Protein AF-A0A7V3XDR8-F1 (afdb_monomer)

Sequence (538 aa):
MTAKTLVLLTLIVAVFLSIWGQGAVLLATTEGSWNAVVAQIEGTLKEALKTQQAGNIEKVKELVTEAYFGTFEASGMEDAIKDHVSAQAVSDLESRFNKIRQSLITGAPPSSTEKLIEELTAELKKTIPALEKAKVVPKIKSGASAPSPSGEKPGEPSAPASEPDKTSFQAQAAVLKGLFAKALETYRGGDHKKAKGMISDAYFEHFEGMEAVIAAKSSALKTELESLFGKVIGLMGSDAPYGEVEKMVKALEAKLEEAVQLLGQGKESKTSLFLNSLIIITREGFEAILIVSALAAYLVKIGHRDKVRVIYQSAIVAVLASLAIAFLFQTLLKAFPASREVLEGATMVLASIVLFYVSYWLISKTQASKWQKFIQKKVQESLSKGGLIALWSTAFLAVFREGAETVLFYQALLSTAGESGKFQVILGLLIGSGVLVALFLLLRYGSLKIPLKAFFTVTSILLYYLAFVFAGKGIVELQTAGVLNATPVKYIPTINVFGIYPTLQSLLIQGVLLLAALFAIIYLFLQAPRVKPQEKMV

Structure (mmCIF, N/CA/C/O backbone):
data_AF-A0A7V3XDR8-F1
#
_entry.id   AF-A0A7V3XDR8-F1
#
loop_
_atom_site.group_PDB
_atom_site.id
_atom_site.type_symbol
_atom_site.label_atom_id
_atom_site.label_alt_id
_atom_site.label_comp_id
_atom_site.label_asym_id
_atom_site.label_entity_id
_atom_site.label_seq_id
_atom_site.pdbx_PDB_ins_code
_atom_site.Cartn_x
_atom_site.Cartn_y
_atom_site.Cartn_z
_atom_site.occupancy
_atom_site.B_iso_or_equiv
_atom_site.auth_seq_id
_atom_site.auth_comp_id
_atom_site.auth_asym_id
_atom_site.auth_atom_id
_atom_site.pdbx_PDB_model_num
ATOM 1 N N . MET A 1 1 ? -25.934 20.577 -75.443 1.00 50.50 1 MET A N 1
ATOM 2 C CA . MET A 1 1 ? -24.457 20.547 -75.558 1.00 50.50 1 MET A CA 1
ATOM 3 C C . MET A 1 1 ? -24.103 20.067 -76.951 1.00 50.50 1 MET A C 1
ATOM 5 O O . MET A 1 1 ? -24.598 19.026 -77.355 1.00 50.50 1 MET A O 1
ATOM 9 N N . THR A 1 2 ? -23.354 20.858 -77.715 1.00 60.53 2 THR A N 1
ATOM 10 C CA . THR A 1 2 ? -23.011 20.556 -79.113 1.00 60.53 2 THR A CA 1
ATOM 11 C C . THR A 1 2 ? -21.829 19.584 -79.181 1.00 60.53 2 THR A C 1
ATOM 13 O O . THR A 1 2 ? -21.060 19.471 -78.231 1.00 60.53 2 THR A O 1
ATOM 16 N N . ALA A 1 3 ? -21.661 18.873 -80.302 1.00 50.22 3 ALA A N 1
ATOM 17 C CA . ALA A 1 3 ? -20.640 17.829 -80.470 1.00 50.22 3 ALA A CA 1
ATOM 18 C C . ALA A 1 3 ? -19.199 18.297 -80.158 1.00 50.22 3 ALA A C 1
ATOM 20 O O . ALA A 1 3 ? -18.371 17.503 -79.723 1.00 50.22 3 ALA A O 1
ATOM 21 N N . LYS A 1 4 ? -18.913 19.603 -80.270 1.00 46.81 4 LYS A N 1
ATOM 22 C CA . LYS A 1 4 ? -17.626 20.193 -79.863 1.00 46.81 4 LYS A CA 1
ATOM 23 C C . LYS A 1 4 ? -17.416 20.219 -78.339 1.00 46.81 4 LYS A C 1
ATOM 25 O O . LYS A 1 4 ? -16.282 20.112 -77.889 1.00 46.81 4 LYS A O 1
ATOM 30 N N . THR A 1 5 ? -18.480 20.296 -77.535 1.00 47.31 5 THR A N 1
ATOM 31 C CA . THR A 1 5 ? -18.403 20.241 -76.063 1.00 47.31 5 THR A CA 1
ATOM 32 C C . THR A 1 5 ? -18.189 18.813 -75.549 1.00 47.31 5 THR A C 1
ATOM 34 O O . THR A 1 5 ? -17.557 18.630 -74.515 1.00 47.31 5 THR A O 1
ATOM 37 N N . LEU A 1 6 ? -18.663 17.796 -76.283 1.00 47.56 6 LEU A N 1
ATOM 38 C CA . LEU A 1 6 ? -18.485 16.384 -75.920 1.00 47.56 6 LEU A CA 1
ATOM 39 C C . LEU A 1 6 ? -17.063 15.882 -76.227 1.00 47.56 6 LEU A C 1
ATOM 41 O O . LEU A 1 6 ? -16.507 15.114 -75.446 1.00 47.56 6 LEU A O 1
ATOM 45 N N . VAL A 1 7 ? -16.452 16.371 -77.315 1.00 54.41 7 VAL A N 1
ATOM 46 C CA . VAL A 1 7 ? -15.057 16.059 -77.690 1.00 54.41 7 VAL A CA 1
ATOM 47 C C . VAL A 1 7 ? -14.055 16.716 -76.732 1.00 54.41 7 VAL A C 1
ATOM 49 O O . VAL A 1 7 ? -13.057 16.101 -76.368 1.00 54.41 7 VAL A O 1
ATOM 52 N N . LEU A 1 8 ? -14.339 17.931 -76.245 1.00 45.44 8 LEU A N 1
ATOM 53 C CA . LEU A 1 8 ? -13.484 18.589 -75.252 1.00 45.44 8 LEU A CA 1
ATOM 54 C C . LEU A 1 8 ? -13.574 17.910 -73.871 1.00 45.44 8 LEU A C 1
ATOM 56 O O . LEU A 1 8 ? -12.558 17.768 -73.197 1.00 45.44 8 LEU A O 1
ATOM 60 N N . LEU A 1 9 ? -14.759 17.421 -73.473 1.00 42.97 9 LEU A N 1
ATOM 61 C CA . LEU A 1 9 ? -14.920 16.670 -72.221 1.00 42.97 9 LEU A CA 1
ATOM 62 C C . LEU A 1 9 ? -14.250 15.286 -72.278 1.00 42.97 9 LEU A C 1
ATOM 64 O O . LEU A 1 9 ? -13.672 14.849 -71.288 1.00 42.97 9 LEU A O 1
ATOM 68 N N . THR A 1 10 ? -14.279 14.611 -73.432 1.00 49.22 10 THR A N 1
ATOM 69 C CA . THR A 1 10 ? -13.599 13.313 -73.609 1.00 49.22 10 THR A CA 1
ATOM 70 C C . THR A 1 10 ? -12.078 13.453 -73.671 1.00 49.22 10 THR A C 1
ATOM 72 O O . THR A 1 10 ? -11.384 12.606 -73.118 1.00 49.22 10 THR A O 1
ATOM 75 N N . LEU A 1 11 ? -11.543 14.545 -74.230 1.00 44.91 11 LEU A N 1
ATOM 76 C CA . LEU A 1 11 ? -10.101 14.825 -74.201 1.00 44.91 11 LEU A CA 1
ATOM 77 C C . LEU A 1 11 ? -9.592 15.207 -72.802 1.00 44.91 11 LEU A C 1
ATOM 79 O O . LEU A 1 11 ? -8.508 14.773 -72.423 1.00 44.91 11 LEU A O 1
ATOM 83 N N . ILE A 1 12 ? -10.372 15.940 -71.999 1.00 45.94 12 ILE A N 1
ATOM 84 C CA . ILE A 1 12 ? -9.979 16.278 -70.619 1.00 45.94 12 ILE A CA 1
ATOM 85 C C . ILE A 1 12 ? -10.008 15.033 -69.716 1.00 45.94 12 ILE A C 1
ATOM 87 O O . ILE A 1 12 ? -9.095 14.851 -68.915 1.00 45.94 12 ILE A O 1
ATOM 91 N N . VAL A 1 13 ? -10.983 14.131 -69.890 1.00 46.12 13 VAL A N 1
ATOM 92 C CA . VAL A 1 13 ? -11.037 12.854 -69.151 1.00 46.12 13 VAL A CA 1
ATOM 93 C C . VAL A 1 13 ? -9.930 11.888 -69.600 1.00 46.12 13 VAL A C 1
ATOM 95 O O . VAL A 1 13 ? -9.343 11.210 -68.759 1.00 46.12 13 VAL A O 1
ATOM 98 N N . ALA A 1 14 ? -9.572 11.867 -70.888 1.00 42.31 14 ALA A N 1
ATOM 99 C CA . ALA A 1 14 ? -8.483 11.030 -71.394 1.00 42.31 14 ALA A CA 1
ATOM 100 C C . ALA A 1 14 ? -7.098 11.501 -70.915 1.00 42.31 14 ALA A C 1
ATOM 102 O O . ALA A 1 14 ? -6.281 10.664 -70.541 1.00 42.31 14 ALA A O 1
ATOM 103 N N . VAL A 1 15 ? -6.851 12.816 -70.841 1.00 41.53 15 VAL A N 1
ATOM 104 C CA . VAL A 1 15 ? -5.574 13.357 -70.333 1.00 41.53 15 VAL A CA 1
ATOM 105 C C . VAL A 1 15 ? -5.448 13.180 -68.813 1.00 41.53 15 VAL A C 1
ATOM 107 O O . VAL A 1 15 ? -4.356 12.882 -68.326 1.00 41.53 15 VAL A O 1
ATOM 110 N N . PHE A 1 16 ? -6.556 13.260 -68.061 1.00 37.22 16 PHE A N 1
ATOM 111 C CA . PHE A 1 16 ? -6.555 12.976 -66.618 1.00 37.22 16 PHE A CA 1
ATOM 112 C C . PHE A 1 16 ? -6.337 11.484 -66.299 1.00 37.22 16 PHE A C 1
ATOM 114 O O . PHE A 1 16 ? -5.674 11.163 -65.315 1.00 37.22 16 PHE A O 1
ATOM 121 N N . LEU A 1 17 ? -6.820 10.567 -67.149 1.00 35.06 17 LEU A N 1
ATOM 122 C CA . LEU A 1 17 ? -6.606 9.121 -66.984 1.00 35.06 17 LEU A CA 1
ATOM 123 C C . LEU A 1 17 ? -5.203 8.650 -67.411 1.00 35.06 17 LEU A C 1
ATOM 125 O O . LEU A 1 17 ? -4.738 7.623 -66.925 1.00 35.06 17 LEU A O 1
ATOM 129 N N . SER A 1 18 ? -4.483 9.407 -68.244 1.00 34.78 18 SER A N 1
ATOM 130 C CA . SER A 1 18 ? -3.103 9.078 -68.646 1.00 34.78 18 SER A CA 1
ATOM 131 C C . SER A 1 18 ? -2.006 9.541 -67.673 1.00 34.78 18 SER A C 1
ATOM 133 O O . SER A 1 18 ? -0.850 9.177 -67.864 1.00 34.78 18 SER A O 1
ATOM 135 N N . ILE A 1 19 ? -2.339 10.296 -66.617 1.00 35.72 19 ILE A N 1
ATOM 136 C CA . ILE A 1 19 ? -1.384 10.696 -65.555 1.00 35.72 19 ILE A CA 1
ATOM 137 C C . ILE A 1 19 ? -1.549 9.830 -64.284 1.00 35.72 19 ILE A C 1
ATOM 139 O O . ILE A 1 19 ? -0.708 9.858 -63.393 1.00 35.72 19 ILE A O 1
ATOM 143 N N . TRP A 1 20 ? -2.578 8.979 -64.223 1.00 35.75 20 TRP A N 1
ATOM 144 C CA . TRP A 1 20 ? -2.862 8.066 -63.102 1.00 35.75 20 TRP A CA 1
ATOM 145 C C . TRP A 1 20 ? -3.031 6.610 -63.574 1.00 35.75 20 TRP A C 1
ATOM 147 O O . TRP A 1 20 ? -3.898 5.875 -63.111 1.00 35.75 20 TRP A O 1
ATOM 157 N N . GLY A 1 21 ? -2.207 6.194 -64.538 1.00 33.25 21 GLY A N 1
ATOM 158 C CA . GLY A 1 21 ? -2.364 4.913 -65.230 1.00 33.25 21 GLY A CA 1
ATOM 159 C C . GLY A 1 21 ? -1.056 4.275 -65.686 1.00 33.25 21 GLY A C 1
ATOM 160 O O . GLY A 1 21 ? -1.008 3.719 -66.775 1.00 33.25 21 GLY A O 1
ATOM 161 N N . GLN A 1 22 ? 0.008 4.354 -64.883 1.00 30.03 22 GLN A N 1
ATOM 162 C CA . GLN A 1 22 ? 1.166 3.459 -65.009 1.00 30.03 22 GLN A CA 1
ATOM 163 C C . GLN A 1 22 ? 1.584 2.959 -63.625 1.00 30.03 22 GLN A C 1
ATOM 165 O O . GLN A 1 22 ? 2.555 3.408 -63.027 1.00 30.03 22 GLN A O 1
ATOM 170 N N . GLY A 1 23 ? 0.795 2.018 -63.115 1.00 30.05 23 GLY A N 1
ATOM 171 C CA . GLY A 1 23 ? 1.111 1.204 -61.953 1.00 30.05 23 GLY A CA 1
ATOM 172 C C . GLY A 1 23 ? 0.596 -0.207 -62.194 1.00 30.05 23 GLY A C 1
ATOM 173 O O . GLY A 1 23 ? -0.567 -0.473 -61.925 1.00 30.05 23 GLY A O 1
ATOM 174 N N . ALA A 1 24 ? 1.445 -1.068 -62.757 1.00 29.52 24 ALA A N 1
ATOM 175 C CA . ALA A 1 24 ? 1.384 -2.528 -62.628 1.00 29.52 24 ALA A CA 1
ATOM 176 C C . ALA A 1 24 ? 2.600 -3.161 -63.330 1.00 29.52 24 ALA A C 1
ATOM 178 O O . ALA A 1 24 ? 2.467 -3.912 -64.293 1.00 29.52 24 ALA A O 1
ATOM 179 N N . VAL A 1 25 ? 3.807 -2.865 -62.841 1.00 28.58 25 VAL A N 1
ATOM 180 C CA . VAL A 1 25 ? 4.848 -3.898 -62.838 1.00 28.58 25 VAL A CA 1
ATOM 181 C C . VAL A 1 25 ? 4.687 -4.617 -61.509 1.00 28.58 25 VAL A C 1
ATOM 183 O O . VAL A 1 25 ? 4.699 -3.996 -60.449 1.00 28.58 25 VAL A O 1
ATOM 186 N N . LEU A 1 26 ? 4.444 -5.918 -61.604 1.00 31.22 26 LEU A N 1
ATOM 187 C CA . LEU A 1 26 ? 4.296 -6.855 -60.504 1.00 31.22 26 LEU A CA 1
ATOM 188 C C . LEU A 1 26 ? 5.575 -6.835 -59.642 1.00 31.22 26 LEU A C 1
ATOM 190 O O . LEU A 1 26 ? 6.539 -7.538 -59.928 1.00 31.22 26 LEU A O 1
ATOM 194 N N . LEU A 1 27 ? 5.602 -6.026 -58.586 1.00 29.11 27 LEU A N 1
ATOM 195 C CA . LEU A 1 27 ? 6.453 -6.283 -57.430 1.00 29.11 27 LEU A CA 1
ATOM 196 C C . LEU A 1 27 ? 5.538 -6.892 -56.379 1.00 29.11 27 LEU A C 1
ATOM 198 O O . LEU A 1 27 ? 4.758 -6.193 -55.738 1.00 29.11 27 LEU A O 1
ATOM 202 N N . ALA A 1 28 ? 5.595 -8.216 -56.263 1.00 24.73 28 ALA A N 1
ATOM 203 C CA . ALA A 1 28 ? 5.041 -8.921 -55.125 1.00 24.73 28 ALA A CA 1
ATOM 204 C C . ALA A 1 28 ? 5.678 -8.333 -53.857 1.00 24.73 28 ALA A C 1
ATOM 206 O O . ALA A 1 28 ? 6.833 -8.609 -53.543 1.00 24.73 28 ALA A O 1
ATOM 207 N N . THR A 1 29 ? 4.946 -7.476 -53.150 1.00 29.75 29 THR A N 1
ATOM 208 C CA . THR A 1 29 ? 5.281 -7.117 -51.778 1.00 29.75 29 THR A CA 1
ATOM 209 C C . THR A 1 29 ? 5.087 -8.381 -50.957 1.00 29.75 29 THR A C 1
ATOM 211 O O . THR A 1 29 ? 3.957 -8.828 -50.772 1.00 29.75 29 THR A O 1
ATOM 214 N N . THR A 1 30 ? 6.174 -9.005 -50.513 1.00 33.12 30 THR A N 1
ATOM 215 C CA . THR A 1 30 ? 6.104 -10.056 -49.499 1.00 33.12 30 THR A CA 1
ATOM 216 C C . THR A 1 30 ? 5.459 -9.454 -48.253 1.00 33.12 30 THR A C 1
ATOM 218 O O . THR A 1 30 ? 6.086 -8.652 -47.560 1.00 33.12 30 THR A O 1
ATOM 221 N N . GLU A 1 31 ? 4.194 -9.790 -48.000 1.00 42.12 31 GLU A N 1
ATOM 222 C CA . GLU A 1 31 ? 3.518 -9.483 -46.744 1.00 42.12 31 GLU A CA 1
ATOM 223 C C . GLU A 1 31 ? 4.336 -10.089 -45.597 1.00 42.12 31 GLU A C 1
ATOM 225 O O . GLU A 1 31 ? 4.599 -11.293 -45.559 1.00 42.12 31 GLU A O 1
ATOM 230 N N . GLY A 1 32 ? 4.797 -9.249 -44.675 1.00 59.12 32 GLY A N 1
ATOM 231 C CA . GLY A 1 32 ? 5.493 -9.709 -43.483 1.00 59.12 32 GLY A CA 1
ATOM 232 C C . GLY A 1 32 ? 4.554 -10.505 -42.583 1.00 59.12 32 GLY A C 1
ATOM 233 O O . GLY A 1 32 ? 3.561 -9.958 -42.114 1.00 59.12 32 GLY A O 1
ATOM 234 N N . SER A 1 33 ? 4.858 -11.775 -42.314 1.00 81.75 33 SER A N 1
ATOM 235 C CA . SER A 1 33 ? 4.105 -12.587 -41.348 1.00 81.75 33 SER A CA 1
ATOM 236 C C . SER A 1 33 ? 4.739 -12.517 -39.958 1.00 81.75 33 SER A C 1
ATOM 238 O O . SER A 1 33 ? 5.955 -12.363 -39.830 1.00 81.75 33 SER A O 1
ATOM 240 N N . TRP A 1 34 ? 3.948 -12.702 -38.895 1.00 84.50 34 TRP A N 1
ATOM 241 C CA . TRP A 1 34 ? 4.495 -12.849 -37.538 1.00 84.50 34 TRP A CA 1
ATOM 242 C C . TRP A 1 34 ? 5.481 -14.022 -37.439 1.00 84.50 34 TRP A C 1
ATOM 244 O O . TRP A 1 34 ? 6.464 -13.939 -36.709 1.00 84.50 34 TRP A O 1
ATOM 254 N N . ASN A 1 35 ? 5.288 -15.072 -38.244 1.00 85.81 35 ASN A N 1
ATOM 255 C CA . ASN A 1 35 ? 6.245 -16.172 -38.374 1.00 85.81 35 ASN A CA 1
ATOM 256 C C . ASN A 1 35 ? 7.613 -15.709 -38.903 1.00 85.81 35 ASN A C 1
ATOM 258 O O . ASN A 1 35 ? 8.636 -16.208 -38.440 1.00 85.81 35 ASN A O 1
ATOM 262 N N . ALA A 1 36 ? 7.650 -14.744 -39.827 1.00 82.38 36 ALA A N 1
ATOM 263 C CA . ALA A 1 36 ? 8.898 -14.173 -40.331 1.00 82.38 36 ALA A CA 1
ATOM 264 C C . ALA A 1 36 ? 9.624 -13.345 -39.259 1.00 82.38 36 ALA A C 1
ATOM 266 O O . ALA A 1 36 ? 10.838 -13.466 -39.119 1.00 82.38 36 ALA A O 1
ATOM 267 N N . VAL A 1 37 ? 8.882 -12.573 -38.454 1.00 84.00 37 VAL A N 1
ATOM 268 C CA . VAL A 1 37 ? 9.440 -11.830 -37.308 1.00 84.00 37 VAL A CA 1
ATOM 269 C C . VAL A 1 37 ? 10.069 -12.793 -36.298 1.00 84.00 37 VAL A C 1
ATOM 271 O O . VAL A 1 37 ? 11.213 -12.600 -35.895 1.00 84.00 37 VAL A O 1
ATOM 274 N N . VAL A 1 38 ? 9.370 -13.876 -35.935 1.00 89.25 38 VAL A N 1
ATOM 275 C CA . VAL A 1 38 ? 9.910 -14.885 -35.006 1.00 89.25 38 VAL A CA 1
ATOM 276 C C . VAL A 1 38 ? 11.141 -15.585 -35.584 1.00 89.25 38 VAL A C 1
ATOM 278 O O . VAL A 1 38 ? 12.117 -15.784 -34.865 1.00 89.25 38 VAL A O 1
ATOM 281 N N . ALA A 1 39 ? 11.135 -15.917 -36.877 1.00 86.75 39 ALA A N 1
ATOM 282 C CA . ALA A 1 39 ? 12.293 -16.515 -37.538 1.00 86.75 39 ALA A CA 1
ATOM 283 C C . ALA A 1 39 ? 13.509 -15.571 -37.550 1.00 86.75 39 ALA A C 1
ATOM 285 O O . ALA A 1 39 ? 14.639 -16.023 -37.370 1.00 86.75 39 ALA A O 1
ATOM 286 N N . GLN A 1 40 ? 13.288 -14.264 -37.717 1.00 86.62 40 GLN A N 1
ATOM 287 C CA . GLN A 1 40 ? 14.345 -13.257 -37.644 1.00 86.62 40 GLN A CA 1
ATOM 288 C C . GLN A 1 40 ? 14.916 -13.131 -36.223 1.00 86.62 40 GLN A C 1
ATOM 290 O O . GLN A 1 40 ? 16.134 -13.082 -36.067 1.00 86.62 40 GLN A O 1
ATOM 295 N N . ILE A 1 41 ? 14.069 -13.143 -35.186 1.00 88.25 41 ILE A N 1
ATOM 296 C CA . ILE A 1 41 ? 14.516 -13.163 -33.780 1.00 88.25 41 ILE A CA 1
ATOM 297 C C . ILE A 1 41 ? 15.370 -14.411 -33.514 1.00 88.25 41 ILE A C 1
ATOM 299 O O . ILE A 1 41 ? 16.488 -14.299 -33.012 1.00 88.25 41 ILE A O 1
ATOM 303 N N . GLU A 1 42 ? 14.870 -15.594 -33.885 1.00 92.12 42 GLU A N 1
ATOM 304 C CA . GLU A 1 42 ? 15.572 -16.870 -33.702 1.00 92.12 42 GLU A CA 1
ATOM 305 C C . GLU A 1 42 ? 16.932 -16.872 -34.419 1.00 92.12 42 GLU A C 1
ATOM 307 O O . GLU A 1 42 ? 17.948 -17.249 -33.831 1.00 92.12 42 GLU A O 1
ATOM 312 N N . GLY A 1 43 ? 16.966 -16.412 -35.675 1.00 89.88 43 GLY A N 1
ATOM 313 C CA . GLY A 1 43 ? 18.183 -16.321 -36.479 1.00 89.88 43 GLY A CA 1
ATOM 314 C C . GLY A 1 43 ? 19.235 -15.408 -35.853 1.00 89.88 43 GLY A C 1
ATOM 315 O O . GLY A 1 43 ? 20.381 -15.826 -35.682 1.00 89.88 43 GLY A O 1
ATOM 316 N N . THR A 1 44 ? 18.837 -14.204 -35.435 1.00 89.69 44 THR A N 1
ATOM 317 C CA . THR A 1 44 ? 19.736 -13.228 -34.799 1.00 89.69 44 THR A CA 1
ATOM 318 C C . THR A 1 44 ? 20.297 -13.752 -33.471 1.00 89.69 44 THR A C 1
ATOM 320 O O . THR A 1 44 ? 21.488 -13.599 -33.195 1.00 89.69 44 THR A O 1
ATOM 323 N N . LEU A 1 45 ? 19.487 -14.441 -32.656 1.00 92.00 45 LEU A N 1
ATOM 324 C CA . LEU A 1 45 ? 19.955 -15.035 -31.396 1.00 92.00 45 LEU A CA 1
ATOM 325 C C . LEU A 1 45 ? 20.888 -16.238 -31.617 1.00 92.00 45 LEU A C 1
ATOM 327 O O . LEU A 1 45 ? 21.861 -16.406 -30.880 1.00 92.00 45 LEU A O 1
ATOM 331 N N . LYS A 1 46 ? 20.652 -17.053 -32.653 1.00 92.69 46 LYS A N 1
ATOM 332 C CA . LYS A 1 46 ? 21.577 -18.130 -33.052 1.00 92.69 46 LYS A CA 1
ATOM 333 C C . LYS A 1 46 ? 22.898 -17.578 -33.591 1.00 92.69 46 LYS A C 1
ATOM 335 O O . LYS A 1 46 ? 23.961 -18.135 -33.309 1.00 92.69 46 LYS A O 1
ATOM 340 N N . GLU A 1 47 ? 22.863 -16.461 -34.313 1.00 90.62 47 GLU A N 1
ATOM 341 C CA . GLU A 1 47 ? 24.073 -15.745 -34.725 1.00 90.62 47 GLU A CA 1
ATOM 342 C C . GLU A 1 47 ? 24.838 -15.192 -33.514 1.00 90.62 47 GLU A C 1
ATOM 344 O O . GLU A 1 47 ? 26.066 -15.315 -33.454 1.00 90.62 47 GLU A O 1
ATOM 349 N N . ALA A 1 48 ? 24.132 -14.661 -32.510 1.00 89.31 48 ALA A N 1
ATOM 350 C CA . ALA A 1 48 ? 24.739 -14.232 -31.252 1.00 89.31 48 ALA A CA 1
ATOM 351 C C . ALA A 1 48 ? 25.435 -15.402 -30.543 1.00 89.31 48 ALA A C 1
ATOM 353 O O . ALA A 1 48 ? 26.583 -15.268 -30.127 1.00 89.31 48 ALA A O 1
ATOM 354 N N . LEU A 1 49 ? 24.801 -16.576 -30.487 1.00 90.12 49 LEU A N 1
ATOM 355 C CA . LEU A 1 49 ? 25.396 -17.787 -29.917 1.00 90.12 49 LEU A CA 1
ATOM 356 C C . LEU A 1 49 ? 26.675 -18.220 -30.651 1.00 90.12 49 LEU A C 1
ATOM 358 O O . LEU A 1 49 ? 27.692 -18.519 -30.025 1.00 90.12 49 LEU A O 1
ATOM 362 N N . LYS A 1 50 ? 26.671 -18.196 -31.986 1.00 90.12 50 LYS A N 1
ATOM 363 C CA . LYS A 1 50 ? 27.874 -18.486 -32.782 1.00 90.12 50 LYS A CA 1
ATOM 364 C C . LYS A 1 50 ? 28.984 -17.456 -32.537 1.00 90.12 50 LYS A C 1
ATOM 366 O O . LYS A 1 50 ? 30.162 -17.797 -32.464 1.00 90.12 50 LYS A O 1
ATOM 371 N N . THR A 1 51 ? 28.611 -16.190 -32.386 1.00 88.00 51 THR A N 1
ATOM 372 C CA . THR A 1 51 ? 29.543 -15.083 -32.132 1.00 88.00 51 THR A CA 1
ATOM 373 C C . THR A 1 51 ? 30.140 -15.144 -30.723 1.00 88.00 51 THR A C 1
ATOM 375 O O . THR A 1 51 ? 31.321 -14.842 -30.537 1.00 88.00 51 THR A O 1
ATOM 378 N N . GLN A 1 52 ? 29.364 -15.610 -29.742 1.00 89.00 52 GLN A N 1
ATOM 379 C CA . GLN A 1 52 ? 29.829 -15.889 -28.385 1.00 89.00 52 GLN A CA 1
ATOM 380 C C . GLN A 1 52 ? 30.957 -16.927 -28.400 1.00 89.00 52 GLN A C 1
ATOM 382 O O . GLN A 1 52 ? 31.987 -16.718 -27.762 1.00 89.00 52 GLN A O 1
ATOM 387 N N . GLN A 1 53 ? 30.809 -18.001 -29.184 1.00 81.75 53 GLN A N 1
ATOM 388 C CA . GLN A 1 53 ? 31.847 -19.030 -29.346 1.00 81.75 53 GLN A CA 1
ATOM 389 C C . GLN A 1 53 ? 33.143 -18.474 -29.958 1.00 81.75 53 GLN A C 1
ATOM 391 O O . GLN A 1 53 ? 34.225 -18.982 -29.676 1.00 81.75 53 GLN A O 1
ATOM 396 N N . ALA A 1 54 ? 33.051 -17.406 -30.756 1.00 84.31 54 ALA A N 1
ATOM 397 C CA . ALA A 1 54 ? 34.200 -16.685 -31.303 1.00 84.31 54 ALA A CA 1
ATOM 398 C C . ALA A 1 54 ? 34.818 -15.663 -30.318 1.00 84.31 54 ALA A C 1
ATOM 400 O O . ALA A 1 54 ? 35.798 -14.998 -30.655 1.00 84.31 54 ALA A O 1
ATOM 401 N N . GLY A 1 55 ? 34.266 -15.517 -29.107 1.00 82.12 55 GLY A N 1
ATOM 402 C CA . GLY A 1 55 ? 34.797 -14.654 -28.047 1.00 82.12 55 GLY A CA 1
ATOM 403 C C . GLY A 1 55 ? 34.610 -13.150 -28.284 1.00 82.12 55 GLY A C 1
ATOM 404 O O . GLY A 1 55 ? 35.378 -12.346 -27.739 1.00 82.12 55 GLY A O 1
ATOM 405 N N . ASN A 1 56 ? 33.628 -12.760 -29.108 1.00 84.69 56 ASN A N 1
ATOM 406 C CA . ASN A 1 56 ? 33.305 -11.361 -29.402 1.00 84.69 56 ASN A CA 1
ATOM 407 C C . ASN A 1 56 ? 32.036 -10.908 -28.658 1.00 84.69 56 ASN A C 1
ATOM 409 O O . ASN A 1 56 ? 30.952 -10.843 -29.233 1.00 84.69 56 ASN A O 1
ATOM 413 N N . ILE A 1 57 ? 32.187 -10.592 -27.370 1.00 81.88 57 ILE A N 1
ATOM 414 C CA . ILE A 1 57 ? 31.077 -10.214 -26.479 1.00 81.88 57 ILE A CA 1
ATOM 415 C C . ILE A 1 57 ? 30.385 -8.909 -26.907 1.00 81.88 57 ILE A C 1
ATOM 417 O O . ILE A 1 57 ? 29.166 -8.811 -26.808 1.00 81.88 57 ILE A O 1
ATOM 421 N N . GLU A 1 58 ? 31.117 -7.936 -27.453 1.00 76.50 58 GLU A N 1
ATOM 422 C CA . GLU A 1 58 ? 30.523 -6.694 -27.981 1.00 76.50 58 GLU A CA 1
ATOM 423 C C . GLU A 1 58 ? 29.533 -6.995 -29.111 1.00 76.50 58 GLU A C 1
ATOM 425 O O . GLU A 1 58 ? 28.382 -6.555 -29.091 1.00 76.50 58 GLU A O 1
ATOM 430 N N . LYS A 1 59 ? 29.935 -7.849 -30.059 1.00 81.50 59 LYS A N 1
ATOM 431 C CA . LYS A 1 59 ? 29.055 -8.242 -31.159 1.00 81.50 59 LYS A CA 1
ATOM 432 C C . LYS A 1 59 ? 27.880 -9.107 -30.691 1.00 81.50 59 LYS A C 1
ATOM 434 O O . LYS A 1 59 ? 26.796 -9.014 -31.262 1.00 81.50 59 LYS A O 1
ATOM 439 N N . VAL A 1 60 ? 28.065 -9.903 -29.638 1.00 84.12 60 VAL A N 1
ATOM 440 C CA . VAL A 1 60 ? 26.970 -10.626 -28.971 1.00 84.12 60 VAL A CA 1
ATOM 441 C C . VAL A 1 60 ? 25.940 -9.651 -28.402 1.00 84.12 60 VAL A C 1
ATOM 443 O O . VAL A 1 60 ? 24.754 -9.809 -28.684 1.00 84.12 60 VAL A O 1
ATOM 446 N N . LYS A 1 61 ? 26.375 -8.628 -27.653 1.00 79.56 61 LYS A N 1
ATOM 447 C CA . LYS A 1 61 ? 25.480 -7.597 -27.105 1.00 79.56 61 LYS A CA 1
ATOM 448 C C . LYS A 1 61 ? 24.693 -6.902 -28.214 1.00 79.56 61 LYS A C 1
ATOM 450 O O . LYS A 1 61 ? 23.476 -6.802 -28.111 1.00 79.56 61 LYS A O 1
ATOM 455 N N . GLU A 1 62 ? 25.356 -6.519 -29.306 1.00 80.94 62 GLU A N 1
ATOM 456 C CA . GLU A 1 62 ? 24.696 -5.916 -30.472 1.00 80.94 62 GLU A CA 1
ATOM 457 C C . GLU A 1 62 ? 23.582 -6.793 -31.046 1.00 80.94 62 GLU A C 1
ATOM 459 O O . GLU A 1 62 ? 22.489 -6.299 -31.310 1.00 80.94 62 GLU A O 1
ATOM 464 N N . LEU A 1 63 ? 23.858 -8.083 -31.254 1.00 84.50 63 LEU A N 1
ATOM 465 C CA . LEU A 1 63 ? 22.895 -9.021 -31.832 1.00 84.50 63 LEU A CA 1
ATOM 466 C C . LEU A 1 63 ? 21.709 -9.258 -30.887 1.00 84.50 63 LEU A C 1
ATOM 468 O O . LEU A 1 63 ? 20.570 -9.337 -31.338 1.00 84.50 63 LEU A O 1
ATOM 472 N N . VAL A 1 64 ? 21.941 -9.303 -29.574 1.00 86.69 64 VAL A N 1
ATOM 473 C CA . VAL A 1 64 ? 20.859 -9.408 -28.584 1.00 86.69 64 VAL A CA 1
ATOM 474 C C . VAL A 1 64 ? 19.994 -8.143 -28.565 1.00 86.69 64 VAL A C 1
ATOM 476 O O . VAL A 1 64 ? 18.768 -8.245 -28.603 1.00 86.69 64 VAL A O 1
ATOM 479 N N . THR A 1 65 ? 20.609 -6.956 -28.566 1.00 81.56 65 THR A N 1
ATOM 480 C CA . THR A 1 65 ? 19.893 -5.675 -28.685 1.00 81.56 65 THR A CA 1
ATOM 481 C C . THR A 1 65 ? 19.076 -5.622 -29.978 1.00 81.56 65 THR A C 1
ATOM 483 O O . THR A 1 65 ? 17.942 -5.152 -29.965 1.00 81.56 65 THR A O 1
ATOM 486 N N . GLU A 1 66 ? 19.615 -6.124 -31.090 1.00 84.25 66 GLU A N 1
ATOM 487 C CA . GLU A 1 66 ? 18.924 -6.159 -32.381 1.00 84.25 66 GLU A CA 1
ATOM 488 C C . GLU A 1 66 ? 17.738 -7.135 -32.394 1.00 84.25 66 GLU A C 1
ATOM 490 O O . GLU A 1 66 ? 16.673 -6.815 -32.924 1.00 84.25 66 GLU A O 1
ATOM 495 N N . ALA A 1 67 ? 17.880 -8.302 -31.763 1.00 87.38 67 ALA A N 1
ATOM 496 C CA . ALA A 1 67 ? 16.789 -9.263 -31.635 1.00 87.38 67 ALA A CA 1
ATOM 497 C C . ALA A 1 67 ? 15.616 -8.687 -30.819 1.00 87.38 67 ALA A C 1
ATOM 499 O O . ALA A 1 67 ? 14.459 -8.849 -31.209 1.00 87.38 67 ALA A O 1
ATOM 500 N N . TYR A 1 68 ? 15.913 -7.984 -29.721 1.00 84.12 68 TYR A N 1
ATOM 501 C CA . TYR A 1 68 ? 14.900 -7.390 -28.848 1.00 84.12 68 TYR A CA 1
ATOM 502 C C . TYR A 1 68 ? 14.336 -6.075 -29.411 1.00 84.12 68 TYR A C 1
ATOM 504 O O . TYR A 1 68 ? 13.203 -6.029 -29.883 1.00 84.12 68 TYR A O 1
ATOM 512 N N . PHE A 1 69 ? 15.134 -5.007 -29.444 1.00 79.25 69 PHE A N 1
ATOM 513 C CA . PHE A 1 69 ? 14.671 -3.676 -29.852 1.00 79.25 69 PHE A CA 1
ATOM 514 C C . PHE A 1 69 ? 14.448 -3.582 -31.367 1.00 79.25 69 PHE A C 1
ATOM 516 O O . PHE A 1 69 ? 13.461 -3.010 -31.825 1.00 79.25 69 PHE A O 1
ATOM 523 N N . GLY A 1 70 ? 15.361 -4.151 -32.161 1.00 78.25 70 GLY A N 1
ATOM 524 C CA . GLY A 1 70 ? 15.352 -4.032 -33.625 1.00 78.25 70 GLY A CA 1
ATOM 525 C C . GLY A 1 70 ? 14.312 -4.907 -34.327 1.00 78.25 70 GLY A C 1
ATOM 526 O O . GLY A 1 70 ? 13.846 -4.557 -35.411 1.00 78.25 70 GLY A O 1
ATOM 527 N N . THR A 1 71 ? 13.905 -6.018 -33.703 1.00 80.44 71 THR A N 1
ATOM 528 C CA . THR A 1 71 ? 12.965 -6.977 -34.303 1.00 80.44 71 THR A CA 1
ATOM 529 C C . THR A 1 71 ? 11.704 -7.163 -33.460 1.00 80.44 71 THR A C 1
ATOM 531 O O . THR A 1 71 ? 10.604 -6.941 -33.966 1.00 80.44 71 THR A O 1
ATOM 534 N N . PHE A 1 72 ? 11.821 -7.548 -32.187 1.00 84.44 72 PHE A N 1
ATOM 535 C CA . PHE A 1 72 ? 10.660 -7.837 -31.337 1.00 84.44 72 PHE A CA 1
ATOM 536 C C . PHE A 1 72 ? 9.816 -6.585 -31.029 1.00 84.44 72 PHE A C 1
ATOM 538 O O . PHE A 1 72 ? 8.630 -6.561 -31.369 1.00 84.44 72 PHE A O 1
ATOM 545 N N . GLU A 1 73 ? 10.413 -5.519 -30.495 1.00 79.06 73 GLU A N 1
ATOM 546 C CA . GLU A 1 73 ? 9.690 -4.270 -30.207 1.00 79.06 73 GLU A CA 1
ATOM 547 C C . GLU A 1 73 ? 9.347 -3.517 -31.504 1.00 79.06 73 GLU A C 1
ATOM 549 O O . GLU A 1 73 ? 8.190 -3.171 -31.749 1.00 79.06 73 GLU A O 1
ATOM 554 N N . ALA A 1 74 ? 10.329 -3.307 -32.392 1.00 76.25 74 ALA A N 1
ATOM 555 C CA . ALA A 1 74 ? 10.142 -2.495 -33.599 1.00 76.25 74 ALA A CA 1
ATOM 556 C C . ALA A 1 74 ? 9.075 -3.039 -34.564 1.00 76.25 74 ALA A C 1
ATOM 558 O O . ALA A 1 74 ? 8.390 -2.253 -35.223 1.00 76.25 74 ALA A O 1
ATOM 559 N N . SER A 1 75 ? 8.890 -4.363 -34.633 1.00 81.56 75 SER A N 1
ATOM 560 C CA . SER A 1 75 ? 7.811 -4.973 -35.426 1.00 81.56 75 SER A CA 1
ATOM 561 C C . SER A 1 75 ? 6.414 -4.727 -34.841 1.00 81.56 75 SER A C 1
ATOM 563 O O . SER A 1 75 ? 5.412 -5.036 -35.490 1.00 81.56 75 SER A O 1
ATOM 565 N N . GLY A 1 76 ? 6.321 -4.174 -33.631 1.00 77.50 76 GLY A N 1
ATOM 566 C CA . GLY A 1 76 ? 5.085 -4.050 -32.869 1.00 77.50 76 GLY A CA 1
ATOM 567 C C . GLY A 1 76 ? 4.584 -5.382 -32.311 1.00 77.50 76 GLY A C 1
ATOM 568 O O . GLY A 1 76 ? 3.423 -5.453 -31.916 1.00 77.50 76 GLY A O 1
ATOM 569 N N . MET A 1 77 ? 5.410 -6.437 -32.306 1.00 85.00 77 MET A N 1
ATOM 570 C CA . MET A 1 77 ? 5.030 -7.746 -31.769 1.00 85.00 77 MET A CA 1
ATOM 571 C C . MET A 1 77 ? 4.776 -7.670 -30.263 1.00 85.00 77 MET A C 1
ATOM 573 O O . MET A 1 77 ? 3.796 -8.241 -29.795 1.00 85.00 77 MET A O 1
ATOM 577 N N . GLU A 1 78 ? 5.600 -6.929 -29.522 1.00 81.44 78 GLU A N 1
ATOM 578 C CA . GLU A 1 78 ? 5.402 -6.702 -28.088 1.00 81.44 78 GLU A CA 1
ATOM 579 C C . GLU A 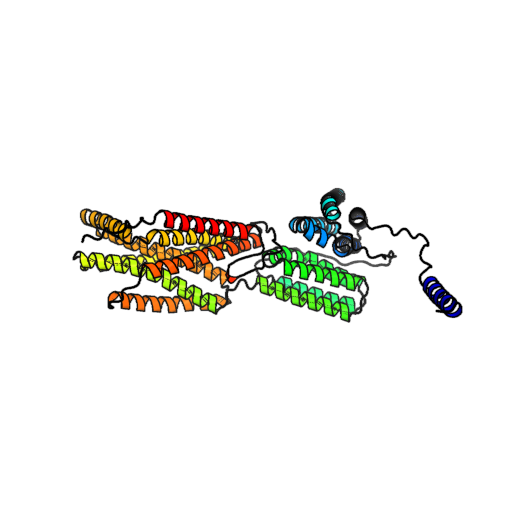1 78 ? 4.031 -6.069 -27.798 1.00 81.44 78 GLU A C 1
ATOM 581 O O . GLU A 1 78 ? 3.218 -6.660 -27.085 1.00 81.44 78 GLU A O 1
ATOM 586 N N . ASP A 1 79 ? 3.727 -4.931 -28.437 1.00 71.88 79 ASP A N 1
ATOM 587 C CA . ASP A 1 79 ? 2.429 -4.249 -28.344 1.00 71.88 79 ASP A CA 1
ATOM 588 C C . ASP A 1 79 ? 1.268 -5.189 -28.709 1.00 71.88 79 ASP A C 1
ATOM 590 O O . ASP A 1 79 ? 0.257 -5.258 -28.009 1.00 71.88 79 ASP A O 1
ATOM 594 N N . ALA A 1 80 ? 1.409 -5.944 -29.802 1.00 77.50 80 ALA A N 1
ATOM 595 C CA . ALA A 1 80 ? 0.362 -6.828 -30.294 1.00 77.50 80 ALA A CA 1
ATOM 596 C C . ALA A 1 80 ? 0.099 -7.998 -29.328 1.00 77.50 80 ALA A C 1
ATOM 598 O O . ALA A 1 80 ? -1.058 -8.339 -29.072 1.00 77.50 80 ALA A O 1
ATOM 599 N N . ILE A 1 81 ? 1.147 -8.593 -28.749 1.00 79.38 81 ILE A N 1
ATOM 600 C CA . ILE A 1 81 ? 1.027 -9.651 -27.733 1.00 79.38 81 ILE A CA 1
ATOM 601 C C . ILE A 1 81 ? 0.425 -9.078 -26.449 1.00 79.38 81 ILE A C 1
ATOM 603 O O . ILE A 1 81 ? -0.466 -9.694 -25.858 1.00 79.38 81 ILE A O 1
ATOM 607 N N . LYS A 1 82 ? 0.849 -7.882 -26.037 1.00 75.31 82 LYS A N 1
ATOM 608 C CA . LYS A 1 82 ? 0.303 -7.177 -24.872 1.00 75.31 82 LYS A CA 1
ATOM 609 C C . LYS A 1 82 ? -1.198 -6.939 -25.007 1.00 75.31 82 LYS A C 1
ATOM 611 O O . LYS A 1 82 ? -1.943 -7.167 -24.053 1.00 75.31 82 LYS A O 1
ATOM 616 N N . ASP A 1 83 ? -1.632 -6.524 -26.194 1.00 67.94 83 ASP A N 1
ATOM 617 C CA . ASP A 1 83 ? -3.011 -6.129 -26.469 1.00 67.94 83 ASP A CA 1
ATOM 618 C C . ASP A 1 83 ? -3.946 -7.305 -26.777 1.00 67.94 83 ASP A C 1
ATOM 620 O O . ASP A 1 83 ? -5.135 -7.236 -26.453 1.00 67.94 83 ASP A O 1
ATOM 624 N N . HIS A 1 84 ? -3.436 -8.389 -27.372 1.00 80.88 84 HIS A N 1
ATOM 625 C CA . HIS A 1 84 ? -4.265 -9.496 -27.870 1.00 80.88 84 HIS A CA 1
ATOM 626 C C . HIS A 1 84 ? -3.991 -10.859 -27.229 1.00 80.88 84 HIS A C 1
ATOM 628 O O . HIS A 1 84 ? -4.761 -11.794 -27.456 1.00 80.88 84 HIS A O 1
ATOM 634 N N . VAL A 1 85 ? -2.944 -10.981 -26.410 1.00 79.00 85 VAL A N 1
ATOM 635 C CA . VAL A 1 85 ? -2.649 -12.187 -25.624 1.00 79.00 85 VAL A CA 1
ATOM 636 C C . VAL A 1 85 ? -2.722 -11.868 -24.137 1.00 79.00 85 VAL A C 1
ATOM 638 O O . VAL A 1 85 ? -3.702 -12.230 -23.491 1.00 79.00 85 VAL A O 1
ATOM 641 N N . SER A 1 86 ? -1.703 -11.207 -23.584 1.00 65.19 86 SER A N 1
ATOM 642 C CA . SER A 1 86 ? -1.700 -10.671 -22.216 1.00 65.19 86 SER A CA 1
ATOM 643 C C . SER A 1 86 ? -0.401 -9.921 -21.912 1.00 65.19 86 SER A C 1
ATOM 645 O O . SER A 1 86 ? 0.655 -10.239 -22.456 1.00 65.19 86 SER A O 1
ATOM 647 N N . ALA A 1 87 ? -0.450 -9.005 -20.941 1.00 57.12 87 ALA A N 1
ATOM 648 C CA . ALA A 1 87 ? 0.751 -8.399 -20.362 1.00 57.12 87 ALA A CA 1
ATOM 649 C C . ALA A 1 87 ? 1.663 -9.429 -19.659 1.00 57.12 87 ALA A C 1
ATOM 651 O O . ALA A 1 87 ? 2.875 -9.244 -19.629 1.00 57.12 87 ALA A O 1
ATOM 652 N N . GLN A 1 88 ? 1.099 -10.525 -19.128 1.00 59.59 88 GLN A N 1
ATOM 653 C CA . GLN A 1 88 ? 1.885 -11.609 -18.525 1.00 59.59 88 GLN A CA 1
ATOM 654 C C . GLN A 1 88 ? 2.729 -12.336 -19.574 1.00 59.59 88 GLN A C 1
ATOM 656 O O . GLN A 1 88 ? 3.899 -12.594 -19.333 1.00 59.59 88 GLN A O 1
ATOM 661 N N . ALA A 1 89 ? 2.157 -12.619 -20.748 1.00 69.56 89 ALA A N 1
ATOM 662 C CA . ALA A 1 89 ? 2.893 -13.249 -21.839 1.00 69.56 89 ALA A CA 1
ATOM 663 C C . ALA A 1 89 ? 4.080 -12.385 -22.287 1.00 69.56 89 ALA A C 1
ATOM 665 O O . ALA A 1 89 ? 5.152 -12.921 -22.540 1.00 69.56 89 ALA A O 1
ATOM 666 N N . VAL A 1 90 ? 3.915 -11.058 -22.332 1.00 71.38 90 VAL A N 1
ATOM 667 C CA . VAL A 1 90 ? 5.025 -10.133 -22.613 1.00 71.38 90 VAL A CA 1
ATOM 668 C C . VAL A 1 90 ? 6.092 -10.201 -21.520 1.00 71.38 90 VAL A C 1
ATOM 670 O O . VAL A 1 90 ? 7.250 -10.430 -21.841 1.00 71.38 90 VAL A O 1
ATOM 673 N N . SER A 1 91 ? 5.707 -10.128 -20.243 1.00 61.41 91 SER A N 1
ATOM 674 C CA . SER A 1 91 ? 6.659 -10.229 -19.126 1.00 61.41 91 SER A CA 1
ATOM 675 C C . SER A 1 91 ? 7.436 -11.557 -19.116 1.00 61.41 91 SER A C 1
ATOM 677 O O . SER A 1 91 ? 8.644 -11.580 -18.875 1.00 61.41 91 SER A O 1
ATOM 679 N N . ASP A 1 92 ? 6.772 -12.671 -19.435 1.00 70.69 92 ASP A N 1
ATOM 680 C CA . ASP A 1 92 ? 7.417 -13.982 -19.545 1.00 70.69 92 ASP A CA 1
ATOM 681 C C . ASP A 1 92 ? 8.417 -14.027 -20.717 1.00 70.69 92 ASP A C 1
ATOM 683 O O . ASP A 1 92 ? 9.482 -14.643 -20.605 1.00 70.69 92 ASP A O 1
ATOM 687 N N . LEU A 1 93 ? 8.098 -13.371 -21.840 1.00 85.94 93 LEU A N 1
ATOM 688 C CA . LEU A 1 93 ? 8.978 -13.255 -23.006 1.00 85.94 93 LEU A CA 1
ATOM 689 C C . LEU A 1 93 ? 10.186 -12.349 -22.721 1.00 85.94 93 LEU A C 1
ATOM 691 O O . LEU A 1 93 ? 11.310 -12.753 -23.018 1.00 85.94 93 LEU A O 1
ATOM 695 N N . GLU A 1 94 ? 9.982 -11.189 -22.092 1.00 79.62 94 GLU A N 1
ATOM 696 C CA . GLU A 1 94 ? 11.039 -10.271 -21.632 1.00 79.62 94 GLU A CA 1
ATOM 697 C C . GLU A 1 94 ? 12.039 -11.006 -20.725 1.00 79.62 94 GLU A C 1
ATOM 699 O O . GLU A 1 94 ? 13.246 -11.016 -20.983 1.00 79.62 94 GLU A O 1
ATOM 704 N N . SER A 1 95 ? 11.533 -11.754 -19.736 1.00 74.69 95 SER A N 1
ATOM 705 C CA . SER A 1 95 ? 12.368 -12.563 -18.840 1.00 74.69 95 SER A CA 1
ATOM 706 C C . SER A 1 95 ? 13.198 -13.612 -19.594 1.00 74.69 95 SER A C 1
ATOM 708 O O . SER A 1 95 ? 14.358 -13.869 -19.255 1.00 74.69 95 SER A O 1
ATOM 710 N N . ARG A 1 96 ? 12.631 -14.239 -20.633 1.00 87.25 96 ARG A N 1
ATOM 711 C CA . ARG A 1 96 ? 13.348 -15.212 -21.474 1.00 87.25 96 ARG A CA 1
ATOM 712 C C . ARG A 1 96 ? 14.428 -14.543 -22.323 1.00 87.25 96 ARG A C 1
ATOM 714 O O . ARG A 1 96 ? 15.528 -15.089 -22.404 1.00 87.25 96 ARG A O 1
ATOM 721 N N . PHE A 1 97 ? 14.156 -13.370 -22.895 1.00 88.31 97 PHE A N 1
ATOM 722 C CA . PHE A 1 97 ? 15.168 -12.568 -23.587 1.00 88.31 97 PHE A CA 1
ATOM 723 C C . PHE A 1 97 ? 16.339 -12.221 -22.662 1.00 88.31 97 PHE A C 1
ATOM 725 O O . PHE A 1 97 ? 17.491 -12.422 -23.051 1.00 88.31 97 PHE A O 1
ATOM 732 N N . ASN A 1 98 ? 16.073 -11.800 -21.421 1.00 79.94 98 ASN A N 1
ATOM 733 C CA . ASN A 1 98 ? 17.134 -11.502 -20.459 1.00 79.94 98 ASN A CA 1
ATOM 734 C C . ASN A 1 98 ? 17.948 -12.751 -20.082 1.00 79.94 98 ASN A C 1
ATOM 736 O O . ASN A 1 98 ? 19.177 -12.721 -20.100 1.00 79.94 98 ASN A O 1
ATOM 740 N N . LYS A 1 99 ? 17.301 -13.898 -19.833 1.00 83.69 99 LYS A N 1
ATOM 741 C CA . LYS A 1 99 ? 18.020 -15.163 -19.574 1.00 83.69 99 LYS A CA 1
ATOM 742 C C . LYS A 1 99 ? 18.946 -15.546 -20.727 1.00 83.69 99 LYS A C 1
ATOM 744 O O . LYS A 1 99 ? 20.075 -15.964 -20.483 1.00 83.69 99 LYS A O 1
ATOM 749 N N . ILE A 1 100 ? 18.496 -15.377 -21.971 1.00 89.69 100 ILE A N 1
ATOM 750 C CA . ILE A 1 100 ? 19.325 -15.612 -23.160 1.00 89.69 100 ILE A CA 1
ATOM 751 C C . ILE A 1 100 ? 20.483 -14.611 -23.208 1.00 89.69 100 ILE A C 1
ATOM 753 O O . ILE A 1 100 ? 21.623 -15.033 -23.388 1.00 89.69 100 ILE A O 1
ATOM 757 N N . ARG A 1 101 ? 20.224 -13.313 -22.983 1.00 87.19 101 ARG A N 1
ATOM 758 C CA . ARG A 1 101 ? 21.261 -12.270 -22.899 1.00 87.19 101 ARG A CA 1
ATOM 759 C C . ARG A 1 101 ? 22.330 -12.637 -21.873 1.00 87.19 101 ARG A C 1
ATOM 761 O O . ARG A 1 101 ? 23.509 -12.634 -22.208 1.00 87.19 101 ARG A O 1
ATOM 768 N N . GLN A 1 102 ? 21.932 -12.984 -20.650 1.00 84.00 102 GLN A N 1
ATOM 769 C CA . GLN A 1 102 ? 22.853 -13.376 -19.583 1.00 84.00 102 GLN A CA 1
ATOM 770 C C . GLN A 1 102 ? 23.661 -14.609 -19.981 1.00 84.00 102 GLN A C 1
ATOM 772 O O . GLN A 1 102 ? 24.883 -14.556 -19.945 1.00 84.00 102 GLN A O 1
ATOM 777 N N . SER A 1 103 ? 22.998 -15.666 -20.459 1.00 87.38 103 SER A N 1
ATOM 778 C CA . SER A 1 103 ? 23.649 -16.893 -20.940 1.00 87.38 103 SER A CA 1
ATOM 779 C C . SER A 1 103 ? 24.702 -16.604 -22.021 1.00 87.38 103 SER A C 1
ATOM 781 O O . SER A 1 103 ? 25.798 -17.169 -22.010 1.00 87.38 103 SER A O 1
ATOM 783 N N . LEU A 1 104 ? 24.392 -15.681 -22.937 1.00 87.69 104 LEU A N 1
ATOM 784 C CA . LEU A 1 104 ? 25.273 -15.247 -24.018 1.00 87.69 104 LEU A CA 1
ATOM 785 C C . LEU A 1 104 ? 26.445 -14.372 -23.534 1.00 87.69 104 LEU A C 1
ATOM 787 O O . LEU A 1 104 ? 27.569 -14.529 -24.009 1.00 87.69 104 LEU A O 1
ATOM 791 N N . ILE A 1 105 ? 26.228 -13.476 -22.573 1.00 83.62 105 ILE A N 1
ATOM 792 C CA . ILE A 1 105 ? 27.282 -12.592 -22.052 1.00 83.62 105 ILE A CA 1
ATOM 793 C C . ILE A 1 105 ? 28.225 -13.349 -21.108 1.00 83.62 105 ILE A C 1
ATOM 795 O O . ILE A 1 105 ? 29.438 -13.180 -21.197 1.00 83.62 105 ILE A O 1
ATOM 799 N N . THR A 1 106 ? 27.707 -14.226 -20.244 1.00 84.81 106 THR A N 1
ATOM 800 C CA . THR A 1 106 ? 28.511 -14.943 -19.237 1.00 84.81 106 THR A CA 1
ATOM 801 C C . THR A 1 106 ? 29.277 -16.143 -19.795 1.00 84.81 106 THR A C 1
ATOM 803 O O . THR A 1 106 ? 29.916 -16.864 -19.032 1.00 84.81 106 THR A O 1
ATOM 806 N N . GLY A 1 107 ? 29.199 -16.410 -21.101 1.00 84.06 107 GLY A N 1
ATOM 807 C CA . GLY A 1 107 ? 29.893 -17.554 -21.702 1.00 84.06 107 GLY A CA 1
ATOM 808 C C . GLY A 1 107 ? 29.273 -18.914 -21.356 1.00 84.06 107 GLY A C 1
ATOM 809 O O . GLY A 1 107 ? 29.999 -19.905 -21.298 1.00 84.06 107 GLY A O 1
ATOM 810 N N . ALA A 1 108 ? 27.969 -18.984 -21.058 1.00 86.56 108 ALA A N 1
ATOM 811 C CA . ALA A 1 108 ? 27.321 -20.234 -20.659 1.00 86.56 108 ALA A CA 1
ATOM 812 C C . ALA A 1 108 ? 27.362 -21.305 -21.776 1.00 86.56 108 ALA A C 1
ATOM 814 O O . ALA A 1 108 ? 27.490 -20.964 -22.957 1.00 86.56 108 ALA A O 1
ATOM 815 N N . PRO A 1 109 ? 27.241 -22.608 -21.437 1.00 88.44 109 PRO A N 1
ATOM 816 C CA . PRO A 1 109 ? 27.374 -23.692 -22.408 1.00 88.44 109 PRO A CA 1
ATOM 817 C C . PRO A 1 109 ? 26.436 -23.527 -23.615 1.00 88.44 109 PRO A C 1
ATOM 819 O O . PRO A 1 109 ? 25.234 -23.322 -23.407 1.00 88.44 109 PRO A O 1
ATOM 822 N N . PRO A 1 110 ? 26.919 -23.697 -24.863 1.00 87.00 110 PRO A N 1
ATOM 823 C CA . PRO A 1 110 ? 26.103 -23.440 -26.047 1.00 87.00 110 PRO A CA 1
ATOM 824 C C . PRO A 1 110 ? 24.798 -24.233 -26.104 1.00 87.00 110 PRO A C 1
ATOM 826 O O . PRO A 1 110 ? 23.772 -23.678 -26.473 1.00 87.00 110 PRO A O 1
ATOM 829 N N . SER A 1 111 ? 24.813 -25.487 -25.646 1.00 86.81 111 SER A N 1
ATOM 830 C CA . SER A 1 111 ? 23.620 -26.339 -25.566 1.00 86.81 111 SER A CA 1
ATOM 831 C C . SER A 1 111 ? 22.547 -25.797 -24.615 1.00 86.81 111 SER A C 1
ATOM 833 O O . SER A 1 111 ? 21.356 -25.965 -24.860 1.00 86.81 111 SER A O 1
ATOM 835 N N . SER A 1 112 ? 22.952 -25.130 -23.531 1.00 87.88 112 SER A N 1
ATOM 836 C CA . SER A 1 112 ? 22.020 -24.504 -22.589 1.00 87.88 112 SER A CA 1
ATOM 837 C C . SER A 1 112 ? 21.409 -23.226 -23.163 1.00 87.88 112 SER A C 1
ATOM 839 O O . SER A 1 112 ? 20.197 -23.035 -23.072 1.00 87.88 112 SER A O 1
ATOM 841 N N . THR A 1 113 ? 22.220 -22.401 -23.830 1.00 89.62 113 THR A N 1
ATOM 842 C CA . THR A 1 113 ? 21.760 -21.180 -24.500 1.00 89.62 113 THR A CA 1
ATOM 843 C C . THR A 1 113 ? 20.852 -21.502 -25.688 1.00 89.62 113 THR A C 1
ATOM 845 O O . THR A 1 113 ? 19.822 -20.859 -25.862 1.00 89.62 113 THR A O 1
ATOM 848 N N . GLU A 1 114 ? 21.188 -22.526 -26.476 1.00 91.62 114 GLU A N 1
ATOM 849 C CA . GLU A 1 114 ? 20.380 -22.986 -27.609 1.00 91.62 114 GLU A CA 1
ATOM 850 C C . GLU A 1 114 ? 18.991 -23.442 -27.153 1.00 91.62 114 GLU A C 1
ATOM 852 O O . GLU A 1 114 ? 17.990 -22.997 -27.711 1.00 91.62 114 GLU A O 1
ATOM 857 N N . LYS A 1 115 ? 18.910 -24.199 -26.052 1.00 93.06 115 LYS A N 1
ATOM 858 C CA . LYS A 1 115 ? 17.630 -24.572 -25.440 1.00 93.06 115 LYS A CA 1
ATOM 859 C C . LYS A 1 115 ? 16.801 -23.351 -25.025 1.00 93.06 115 LYS A C 1
ATOM 861 O O . LYS A 1 115 ? 15.596 -23.324 -25.258 1.00 93.06 115 LYS A O 1
ATOM 866 N N . LEU A 1 116 ? 17.419 -22.327 -24.429 1.00 91.88 116 LEU A N 1
ATOM 867 C CA . LEU A 1 116 ? 16.706 -21.095 -24.065 1.00 91.88 116 LEU A CA 1
ATOM 868 C C . LEU A 1 116 ? 16.142 -20.374 -25.304 1.00 91.88 116 LEU A C 1
ATOM 870 O O . LEU A 1 116 ? 15.006 -19.899 -25.262 1.00 91.88 116 LEU A O 1
ATOM 874 N N . ILE A 1 117 ? 16.901 -20.332 -26.406 1.00 94.12 117 ILE A N 1
ATOM 875 C CA . ILE A 1 117 ? 16.462 -19.753 -27.688 1.00 94.12 117 ILE A CA 1
ATOM 876 C C . ILE A 1 117 ? 15.290 -20.554 -28.275 1.00 94.12 117 ILE A C 1
ATOM 878 O O . ILE A 1 117 ? 14.306 -19.962 -28.726 1.00 94.12 117 ILE A O 1
ATOM 882 N N . GLU A 1 118 ? 15.354 -21.886 -28.243 1.00 93.31 118 GLU A N 1
ATOM 883 C CA . GLU A 1 118 ? 14.265 -22.761 -28.695 1.00 93.31 118 GLU A CA 1
ATOM 884 C C . GLU A 1 118 ? 12.989 -22.552 -27.875 1.00 93.31 118 GLU A C 1
ATOM 886 O O . GLU A 1 118 ? 11.901 -22.425 -28.439 1.00 93.31 118 GLU A O 1
ATOM 891 N N . GLU A 1 119 ? 13.111 -22.460 -26.549 1.00 93.19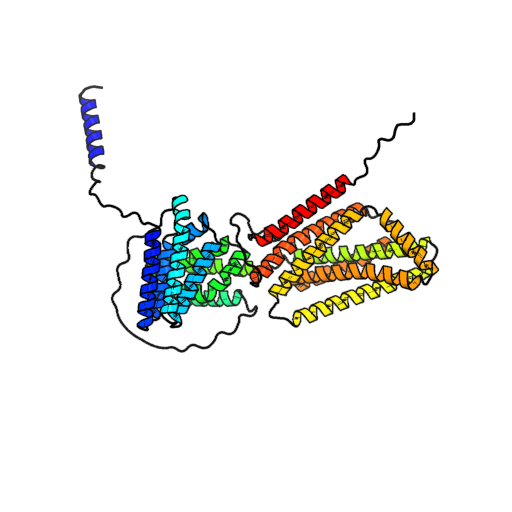 119 GLU A N 1
ATOM 892 C CA . GLU A 1 119 ? 11.969 -22.214 -25.672 1.00 93.19 119 GLU A CA 1
ATOM 893 C C . GLU A 1 119 ? 11.340 -20.832 -25.906 1.00 93.19 119 GLU A C 1
ATOM 895 O O . GLU A 1 119 ? 10.114 -20.730 -25.967 1.00 93.19 119 GLU A O 1
ATOM 900 N N . LEU A 1 120 ? 12.150 -19.775 -26.070 1.00 94.19 120 LEU A N 1
ATOM 901 C CA . LEU A 1 120 ? 11.656 -18.440 -26.435 1.00 94.19 120 LEU A CA 1
ATOM 902 C C . LEU A 1 120 ? 10.905 -18.485 -27.772 1.00 94.19 120 LEU A C 1
ATOM 904 O O . LEU A 1 120 ? 9.794 -17.970 -27.880 1.00 94.19 120 LEU A O 1
ATOM 908 N N . THR A 1 121 ? 11.489 -19.135 -28.778 1.00 93.12 121 THR A N 1
ATOM 909 C CA . THR A 1 121 ? 10.903 -19.259 -30.120 1.00 93.12 121 THR A CA 1
ATOM 910 C C . THR A 1 121 ? 9.575 -20.011 -30.080 1.00 93.12 121 THR A C 1
ATOM 912 O O . THR A 1 121 ? 8.608 -19.616 -30.735 1.00 93.12 121 THR A O 1
ATOM 915 N N . ALA A 1 122 ? 9.504 -21.096 -29.306 1.00 92.56 122 ALA A N 1
ATOM 916 C CA . ALA A 1 122 ? 8.276 -21.854 -29.118 1.00 92.56 122 ALA A CA 1
ATOM 917 C C . ALA A 1 122 ? 7.189 -21.002 -28.449 1.00 92.56 122 ALA A C 1
ATOM 919 O O . ALA A 1 122 ? 6.036 -21.049 -28.874 1.00 92.56 122 ALA A O 1
ATOM 920 N N . GLU A 1 123 ? 7.549 -20.203 -27.443 1.00 90.88 123 GLU A N 1
ATOM 921 C CA . GLU A 1 123 ? 6.603 -19.327 -26.752 1.00 90.88 123 GLU A CA 1
ATOM 922 C C . GLU A 1 123 ? 6.099 -18.197 -27.660 1.00 90.88 123 GLU A C 1
ATOM 924 O O . GLU A 1 123 ? 4.894 -17.971 -27.741 1.00 90.88 123 GLU A O 1
ATOM 929 N N . LEU A 1 124 ? 6.982 -17.573 -28.445 1.00 91.88 124 LEU A N 1
ATOM 930 C CA . LEU A 1 124 ? 6.594 -16.592 -29.463 1.00 91.88 124 LEU A CA 1
ATOM 931 C C . LEU A 1 124 ? 5.650 -17.196 -30.512 1.00 91.88 124 LEU A C 1
ATOM 933 O O . LEU A 1 124 ? 4.658 -16.576 -30.878 1.00 91.88 124 LEU A O 1
ATOM 937 N N . LYS A 1 125 ? 5.888 -18.432 -30.972 1.00 92.69 125 LYS A N 1
ATOM 938 C CA . LYS A 1 125 ? 4.993 -19.098 -31.938 1.00 92.69 125 LYS A CA 1
ATOM 939 C C . LYS A 1 125 ? 3.595 -19.362 -31.376 1.00 92.69 125 LYS A C 1
ATOM 941 O O . LYS A 1 125 ? 2.626 -19.321 -32.131 1.00 92.69 125 LYS A O 1
ATOM 946 N N . LYS A 1 126 ? 3.458 -19.593 -30.065 1.00 92.00 126 LYS A N 1
ATOM 947 C CA . LYS A 1 126 ? 2.145 -19.786 -29.425 1.00 92.00 126 LYS A CA 1
ATOM 948 C C . LYS A 1 126 ? 1.279 -18.526 -29.438 1.00 92.00 126 LYS A C 1
ATOM 950 O O . LYS A 1 126 ? 0.059 -18.653 -29.372 1.00 92.00 126 LYS A O 1
ATOM 955 N N . THR A 1 127 ? 1.869 -17.332 -29.522 1.00 90.19 127 THR A N 1
ATOM 956 C CA . THR A 1 127 ? 1.107 -16.071 -29.521 1.00 90.19 127 THR A CA 1
ATOM 957 C C . THR A 1 127 ? 0.529 -15.732 -30.898 1.00 90.19 127 THR A C 1
ATOM 959 O O . THR A 1 127 ? -0.529 -15.107 -30.978 1.00 90.19 127 THR A O 1
ATOM 962 N N . ILE A 1 128 ? 1.157 -16.211 -31.979 1.00 89.88 128 ILE A N 1
ATOM 963 C CA . ILE A 1 128 ? 0.812 -15.887 -33.374 1.00 89.88 128 ILE A CA 1
ATOM 964 C C . ILE A 1 128 ? -0.678 -16.089 -33.709 1.00 89.88 128 ILE A C 1
ATOM 966 O O . ILE A 1 128 ? -1.273 -15.153 -34.249 1.00 89.88 128 ILE A O 1
ATOM 970 N N . PRO A 1 129 ? -1.339 -17.217 -33.365 1.00 89.31 129 PRO A N 1
ATOM 971 C CA . PRO A 1 129 ? -2.743 -17.424 -33.728 1.00 89.31 129 PRO A CA 1
ATOM 972 C C . PRO A 1 129 ? -3.686 -16.354 -33.159 1.00 89.31 129 PRO A C 1
ATOM 974 O O . PRO A 1 129 ? -4.691 -16.008 -33.781 1.00 89.31 129 PRO A O 1
ATOM 977 N N . ALA A 1 130 ? -3.371 -15.811 -31.979 1.00 83.25 130 ALA A N 1
ATOM 978 C CA . ALA A 1 130 ? -4.149 -14.734 -31.375 1.00 83.25 130 ALA A CA 1
ATOM 979 C C . ALA A 1 130 ? -3.954 -13.404 -32.122 1.00 83.25 130 ALA A C 1
ATOM 981 O O . ALA A 1 130 ? -4.929 -12.685 -32.345 1.00 83.25 130 ALA A O 1
ATOM 982 N N . LEU A 1 131 ? -2.726 -13.114 -32.567 1.00 84.06 131 LEU A N 1
ATOM 983 C CA . LEU A 1 131 ? -2.402 -11.915 -33.349 1.00 84.06 131 LEU A CA 1
ATOM 984 C C . LEU A 1 131 ? -3.052 -11.949 -34.739 1.00 84.06 131 LEU A C 1
ATOM 986 O O . LEU A 1 131 ? -3.631 -10.957 -35.185 1.00 84.06 131 LEU A O 1
ATOM 990 N N . GLU A 1 132 ? -3.021 -13.109 -35.397 1.00 83.19 132 GLU A N 1
ATOM 991 C CA . GLU A 1 132 ? -3.664 -13.328 -36.697 1.00 83.19 132 GLU A CA 1
ATOM 992 C C . GLU A 1 132 ? -5.189 -13.213 -36.591 1.00 83.19 132 GLU A C 1
ATOM 994 O O . GLU A 1 132 ? -5.825 -12.539 -37.405 1.00 83.19 132 GLU A O 1
ATOM 999 N N . LYS A 1 133 ? -5.789 -13.786 -35.537 1.00 83.38 133 LYS A N 1
ATOM 1000 C CA . LYS A 1 133 ? -7.225 -13.635 -35.253 1.00 83.38 133 LYS A CA 1
ATOM 1001 C C . LYS A 1 133 ? -7.617 -12.172 -35.031 1.00 83.38 133 LYS A C 1
ATOM 1003 O O . LYS A 1 133 ? -8.708 -11.766 -35.433 1.00 83.38 133 LYS A O 1
ATOM 1008 N N . ALA A 1 134 ? -6.738 -11.389 -34.411 1.00 79.62 134 ALA A N 1
ATOM 1009 C CA . ALA A 1 134 ? -6.922 -9.958 -34.199 1.00 79.62 134 ALA A CA 1
ATOM 1010 C C . ALA A 1 134 ? -6.658 -9.106 -35.457 1.00 79.62 134 ALA A C 1
ATOM 1012 O O . ALA A 1 134 ? -6.902 -7.902 -35.430 1.00 79.62 134 ALA A O 1
ATOM 1013 N N . LYS A 1 135 ? -6.214 -9.718 -36.568 1.00 80.88 135 LYS A N 1
ATOM 1014 C CA . LYS A 1 135 ? -5.859 -9.051 -37.834 1.00 80.88 135 LYS A CA 1
ATOM 1015 C C . LYS A 1 135 ? -4.798 -7.955 -37.670 1.00 80.88 135 LYS A C 1
ATOM 1017 O O . LYS A 1 135 ? -4.786 -6.989 -38.433 1.00 80.88 135 LYS A O 1
ATOM 1022 N N . VAL A 1 136 ? -3.913 -8.093 -36.683 1.00 79.94 136 VAL A N 1
ATOM 1023 C CA . VAL A 1 136 ? -2.779 -7.178 -36.506 1.00 79.94 136 VAL A CA 1
ATOM 1024 C C . VAL A 1 136 ? -1.654 -7.613 -37.431 1.00 79.94 136 VAL A C 1
ATOM 1026 O O . VAL A 1 136 ? -1.333 -8.799 -37.502 1.00 79.94 136 VAL A O 1
ATOM 1029 N N . VAL A 1 137 ? -1.053 -6.652 -38.127 1.00 77.00 137 VAL A N 1
ATOM 1030 C CA . VAL A 1 137 ? 0.064 -6.880 -39.050 1.00 77.00 137 VAL A CA 1
ATOM 1031 C C . VAL A 1 137 ? 1.374 -6.330 -38.473 1.00 77.00 137 VAL A C 1
ATOM 1033 O O . VAL A 1 137 ? 1.341 -5.291 -37.803 1.00 77.00 137 VAL A O 1
ATOM 1036 N N . PRO A 1 138 ? 2.525 -6.980 -38.728 1.00 80.25 138 PRO A N 1
ATOM 1037 C CA . PRO A 1 138 ? 3.812 -6.488 -38.253 1.00 80.25 138 PRO A CA 1
ATOM 1038 C C . PRO A 1 138 ? 4.206 -5.158 -38.909 1.00 80.25 138 PRO A C 1
ATOM 1040 O O . PRO A 1 138 ? 4.045 -4.957 -40.115 1.00 80.25 138 PRO A O 1
ATOM 1043 N N . LYS A 1 139 ? 4.803 -4.261 -38.124 1.00 74.38 139 LYS A N 1
ATOM 1044 C CA . LYS A 1 139 ? 5.366 -2.980 -38.572 1.00 74.38 139 LYS A CA 1
ATOM 1045 C C . LYS A 1 139 ? 6.794 -3.192 -39.104 1.00 74.38 139 LYS A C 1
ATOM 1047 O O . LYS A 1 139 ? 7.764 -2.837 -38.446 1.00 74.38 139 LYS A O 1
ATOM 1052 N N . ILE A 1 140 ? 6.955 -3.808 -40.278 1.00 56.41 140 ILE A N 1
ATOM 1053 C CA . ILE A 1 140 ? 8.296 -4.064 -40.846 1.00 56.41 140 ILE A CA 1
ATOM 1054 C C . ILE A 1 140 ? 8.845 -2.807 -41.533 1.00 56.41 140 ILE A C 1
ATOM 1056 O O . ILE A 1 140 ? 8.238 -2.291 -42.471 1.00 56.41 140 ILE A O 1
ATOM 1060 N N . LYS A 1 141 ? 10.031 -2.343 -41.118 1.00 47.44 141 LYS A N 1
ATOM 1061 C CA . LYS A 1 141 ? 10.832 -1.381 -41.892 1.00 47.44 141 LYS A CA 1
ATOM 1062 C C . LYS A 1 141 ? 11.765 -2.138 -42.841 1.00 47.44 141 LYS A C 1
ATOM 1064 O O . LYS A 1 141 ? 12.604 -2.919 -42.407 1.00 47.44 141 LYS A O 1
ATOM 1069 N N . SER A 1 142 ? 11.629 -1.891 -44.142 1.00 32.66 142 SER A N 1
ATOM 1070 C CA . SER A 1 142 ? 12.587 -2.332 -45.161 1.00 32.66 142 SER A CA 1
ATOM 1071 C C . SER A 1 142 ? 13.898 -1.550 -45.019 1.00 32.66 142 SER A C 1
ATOM 1073 O O . SER A 1 142 ? 13.907 -0.349 -45.284 1.00 32.66 142 SER A O 1
ATOM 1075 N N . GLY A 1 143 ? 14.997 -2.231 -44.679 1.00 32.91 143 GLY A N 1
ATOM 1076 C CA . GLY A 1 143 ? 16.358 -1.732 -44.900 1.00 32.91 143 GLY A CA 1
ATOM 1077 C C . GLY A 1 143 ? 17.335 -2.020 -43.763 1.00 32.91 143 GLY A C 1
ATOM 1078 O O . GLY A 1 143 ? 17.537 -1.170 -42.905 1.00 32.91 143 GLY A O 1
ATOM 1079 N N . ALA A 1 144 ? 17.997 -3.179 -43.801 1.00 28.16 144 ALA A N 1
ATOM 1080 C CA . ALA A 1 144 ? 19.216 -3.432 -43.037 1.00 28.16 144 ALA A CA 1
ATOM 1081 C C . ALA A 1 144 ? 20.308 -3.919 -44.003 1.00 28.16 144 ALA A C 1
ATOM 1083 O O . ALA A 1 144 ? 20.306 -5.063 -44.453 1.00 28.16 144 ALA A O 1
ATOM 1084 N N . SER A 1 145 ? 21.213 -3.015 -44.374 1.00 25.30 145 SER A N 1
ATOM 1085 C CA . SER A 1 145 ? 22.469 -3.329 -45.059 1.00 25.30 145 SER A CA 1
ATOM 1086 C C . SER A 1 145 ? 23.508 -3.819 -44.044 1.00 25.30 145 SER A C 1
ATOM 1088 O O . SER A 1 145 ? 23.708 -3.198 -43.003 1.00 25.30 145 SER A O 1
ATOM 1090 N N . ALA A 1 146 ? 24.153 -4.941 -44.365 1.00 24.28 146 ALA A N 1
ATOM 1091 C CA . ALA A 1 146 ? 25.148 -5.641 -43.552 1.00 24.28 146 ALA A CA 1
ATOM 1092 C C . ALA A 1 146 ? 26.409 -4.801 -43.229 1.00 24.28 146 ALA A C 1
ATOM 1094 O O . ALA A 1 146 ? 26.853 -4.038 -44.088 1.00 24.28 146 ALA A O 1
ATOM 1095 N N . PRO A 1 147 ? 27.053 -4.978 -42.054 1.00 26.03 147 PRO A N 1
ATOM 1096 C CA . PRO A 1 147 ? 28.332 -4.341 -41.747 1.00 26.03 147 PRO A CA 1
ATOM 1097 C C . PRO A 1 147 ? 29.547 -5.245 -42.053 1.00 26.03 147 PRO A C 1
ATOM 1099 O O . PRO A 1 147 ? 29.509 -6.457 -41.842 1.00 26.03 147 PRO A O 1
ATOM 1102 N N . SER A 1 148 ? 30.648 -4.619 -42.491 1.00 20.95 148 SER A N 1
ATOM 1103 C CA . SER A 1 148 ? 32.005 -5.185 -42.664 1.00 20.95 148 SER A CA 1
ATOM 1104 C C . SER A 1 148 ? 33.002 -4.496 -41.686 1.00 20.95 148 SER A C 1
ATOM 1106 O O . SER A 1 148 ? 32.644 -3.448 -41.146 1.00 20.95 148 SER A O 1
ATOM 1108 N N . PRO A 1 149 ? 34.204 -5.054 -41.392 1.00 31.58 149 PRO A N 1
ATOM 1109 C CA . PRO A 1 149 ? 34.831 -5.012 -40.055 1.00 31.58 149 PRO A CA 1
ATOM 1110 C C . PRO A 1 149 ? 36.078 -4.109 -39.885 1.00 31.58 149 PRO A C 1
ATOM 1112 O O . PRO A 1 149 ? 36.821 -3.895 -40.836 1.00 31.58 149 PRO A O 1
ATOM 1115 N N . SER A 1 150 ? 36.378 -3.719 -38.632 1.00 22.59 150 SER A N 1
ATOM 1116 C CA . SER A 1 150 ? 37.725 -3.369 -38.095 1.00 22.59 150 SER A CA 1
ATOM 1117 C C . SER A 1 150 ? 37.628 -3.148 -36.563 1.00 22.59 150 SER A C 1
ATOM 1119 O O . SER A 1 150 ? 36.764 -2.381 -36.152 1.00 22.59 150 SER A O 1
ATOM 1121 N N . GLY A 1 151 ? 38.249 -3.966 -35.686 1.00 23.38 151 GLY A N 1
ATOM 1122 C CA . GLY A 1 151 ? 39.572 -3.769 -35.025 1.00 23.38 151 GLY A CA 1
ATOM 1123 C C . GLY A 1 151 ? 39.450 -2.771 -33.849 1.00 23.38 151 GLY A C 1
ATOM 1124 O O . GLY A 1 151 ? 39.054 -1.650 -34.111 1.00 23.38 151 GLY A O 1
ATOM 1125 N N . GLU A 1 152 ? 39.611 -3.054 -32.545 1.00 22.41 152 GLU A N 1
ATOM 1126 C CA . GLU A 1 152 ? 40.676 -3.698 -31.742 1.00 22.41 152 GLU A CA 1
ATOM 1127 C C . GLU A 1 152 ? 40.179 -3.959 -30.278 1.00 22.41 152 GLU A C 1
ATOM 1129 O O . GLU A 1 152 ? 39.144 -3.444 -29.865 1.00 22.41 152 GLU A O 1
ATOM 1134 N N . LYS A 1 153 ? 40.924 -4.755 -29.485 1.00 24.95 153 LYS A N 1
ATOM 1135 C CA . LYS A 1 153 ? 40.717 -5.177 -28.061 1.00 24.95 153 LYS A CA 1
ATOM 1136 C C . LYS A 1 153 ? 41.832 -4.568 -27.159 1.00 24.95 153 LYS A C 1
ATOM 1138 O O . LYS A 1 153 ? 42.794 -4.072 -27.742 1.00 24.95 153 LYS A O 1
ATOM 1143 N N . PRO A 1 154 ? 41.911 -4.790 -25.817 1.00 35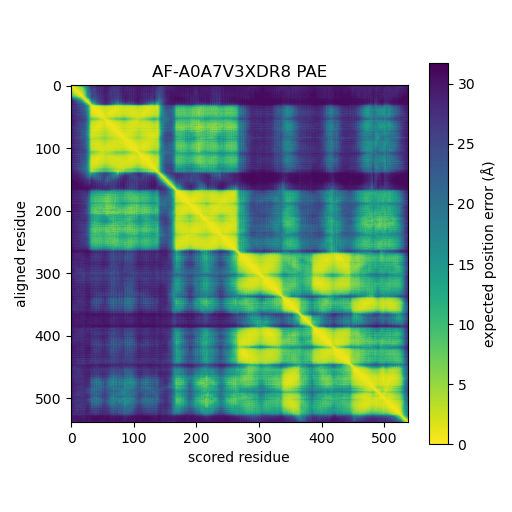.53 154 PRO A N 1
ATOM 1144 C CA . PRO A 1 154 ? 40.906 -5.118 -24.777 1.00 35.53 154 PRO A CA 1
ATOM 1145 C C . PRO A 1 154 ? 41.104 -4.364 -23.420 1.00 35.53 154 PRO A C 1
ATOM 1147 O O . PRO A 1 154 ? 42.147 -3.766 -23.169 1.00 35.53 154 PRO A O 1
ATOM 1150 N N . GLY A 1 155 ? 40.160 -4.515 -22.474 1.00 21.55 155 GLY A N 1
ATOM 1151 C CA . GLY A 1 155 ? 40.402 -4.242 -21.045 1.00 21.55 155 GLY A CA 1
ATOM 1152 C C . GLY A 1 155 ? 39.209 -4.536 -20.122 1.00 21.55 155 GLY A C 1
ATOM 1153 O O . GLY A 1 155 ? 38.328 -3.698 -19.975 1.00 21.55 155 GLY A O 1
ATOM 1154 N N . GLU A 1 156 ? 39.215 -5.707 -19.481 1.00 24.34 156 GLU A N 1
ATOM 1155 C CA . GLU A 1 156 ? 38.407 -6.091 -18.302 1.00 24.34 156 GLU A CA 1
ATOM 1156 C C . GLU A 1 156 ? 39.362 -6.149 -17.080 1.00 24.34 156 GLU A C 1
ATOM 1158 O O . GLU A 1 156 ? 40.567 -6.320 -17.307 1.00 24.34 156 GLU A O 1
ATOM 1163 N N . PRO A 1 157 ? 38.918 -6.004 -15.807 1.00 29.56 157 PRO A N 1
ATOM 1164 C CA . PRO A 1 157 ? 38.044 -6.998 -15.172 1.00 29.56 157 PRO A CA 1
ATOM 1165 C C . PRO A 1 157 ? 36.942 -6.460 -14.229 1.00 29.56 157 PRO A C 1
ATOM 1167 O O . PRO A 1 157 ? 37.021 -5.389 -13.630 1.00 29.56 157 PRO A O 1
ATOM 1170 N N . SER A 1 158 ? 35.934 -7.315 -14.082 1.00 29.73 158 SER A N 1
ATOM 1171 C CA . SER A 1 158 ? 34.773 -7.317 -13.185 1.00 29.73 158 SER A CA 1
ATOM 1172 C C . SER A 1 158 ? 35.082 -7.404 -11.677 1.00 29.73 158 SER A C 1
ATOM 1174 O O . SER A 1 158 ? 36.066 -8.022 -11.271 1.00 29.73 158 SER A O 1
ATOM 1176 N N . ALA A 1 159 ? 34.160 -6.896 -10.847 1.00 23.83 159 ALA A N 1
ATOM 1177 C CA . ALA A 1 159 ? 34.063 -7.138 -9.398 1.00 23.83 159 ALA A CA 1
ATOM 1178 C C . ALA A 1 159 ? 32.574 -7.222 -8.954 1.00 23.83 159 ALA A C 1
ATOM 1180 O O . ALA A 1 159 ? 31.712 -6.714 -9.672 1.00 23.83 159 ALA A O 1
ATOM 1181 N N . PRO A 1 160 ? 32.253 -7.897 -7.827 1.00 27.20 160 PRO A N 1
ATOM 1182 C CA . PRO A 1 160 ? 30.987 -8.600 -7.606 1.00 27.20 160 PRO A CA 1
ATOM 1183 C C . PRO A 1 160 ? 29.854 -7.729 -7.053 1.00 27.20 160 PRO A C 1
ATOM 1185 O O . PRO A 1 160 ? 30.074 -6.795 -6.285 1.00 27.20 160 PRO A O 1
ATOM 1188 N N . ALA A 1 161 ? 28.630 -8.117 -7.412 1.00 29.86 161 ALA A N 1
ATOM 1189 C CA . ALA A 1 161 ? 27.377 -7.534 -6.956 1.00 29.86 161 ALA A CA 1
ATOM 1190 C C . ALA A 1 161 ? 27.126 -7.774 -5.456 1.00 29.86 161 ALA A C 1
ATOM 1192 O O . ALA A 1 161 ? 27.170 -8.911 -4.982 1.00 29.86 161 ALA A O 1
ATOM 1193 N N . SER A 1 162 ? 26.801 -6.698 -4.738 1.00 25.06 162 SER A N 1
ATOM 1194 C CA . SER A 1 162 ? 26.139 -6.715 -3.433 1.00 25.06 162 SER A CA 1
ATOM 1195 C C . SER A 1 162 ? 24.674 -6.282 -3.582 1.00 25.06 162 SER A C 1
ATOM 1197 O O . SER A 1 162 ? 24.346 -5.412 -4.388 1.00 25.06 162 SER A O 1
ATOM 1199 N N . GLU A 1 163 ? 23.803 -6.947 -2.823 1.00 28.00 163 GLU A N 1
ATOM 1200 C CA . GLU A 1 163 ? 22.336 -6.859 -2.829 1.00 28.00 163 GLU A CA 1
ATOM 1201 C C . GLU A 1 163 ? 21.792 -5.422 -2.664 1.00 28.00 163 GLU A C 1
ATOM 1203 O O . GLU A 1 163 ? 22.335 -4.652 -1.864 1.00 28.00 163 GLU A O 1
ATOM 1208 N N . PRO A 1 164 ? 20.694 -5.040 -3.349 1.00 34.75 164 PRO A N 1
ATOM 1209 C CA . PRO A 1 164 ? 20.087 -3.731 -3.155 1.00 34.75 164 PRO A CA 1
ATOM 1210 C C . PRO A 1 164 ? 19.123 -3.737 -1.955 1.00 34.75 164 PRO A C 1
ATOM 1212 O O . PRO A 1 164 ? 17.970 -4.148 -2.059 1.00 34.75 164 PRO A O 1
ATOM 1215 N N . ASP A 1 165 ? 19.603 -3.229 -0.818 1.00 32.41 165 ASP A N 1
ATOM 1216 C CA . ASP A 1 165 ? 18.785 -2.685 0.279 1.00 32.41 165 ASP A CA 1
ATOM 1217 C C . ASP A 1 165 ? 18.107 -1.367 -0.180 1.00 32.41 165 ASP A C 1
ATOM 1219 O O . ASP A 1 165 ? 18.545 -0.765 -1.161 1.00 32.41 165 ASP A O 1
ATOM 1223 N N . LYS A 1 166 ? 17.072 -0.873 0.523 1.00 37.78 166 LYS A N 1
ATOM 1224 C CA . LYS A 1 166 ? 16.190 0.293 0.209 1.00 37.78 166 LYS A CA 1
ATOM 1225 C C . LYS A 1 166 ? 16.888 1.649 -0.080 1.00 37.78 166 LYS A C 1
ATOM 1227 O O . LYS A 1 166 ? 16.225 2.679 -0.232 1.00 37.78 166 LYS A O 1
ATOM 1232 N N . THR A 1 167 ? 18.206 1.669 -0.198 1.00 46.28 167 THR A N 1
ATOM 1233 C CA . THR A 1 167 ? 19.030 2.591 -0.992 1.00 46.28 167 THR A CA 1
ATOM 1234 C C . THR A 1 167 ? 18.975 2.245 -2.488 1.00 46.28 167 THR A C 1
ATOM 1236 O O . THR A 1 167 ? 19.808 1.518 -3.001 1.00 46.28 167 THR A O 1
ATOM 1239 N N . SER A 1 168 ? 18.120 2.769 -3.348 1.00 59.12 168 SER A N 1
ATOM 1240 C CA . SER A 1 168 ? 16.779 3.347 -3.342 1.00 59.12 168 SER A CA 1
ATOM 1241 C C . SER A 1 168 ? 16.421 3.358 -4.840 1.00 59.12 168 SER A C 1
ATOM 1243 O O . SER A 1 168 ? 17.318 3.495 -5.676 1.00 59.12 168 SER A O 1
ATOM 1245 N N . PHE A 1 169 ? 15.155 3.250 -5.247 1.00 68.06 169 PHE A N 1
ATOM 1246 C CA . PHE A 1 169 ? 14.817 3.475 -6.667 1.00 68.06 169 PHE A CA 1
ATOM 1247 C C . PHE A 1 169 ? 15.340 4.838 -7.169 1.00 68.06 169 PHE A C 1
ATOM 1249 O O . PHE A 1 169 ? 15.630 4.994 -8.347 1.00 68.06 169 PHE A O 1
ATOM 1256 N N . GLN A 1 170 ? 15.557 5.797 -6.256 1.00 68.88 170 GLN A N 1
ATOM 1257 C CA . GLN A 1 170 ? 16.298 7.038 -6.501 1.00 68.88 170 GLN A CA 1
ATOM 1258 C C . GLN A 1 170 ? 17.784 6.820 -6.834 1.00 68.88 170 GLN A C 1
ATOM 1260 O O . GLN A 1 170 ? 18.288 7.480 -7.732 1.00 68.88 170 GLN A O 1
ATOM 1265 N N . ALA A 1 171 ? 18.491 5.922 -6.147 1.00 70.00 171 ALA A N 1
ATOM 1266 C CA . ALA A 1 171 ? 19.879 5.572 -6.443 1.00 70.00 171 ALA A CA 1
ATOM 1267 C C . ALA A 1 171 ? 19.995 4.848 -7.790 1.00 70.00 171 ALA A C 1
ATOM 1269 O O . ALA A 1 171 ? 20.831 5.227 -8.603 1.00 70.00 171 ALA A O 1
ATOM 1270 N N . GLN A 1 172 ? 19.113 3.882 -8.072 1.00 74.31 172 GLN A N 1
ATOM 1271 C CA . GLN A 1 172 ? 19.061 3.215 -9.381 1.00 74.31 172 GLN A CA 1
ATOM 1272 C C . GLN A 1 172 ? 18.719 4.205 -10.502 1.00 74.31 172 GLN A C 1
ATOM 1274 O O . GLN A 1 172 ? 19.381 4.222 -11.536 1.00 74.31 172 GLN A O 1
ATOM 1279 N N . ALA A 1 173 ? 17.763 5.109 -10.274 1.00 83.06 173 ALA A N 1
ATOM 1280 C CA . ALA A 1 173 ? 17.446 6.159 -11.234 1.00 83.06 173 ALA A CA 1
ATOM 1281 C C . ALA A 1 173 ? 18.577 7.181 -11.410 1.00 83.06 173 ALA A C 1
ATOM 1283 O O . ALA A 1 173 ? 18.791 7.667 -12.517 1.00 83.06 173 ALA A O 1
ATOM 1284 N N . ALA A 1 174 ? 19.328 7.502 -10.355 1.00 81.75 174 ALA A N 1
ATOM 1285 C CA . ALA A 1 174 ? 20.509 8.355 -10.455 1.00 81.75 174 ALA A CA 1
ATOM 1286 C C . ALA A 1 174 ? 21.621 7.681 -11.274 1.00 81.75 174 ALA A C 1
ATOM 1288 O O . ALA A 1 174 ? 22.245 8.342 -12.102 1.00 81.75 174 ALA A O 1
ATOM 1289 N N . VAL A 1 175 ? 21.825 6.369 -11.096 1.00 84.88 175 VAL A N 1
ATOM 1290 C CA . VAL A 1 175 ? 22.740 5.569 -11.926 1.00 84.88 175 VAL A CA 1
ATOM 1291 C C . VAL A 1 175 ? 22.291 5.587 -13.387 1.00 84.88 175 VAL A C 1
ATOM 1293 O O . VAL A 1 175 ? 23.093 5.927 -14.253 1.00 84.88 175 VAL A O 1
ATOM 1296 N N . LEU A 1 176 ? 21.008 5.323 -13.661 1.00 89.38 176 LEU A N 1
ATOM 1297 C CA . LEU A 1 176 ? 20.431 5.387 -15.009 1.00 89.38 176 LEU A CA 1
ATOM 1298 C C . LEU A 1 176 ? 20.654 6.755 -15.667 1.00 89.38 176 LEU A C 1
ATOM 1300 O O . LEU A 1 176 ? 21.156 6.816 -16.784 1.00 89.38 176 LEU A O 1
ATOM 1304 N N . LYS A 1 177 ? 20.379 7.858 -14.960 1.00 90.75 177 LYS A N 1
ATOM 1305 C CA . LYS A 1 177 ? 20.650 9.219 -15.459 1.00 90.75 177 LYS A CA 1
ATOM 1306 C C . LYS A 1 177 ? 22.131 9.447 -15.759 1.00 90.75 177 LYS A C 1
ATOM 1308 O O . LYS A 1 177 ? 22.470 10.033 -16.782 1.00 90.75 177 LYS A O 1
ATOM 1313 N N . GLY A 1 178 ? 23.023 8.957 -14.897 1.00 90.06 178 GLY A N 1
ATOM 1314 C CA . GLY A 1 178 ? 24.465 9.009 -15.142 1.00 90.06 178 GLY A CA 1
ATOM 1315 C C . GLY A 1 178 ? 24.872 8.251 -16.410 1.00 90.06 178 GLY A C 1
ATOM 1316 O O . GLY A 1 178 ? 25.663 8.757 -17.208 1.00 90.06 178 GLY A O 1
ATOM 1317 N N . LEU A 1 179 ? 24.297 7.066 -16.636 1.00 90.81 179 LEU A N 1
ATOM 1318 C CA . LEU A 1 179 ? 24.524 6.274 -17.847 1.00 90.81 179 LEU A CA 1
ATOM 1319 C C . LEU A 1 179 ? 23.970 6.965 -19.097 1.00 90.81 179 LEU A C 1
ATOM 1321 O O . LEU A 1 179 ? 24.653 6.989 -20.120 1.00 90.81 179 LEU A O 1
ATOM 1325 N N . PHE A 1 180 ? 22.789 7.578 -19.012 1.00 95.44 180 PHE A N 1
ATOM 1326 C CA . PHE A 1 180 ? 22.188 8.337 -20.111 1.00 95.44 180 PHE A CA 1
ATOM 1327 C C . PHE A 1 180 ? 23.037 9.548 -20.503 1.00 95.44 180 PHE A C 1
ATOM 1329 O O . PHE A 1 180 ? 23.300 9.754 -21.688 1.00 95.44 180 PHE A O 1
ATOM 1336 N N . ALA A 1 181 ? 23.536 10.303 -19.521 1.00 93.75 181 ALA A N 1
ATOM 1337 C CA . ALA A 1 181 ? 24.441 11.422 -19.764 1.00 93.75 181 ALA A CA 1
ATOM 1338 C C . ALA A 1 181 ? 25.728 10.959 -20.467 1.00 93.75 181 ALA A C 1
ATOM 1340 O O . ALA A 1 181 ? 26.122 11.526 -21.486 1.00 93.75 181 ALA A O 1
ATOM 1341 N N . LYS A 1 182 ? 26.338 9.870 -19.986 1.00 93.25 182 LYS A N 1
ATOM 1342 C CA . LYS A 1 182 ? 27.552 9.302 -20.589 1.00 93.25 182 LYS A CA 1
ATOM 1343 C C . LYS A 1 182 ? 27.304 8.755 -22.003 1.00 93.25 182 LYS A C 1
ATOM 1345 O O . LYS A 1 182 ? 28.169 8.869 -22.873 1.00 93.25 182 LYS A O 1
ATOM 1350 N N . ALA A 1 183 ? 26.125 8.186 -22.256 1.00 92.94 183 ALA A N 1
ATOM 1351 C CA . ALA A 1 183 ? 25.715 7.751 -23.588 1.00 92.94 183 ALA A CA 1
ATOM 1352 C C . ALA A 1 183 ? 25.547 8.945 -24.543 1.00 92.94 183 ALA A C 1
ATOM 1354 O O . ALA A 1 183 ? 26.028 8.883 -25.671 1.00 92.94 183 ALA A O 1
ATOM 1355 N N . LEU A 1 184 ? 24.951 10.057 -24.091 1.00 95.19 184 LEU A N 1
ATOM 1356 C CA . LEU A 1 184 ? 24.853 11.290 -24.884 1.00 95.19 184 LEU A CA 1
ATOM 1357 C C . LEU A 1 184 ? 26.225 11.898 -25.200 1.00 95.19 184 LEU A C 1
ATOM 1359 O O . LEU A 1 184 ? 26.446 12.327 -26.331 1.00 95.19 184 LEU A O 1
ATOM 1363 N N . GLU A 1 185 ? 27.158 11.910 -24.245 1.00 94.25 185 GLU A N 1
ATOM 1364 C CA . GLU A 1 185 ? 28.538 12.355 -24.489 1.00 94.25 185 GLU A CA 1
ATOM 1365 C C . GLU A 1 185 ? 29.237 11.485 -25.538 1.00 94.25 185 GLU A C 1
ATOM 1367 O O . GLU A 1 185 ? 29.853 12.004 -26.469 1.00 94.25 185 GLU A O 1
ATOM 1372 N N . THR A 1 186 ? 29.083 10.165 -25.427 1.00 93.38 186 THR A N 1
ATOM 1373 C CA . THR A 1 186 ? 29.648 9.196 -26.377 1.00 93.38 186 THR A CA 1
ATOM 1374 C C . THR A 1 186 ? 29.046 9.376 -27.775 1.00 93.38 186 THR A C 1
ATOM 1376 O O . THR A 1 186 ? 29.777 9.394 -28.765 1.00 93.38 186 THR A O 1
ATOM 1379 N N . TYR A 1 187 ? 27.732 9.612 -27.854 1.00 93.38 187 TYR A N 1
ATOM 1380 C CA . TYR A 1 187 ? 27.030 9.892 -29.107 1.00 93.38 187 TYR A CA 1
ATOM 1381 C C . TYR A 1 187 ? 27.529 11.194 -29.744 1.00 93.38 187 TYR A C 1
ATOM 1383 O O . TYR A 1 187 ? 27.832 11.238 -30.931 1.00 93.38 187 TYR A O 1
ATOM 1391 N N . ARG A 1 188 ? 27.708 12.255 -28.946 1.00 92.56 188 ARG A N 1
ATOM 1392 C CA . ARG A 1 188 ? 28.272 13.532 -29.411 1.00 92.56 188 ARG A CA 1
ATOM 1393 C C . ARG A 1 188 ? 29.710 13.397 -29.913 1.00 92.56 188 ARG A C 1
ATOM 1395 O O . ARG A 1 188 ? 30.109 14.136 -30.808 1.00 92.56 188 ARG A O 1
ATOM 1402 N N . GLY A 1 189 ? 30.472 12.471 -29.333 1.00 90.56 189 GLY A N 1
ATOM 1403 C CA . GLY A 1 189 ? 31.827 12.116 -29.753 1.00 90.56 189 GLY A CA 1
ATOM 1404 C C . GLY A 1 189 ? 31.903 11.327 -31.066 1.00 90.56 189 GLY A C 1
ATOM 1405 O O . GLY A 1 189 ? 33.009 11.051 -31.521 1.00 90.56 189 GLY A O 1
ATOM 1406 N N . GLY A 1 190 ? 30.764 10.977 -31.677 1.00 88.81 190 GLY A N 1
ATOM 1407 C CA . GLY A 1 190 ? 30.680 10.260 -32.953 1.00 88.81 190 GLY A CA 1
ATOM 1408 C C . GLY A 1 190 ? 30.657 8.734 -32.832 1.00 88.81 190 GLY A C 1
ATOM 1409 O O . GLY A 1 190 ? 30.488 8.050 -33.837 1.00 88.81 190 GLY A O 1
ATOM 1410 N N . ASP A 1 191 ? 30.770 8.178 -31.621 1.00 89.81 191 ASP A N 1
ATOM 1411 C CA . ASP A 1 191 ? 30.674 6.732 -31.389 1.00 89.81 191 ASP A CA 1
ATOM 1412 C C . ASP A 1 191 ? 29.221 6.328 -31.087 1.00 89.81 191 ASP A C 1
ATOM 1414 O O . ASP A 1 191 ? 28.832 5.970 -29.970 1.00 89.81 191 ASP A O 1
ATOM 1418 N N . HIS A 1 192 ? 28.377 6.440 -32.114 1.00 89.81 192 HIS A N 1
ATOM 1419 C CA . HIS A 1 192 ? 26.935 6.202 -32.00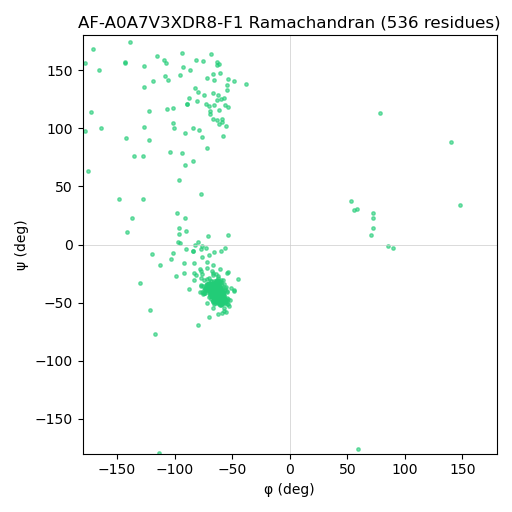6 1.00 89.81 192 HIS A CA 1
ATOM 1420 C C . HIS A 1 192 ? 26.606 4.757 -31.618 1.00 89.81 192 HIS A C 1
ATOM 1422 O O . HIS A 1 192 ? 25.657 4.494 -30.875 1.00 89.81 192 HIS A O 1
ATOM 1428 N N . LYS A 1 193 ? 27.430 3.813 -32.077 1.00 82.12 193 LYS A N 1
ATOM 1429 C CA . LYS A 1 193 ? 27.262 2.385 -31.823 1.00 82.12 193 LYS A CA 1
ATOM 1430 C C . LYS A 1 193 ? 27.467 2.053 -30.349 1.00 82.12 193 LYS A C 1
ATOM 1432 O O . LYS A 1 193 ? 26.628 1.380 -29.747 1.00 82.12 193 LYS A O 1
ATOM 1437 N N . LYS A 1 194 ? 28.536 2.578 -29.748 1.00 85.12 194 LYS A N 1
ATOM 1438 C CA . LYS A 1 194 ? 28.794 2.427 -28.316 1.00 85.12 194 LYS A CA 1
ATOM 1439 C C . LYS A 1 194 ? 27.738 3.135 -27.477 1.00 85.12 194 LYS A C 1
ATOM 1441 O O . LYS A 1 194 ? 27.261 2.561 -26.504 1.00 85.12 194 LYS A O 1
ATOM 1446 N N . ALA A 1 195 ? 27.309 4.333 -27.876 1.00 87.44 195 ALA A N 1
ATOM 1447 C CA . ALA A 1 195 ? 26.231 5.051 -27.196 1.00 87.44 195 ALA A CA 1
ATOM 1448 C C . ALA A 1 195 ? 24.905 4.266 -27.188 1.00 87.44 195 ALA A C 1
ATOM 1450 O O . ALA A 1 195 ? 24.279 4.142 -26.134 1.00 87.44 195 ALA A O 1
ATOM 1451 N N . LYS A 1 196 ? 24.517 3.663 -28.325 1.00 87.75 196 LYS A N 1
ATOM 1452 C CA . LYS A 1 196 ? 23.363 2.746 -28.416 1.00 87.75 196 LYS A CA 1
ATOM 1453 C C . LYS A 1 196 ? 23.512 1.579 -27.434 1.00 87.75 196 LYS A C 1
ATOM 1455 O O . LYS A 1 196 ? 22.573 1.278 -26.698 1.00 87.75 196 LYS A O 1
ATOM 1460 N N . GLY A 1 197 ? 24.692 0.954 -27.399 1.00 80.75 197 GLY A N 1
ATOM 1461 C CA . GLY A 1 197 ? 25.010 -0.127 -26.462 1.00 80.75 197 GLY A CA 1
ATOM 1462 C C . GLY A 1 197 ? 24.851 0.292 -24.999 1.00 80.75 197 GLY A C 1
ATOM 1463 O O . GLY A 1 197 ? 24.242 -0.430 -24.221 1.00 80.75 197 GLY A O 1
ATOM 1464 N N . MET A 1 198 ? 25.291 1.500 -24.640 1.00 86.88 198 MET A N 1
ATOM 1465 C CA . MET A 1 198 ? 25.172 2.025 -23.275 1.00 86.88 198 MET A CA 1
ATOM 1466 C C . MET A 1 198 ? 23.722 2.248 -22.832 1.00 86.88 198 MET A C 1
ATOM 1468 O O . MET A 1 198 ? 23.393 1.951 -21.686 1.00 86.88 198 MET A O 1
ATOM 1472 N N . ILE A 1 199 ? 22.844 2.740 -23.716 1.00 91.06 199 ILE A N 1
ATOM 1473 C CA . ILE A 1 199 ? 21.406 2.852 -23.408 1.00 91.06 199 ILE A CA 1
ATOM 1474 C C . ILE A 1 199 ? 20.769 1.464 -23.271 1.00 91.06 199 ILE A C 1
ATOM 1476 O O . ILE A 1 199 ? 19.965 1.246 -22.365 1.00 91.06 199 ILE A O 1
ATOM 1480 N N . SER A 1 200 ? 21.151 0.514 -24.130 1.00 85.06 200 SER A N 1
ATOM 1481 C CA . SER A 1 200 ? 20.666 -0.867 -24.046 1.00 85.06 200 SER A CA 1
ATOM 1482 C C . SER A 1 200 ? 21.117 -1.562 -22.758 1.00 85.06 200 SER A C 1
ATOM 1484 O O . SER A 1 200 ? 20.320 -2.258 -22.137 1.00 85.06 200 SER A O 1
ATOM 1486 N N . ASP A 1 201 ? 22.371 -1.386 -22.343 1.00 83.25 201 ASP A N 1
ATOM 1487 C CA . ASP A 1 201 ? 22.889 -1.959 -21.098 1.00 83.25 201 ASP A CA 1
ATOM 1488 C C . ASP A 1 201 ? 22.211 -1.308 -19.884 1.00 83.25 201 ASP A C 1
ATOM 1490 O O . ASP A 1 201 ? 21.792 -2.014 -18.972 1.00 83.25 201 ASP A O 1
ATOM 1494 N N . ALA A 1 202 ? 21.975 0.010 -19.911 1.00 86.81 202 ALA A N 1
ATOM 1495 C CA . ALA A 1 202 ? 21.211 0.699 -18.870 1.00 86.81 202 ALA A CA 1
ATOM 1496 C C . ALA A 1 202 ? 19.800 0.103 -18.682 1.00 86.81 202 ALA A C 1
ATOM 1498 O O . ALA A 1 202 ? 19.346 -0.052 -17.547 1.00 86.81 202 ALA A O 1
ATOM 1499 N N . TYR A 1 203 ? 19.129 -0.279 -19.772 1.00 84.81 203 TYR A N 1
ATOM 1500 C CA . TYR A 1 203 ? 17.828 -0.944 -19.719 1.00 84.81 203 TYR A CA 1
ATOM 1501 C C . TYR A 1 203 ? 17.905 -2.307 -19.004 1.00 84.81 203 TYR A C 1
ATOM 1503 O O . TYR A 1 203 ? 17.288 -2.498 -17.955 1.00 84.81 203 TYR A O 1
ATOM 1511 N N . PHE A 1 204 ? 18.717 -3.232 -19.521 1.00 78.50 204 PHE A N 1
ATOM 1512 C CA . PHE A 1 204 ? 18.765 -4.608 -19.010 1.00 78.50 204 PHE A CA 1
ATOM 151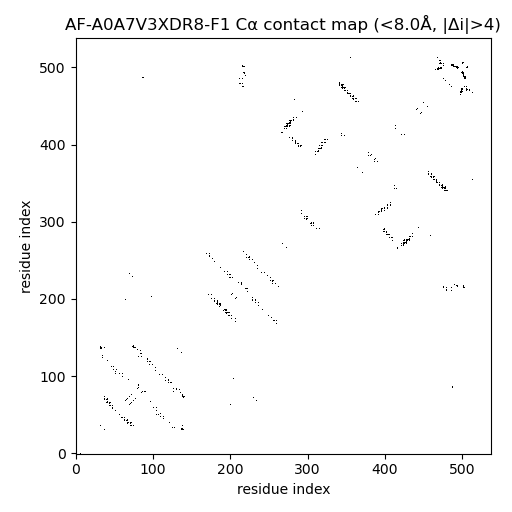3 C C . PHE A 1 204 ? 19.439 -4.741 -17.637 1.00 78.50 204 PHE A C 1
ATOM 1515 O O . PHE A 1 204 ? 19.136 -5.664 -16.888 1.00 78.50 204 PHE A O 1
ATOM 1522 N N . GLU A 1 205 ? 20.390 -3.869 -17.302 1.00 79.62 205 GLU A N 1
ATOM 1523 C CA . GLU A 1 205 ? 21.172 -3.995 -16.062 1.00 79.62 205 GLU A CA 1
ATOM 1524 C C . GLU A 1 205 ? 20.564 -3.221 -14.891 1.00 79.62 205 GLU A C 1
ATOM 1526 O O . GLU A 1 205 ? 20.791 -3.584 -13.735 1.00 79.62 205 GLU A O 1
ATOM 1531 N N . HIS A 1 206 ? 19.778 -2.174 -15.162 1.00 80.62 206 HIS A N 1
ATOM 1532 C CA . HIS A 1 206 ? 19.251 -1.300 -14.113 1.00 80.62 206 HIS A CA 1
ATOM 1533 C C . HIS A 1 206 ? 17.742 -1.054 -14.186 1.00 80.62 206 HIS A C 1
ATOM 1535 O O . HIS A 1 206 ? 17.125 -0.890 -13.135 1.00 80.62 206 HIS A O 1
ATOM 1541 N N . PHE A 1 207 ? 17.132 -1.018 -15.375 1.00 82.12 207 PHE A N 1
ATOM 1542 C CA . PHE A 1 207 ? 15.715 -0.669 -15.509 1.00 82.12 207 PHE A CA 1
ATOM 1543 C C . PHE A 1 207 ? 14.767 -1.867 -15.364 1.00 82.12 207 PHE A C 1
ATOM 1545 O O . PHE A 1 207 ? 13.743 -1.731 -14.698 1.00 82.12 207 PHE A O 1
ATOM 1552 N N . GLU A 1 208 ? 15.114 -3.044 -15.890 1.00 72.00 208 GLU A N 1
ATOM 1553 C CA . GLU A 1 208 ? 14.253 -4.244 -15.864 1.00 72.00 208 GLU A CA 1
ATOM 1554 C C . GLU A 1 208 ? 13.785 -4.612 -14.441 1.00 72.00 208 GLU A C 1
ATOM 1556 O O . GLU A 1 208 ? 12.614 -4.907 -14.204 1.00 72.00 208 GLU A O 1
ATOM 1561 N N . GLY A 1 209 ? 14.669 -4.499 -13.443 1.00 67.38 209 GLY A N 1
ATOM 1562 C CA . GLY A 1 209 ? 14.310 -4.730 -12.038 1.00 67.38 209 GLY A CA 1
ATOM 1563 C C . GLY A 1 209 ? 13.288 -3.725 -11.483 1.00 67.38 209 GLY A C 1
ATOM 1564 O O . GLY A 1 209 ? 12.535 -4.041 -10.561 1.00 67.38 209 GLY A O 1
ATOM 1565 N N . MET A 1 210 ? 13.227 -2.518 -12.052 1.00 72.81 210 MET A N 1
ATOM 1566 C CA . MET A 1 210 ? 12.252 -1.486 -11.693 1.00 72.81 210 MET A CA 1
ATOM 1567 C C . MET A 1 210 ? 10.913 -1.686 -12.408 1.00 72.81 210 MET A C 1
ATOM 1569 O O . MET A 1 210 ? 9.886 -1.250 -11.891 1.00 72.81 210 MET A O 1
ATOM 1573 N N . GLU A 1 211 ? 10.886 -2.353 -13.562 1.00 73.88 211 GLU A N 1
ATOM 1574 C CA . GLU A 1 211 ? 9.688 -2.486 -14.396 1.00 73.88 211 GLU A CA 1
ATOM 1575 C C . GLU A 1 211 ? 8.532 -3.172 -13.688 1.00 73.88 211 GLU A C 1
ATOM 1577 O O . GLU A 1 211 ? 7.413 -2.663 -13.715 1.00 73.88 211 GLU A O 1
ATOM 1582 N N . ALA A 1 212 ? 8.788 -4.303 -13.027 1.00 64.44 212 ALA A N 1
ATOM 1583 C CA . ALA A 1 212 ? 7.751 -5.041 -12.311 1.00 64.44 212 ALA A CA 1
ATOM 1584 C C . ALA A 1 212 ? 7.126 -4.184 -11.196 1.00 64.44 212 ALA A C 1
ATOM 1586 O O . ALA A 1 212 ? 5.908 -4.170 -10.999 1.00 64.44 212 ALA A O 1
ATOM 1587 N N . VAL A 1 213 ? 7.964 -3.404 -10.511 1.00 66.94 213 VAL A N 1
ATOM 1588 C CA . VAL A 1 213 ? 7.565 -2.538 -9.397 1.00 66.94 213 VAL A CA 1
ATOM 1589 C C . VAL A 1 213 ? 6.816 -1.299 -9.895 1.00 66.94 213 VAL A C 1
ATOM 1591 O O . VAL A 1 213 ? 5.801 -0.905 -9.314 1.00 66.94 213 VAL A O 1
ATOM 1594 N N . ILE A 1 214 ? 7.252 -0.716 -11.016 1.00 76.50 214 ILE A N 1
ATOM 1595 C CA . ILE A 1 214 ? 6.543 0.371 -11.699 1.00 76.50 214 ILE A CA 1
ATOM 1596 C C . ILE A 1 214 ? 5.203 -0.140 -12.225 1.00 76.50 214 ILE A C 1
ATOM 1598 O O . ILE A 1 214 ? 4.189 0.502 -11.982 1.00 76.50 214 ILE A O 1
ATOM 1602 N N . ALA A 1 215 ? 5.155 -1.307 -12.869 1.00 69.38 215 ALA A N 1
ATOM 1603 C CA . ALA A 1 215 ? 3.940 -1.886 -13.436 1.00 69.38 215 ALA A CA 1
ATOM 1604 C C . ALA A 1 215 ? 2.872 -2.174 -12.373 1.00 69.38 215 ALA A C 1
ATOM 1606 O O . ALA A 1 215 ? 1.686 -1.942 -12.622 1.00 69.38 215 ALA A O 1
ATOM 1607 N N . ALA A 1 216 ? 3.285 -2.606 -11.176 1.00 63.47 216 ALA A N 1
ATOM 1608 C CA . ALA A 1 216 ? 2.386 -2.819 -10.044 1.00 63.47 216 ALA A CA 1
ATOM 1609 C C . ALA A 1 216 ? 1.695 -1.522 -9.579 1.00 63.47 216 ALA A C 1
ATOM 1611 O O . ALA A 1 216 ? 0.552 -1.565 -9.118 1.00 63.47 216 ALA A O 1
ATOM 1612 N N . LYS A 1 217 ? 2.356 -0.361 -9.719 1.00 69.81 217 LYS A N 1
ATOM 1613 C CA . LYS A 1 217 ? 1.797 0.950 -9.340 1.00 69.81 217 LYS A CA 1
ATOM 1614 C C . LYS A 1 217 ? 1.226 1.749 -10.520 1.00 69.81 217 LYS A C 1
ATOM 1616 O O . LYS A 1 217 ? 0.332 2.562 -10.304 1.00 69.81 217 LYS A O 1
ATOM 1621 N N . SER A 1 218 ? 1.713 1.546 -11.743 1.00 77.00 218 SER A N 1
ATOM 1622 C CA . SER A 1 218 ? 1.245 2.159 -12.992 1.00 77.00 218 SER A CA 1
ATOM 1623 C C . SER A 1 218 ? 1.763 1.401 -14.225 1.00 77.00 218 SER A C 1
ATOM 1625 O O . SER A 1 218 ? 2.879 1.613 -14.702 1.00 77.00 218 SER A O 1
ATOM 1627 N N . SER A 1 219 ? 0.907 0.557 -14.808 1.00 73.38 219 SER A N 1
ATOM 1628 C CA . SER A 1 219 ? 1.201 -0.138 -16.072 1.00 73.38 219 SER A CA 1
ATOM 1629 C C . SER A 1 219 ? 1.355 0.823 -17.263 1.00 73.38 219 SER A C 1
ATOM 1631 O O . SER A 1 219 ? 2.160 0.570 -18.162 1.00 73.38 219 SER A O 1
ATOM 1633 N N . ALA A 1 220 ? 0.636 1.950 -17.252 1.00 75.19 220 ALA A N 1
ATOM 1634 C CA . ALA A 1 220 ? 0.774 2.988 -18.271 1.00 75.19 220 ALA A CA 1
ATOM 1635 C C . ALA A 1 220 ? 2.178 3.611 -18.246 1.00 75.19 220 ALA A C 1
ATOM 1637 O O . ALA A 1 220 ? 2.815 3.730 -19.288 1.00 75.19 220 ALA A O 1
ATOM 1638 N N . LEU A 1 221 ? 2.694 3.920 -17.051 1.00 81.12 221 LEU A N 1
ATOM 1639 C CA . LEU A 1 221 ? 4.022 4.513 -16.898 1.00 81.12 221 LEU A CA 1
ATOM 1640 C C . LEU A 1 221 ? 5.148 3.533 -17.269 1.00 81.12 221 LEU A C 1
ATOM 1642 O O . LEU A 1 221 ? 6.105 3.963 -17.905 1.00 81.12 221 LEU A O 1
ATOM 1646 N N . LYS A 1 222 ? 5.006 2.230 -16.953 1.00 81.44 222 LYS A N 1
ATOM 1647 C CA . LYS A 1 222 ? 5.915 1.167 -17.451 1.00 81.44 222 LYS A CA 1
ATOM 1648 C C . LYS A 1 222 ? 6.022 1.230 -18.979 1.00 81.44 222 LYS A C 1
ATOM 1650 O O . LYS A 1 222 ? 7.106 1.392 -19.522 1.00 81.44 222 LYS A O 1
ATOM 1655 N N . THR A 1 223 ? 4.867 1.223 -19.643 1.00 77.25 223 THR A N 1
ATOM 1656 C CA . THR A 1 223 ? 4.759 1.208 -21.111 1.00 77.25 223 THR A CA 1
ATOM 1657 C C . THR A 1 223 ? 5.349 2.459 -21.764 1.00 77.25 223 THR A C 1
ATOM 1659 O O . THR A 1 223 ? 5.994 2.384 -22.808 1.00 77.25 223 THR A O 1
ATOM 1662 N N . GLU A 1 224 ? 5.133 3.635 -21.170 1.00 82.44 224 GLU A N 1
ATOM 1663 C CA . GLU A 1 224 ? 5.716 4.879 -21.682 1.00 82.44 224 GLU A CA 1
ATOM 1664 C C . GLU A 1 224 ? 7.246 4.884 -21.588 1.00 82.44 224 GLU A C 1
ATOM 1666 O O . GLU A 1 224 ? 7.908 5.383 -22.499 1.00 82.44 224 GLU A O 1
ATOM 1671 N N . LEU A 1 225 ? 7.805 4.326 -20.510 1.00 89.19 225 LEU 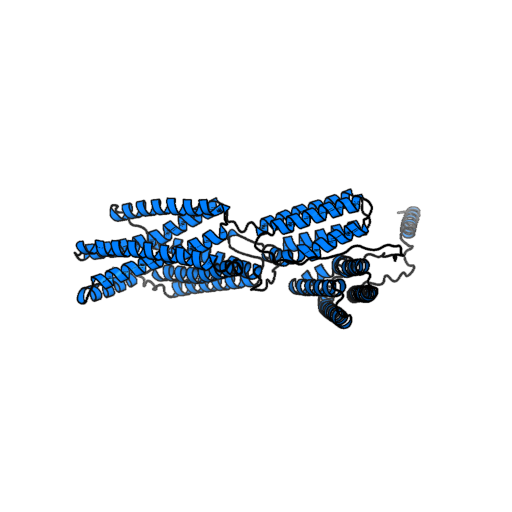A N 1
ATOM 1672 C CA . LEU A 1 225 ? 9.249 4.215 -20.314 1.00 89.19 225 LEU A CA 1
ATOM 1673 C C . LEU A 1 225 ? 9.887 3.240 -21.308 1.00 89.19 225 LEU A C 1
ATOM 1675 O O . LEU A 1 225 ? 10.862 3.619 -21.953 1.00 89.19 225 LEU A O 1
ATOM 1679 N N . GLU A 1 226 ? 9.309 2.050 -21.493 1.00 82.81 226 GLU A N 1
ATOM 1680 C CA . GLU A 1 226 ? 9.740 1.065 -22.504 1.00 82.81 226 GLU A CA 1
ATOM 1681 C C . GLU A 1 226 ? 9.781 1.691 -23.898 1.00 82.81 226 GLU A C 1
ATOM 1683 O O . GLU A 1 226 ? 10.822 1.711 -24.554 1.00 82.81 226 GLU A O 1
ATOM 1688 N N . SER A 1 227 ? 8.684 2.348 -24.287 1.00 82.06 227 SER A N 1
ATOM 1689 C CA . SER A 1 227 ? 8.596 3.032 -25.577 1.00 82.06 227 SER A CA 1
ATOM 1690 C C . SER A 1 227 ? 9.664 4.119 -25.750 1.00 82.06 227 SER A C 1
ATOM 1692 O O . SER A 1 227 ? 10.125 4.370 -26.867 1.00 82.06 227 SER A O 1
ATOM 1694 N N . LEU A 1 228 ? 10.046 4.819 -24.677 1.00 88.62 228 LEU A N 1
ATOM 1695 C CA . LEU A 1 228 ? 11.100 5.833 -24.728 1.00 88.62 228 LEU A CA 1
ATOM 1696 C C . LEU A 1 228 ? 12.494 5.208 -24.850 1.00 88.62 228 LEU A C 1
ATOM 1698 O O . LEU A 1 228 ? 13.296 5.727 -25.627 1.00 88.62 228 LEU A O 1
ATOM 1702 N N . PHE A 1 229 ? 12.766 4.090 -24.171 1.00 91.06 229 PHE A N 1
ATOM 1703 C CA . PHE A 1 229 ? 13.995 3.316 -24.376 1.00 91.06 229 PHE A CA 1
ATOM 1704 C C . PHE A 1 229 ? 14.122 2.856 -25.833 1.00 91.06 229 PHE A C 1
ATOM 1706 O O . PHE A 1 229 ? 15.127 3.168 -26.479 1.00 91.06 229 PHE A O 1
ATOM 1713 N N . GLY A 1 230 ? 13.079 2.229 -26.388 1.00 81.81 230 GLY A N 1
ATOM 1714 C CA . GLY A 1 230 ? 13.054 1.786 -27.783 1.00 81.81 230 GLY A CA 1
ATOM 1715 C C . GLY A 1 230 ? 13.254 2.928 -28.781 1.00 81.81 230 GLY A C 1
ATOM 1716 O O . GLY A 1 230 ? 14.053 2.823 -29.716 1.00 81.81 230 GLY A O 1
ATOM 1717 N N . LYS A 1 231 ? 12.617 4.086 -28.552 1.00 86.12 231 LYS A N 1
ATOM 1718 C CA . LYS A 1 231 ? 12.806 5.288 -29.388 1.00 86.12 231 LYS A CA 1
ATOM 1719 C C . LYS A 1 231 ? 14.230 5.830 -29.340 1.00 86.12 231 LYS A C 1
ATOM 1721 O O . LYS A 1 231 ? 14.764 6.173 -30.392 1.00 86.12 231 LYS A O 1
ATOM 1726 N N . VAL A 1 232 ? 14.842 5.926 -28.158 1.00 90.44 232 VAL A N 1
ATOM 1727 C CA . VAL A 1 232 ? 16.230 6.400 -28.024 1.00 90.44 232 VAL A CA 1
ATOM 1728 C C . VAL A 1 232 ? 17.184 5.446 -28.744 1.00 90.44 232 VAL A C 1
ATOM 1730 O O . VAL A 1 232 ? 17.998 5.897 -29.549 1.00 90.44 232 VAL A O 1
ATOM 1733 N N . ILE A 1 233 ? 17.044 4.135 -28.519 1.00 87.44 233 ILE A N 1
ATOM 1734 C CA . ILE A 1 233 ? 17.870 3.099 -29.159 1.00 87.44 233 ILE A CA 1
ATOM 1735 C C . ILE A 1 233 ? 17.696 3.125 -30.682 1.00 87.44 233 ILE A C 1
ATOM 1737 O O . ILE A 1 233 ? 18.682 3.041 -31.418 1.00 87.44 233 ILE A O 1
ATOM 1741 N N . GLY A 1 234 ? 16.460 3.286 -31.160 1.00 80.31 234 GLY A N 1
ATOM 1742 C CA . GLY A 1 234 ? 16.142 3.402 -32.579 1.00 80.31 234 GLY A CA 1
ATOM 1743 C C . GLY A 1 234 ? 16.762 4.640 -33.226 1.00 80.31 234 GLY A C 1
ATOM 1744 O O . GLY A 1 234 ? 17.390 4.521 -34.275 1.00 80.31 234 GLY A O 1
ATOM 1745 N N . LEU A 1 235 ? 16.647 5.812 -32.589 1.00 88.81 235 LEU A N 1
ATOM 1746 C CA . LEU A 1 235 ? 17.242 7.054 -33.093 1.00 88.81 235 LEU A CA 1
ATOM 1747 C C . LEU A 1 235 ? 18.770 6.973 -33.147 1.00 88.81 235 LEU A C 1
ATOM 1749 O O . LEU A 1 235 ? 19.350 7.318 -34.177 1.00 88.81 235 LEU A O 1
ATOM 1753 N N . MET A 1 236 ? 19.404 6.465 -32.083 1.00 89.62 236 MET A N 1
ATOM 1754 C CA . MET A 1 236 ? 20.857 6.271 -32.043 1.00 89.62 236 MET A CA 1
ATOM 1755 C C . MET A 1 236 ? 21.333 5.258 -33.088 1.00 89.62 236 MET A C 1
ATOM 1757 O O . MET A 1 236 ? 22.386 5.445 -33.682 1.00 89.62 236 MET A O 1
ATOM 1761 N N . GLY A 1 237 ? 20.559 4.196 -33.339 1.00 80.88 237 GLY A N 1
ATOM 1762 C CA . GLY A 1 237 ? 20.868 3.208 -34.375 1.00 80.88 237 GLY A CA 1
ATOM 1763 C C . GLY A 1 237 ? 20.668 3.712 -35.806 1.00 80.88 237 GLY A C 1
ATOM 1764 O O . GLY A 1 237 ? 21.229 3.132 -36.728 1.00 80.88 237 GLY A O 1
ATOM 1765 N N . SER A 1 238 ? 19.877 4.772 -35.992 1.00 86.25 238 SER A N 1
ATOM 1766 C CA . SER A 1 238 ? 19.650 5.427 -37.287 1.00 86.25 238 SER A CA 1
ATOM 1767 C C . SER A 1 238 ? 20.539 6.651 -37.532 1.00 86.25 238 SER A C 1
ATOM 1769 O O . SER A 1 238 ? 20.283 7.393 -38.477 1.00 86.25 238 SER A O 1
ATOM 1771 N N . ASP A 1 239 ? 21.534 6.891 -36.671 1.00 88.75 239 ASP A N 1
ATOM 1772 C CA . ASP A 1 239 ? 22.425 8.057 -36.721 1.00 88.75 239 ASP A CA 1
ATOM 1773 C C . ASP A 1 239 ? 21.673 9.403 -36.769 1.00 88.75 239 ASP A C 1
ATOM 1775 O O . ASP A 1 239 ? 22.075 10.355 -37.444 1.00 88.75 239 ASP A O 1
ATOM 1779 N N . ALA A 1 240 ? 20.553 9.495 -36.043 1.00 90.94 240 ALA A N 1
ATOM 1780 C CA . ALA A 1 240 ? 19.722 10.694 -36.006 1.00 90.94 240 ALA A CA 1
ATOM 1781 C C . ALA A 1 240 ? 20.488 11.922 -35.458 1.00 90.94 240 ALA A C 1
ATOM 1783 O O . ALA A 1 240 ? 21.428 11.774 -34.665 1.00 90.94 240 ALA A O 1
ATOM 1784 N N . PRO A 1 241 ? 20.079 13.160 -35.806 1.00 94.06 241 PRO A N 1
ATOM 1785 C CA . PRO A 1 241 ? 20.717 14.368 -35.291 1.00 94.06 241 PRO A CA 1
ATOM 1786 C C . PRO A 1 241 ? 20.770 14.391 -33.757 1.00 94.06 241 PRO A C 1
ATOM 1788 O O . PRO A 1 241 ? 19.773 14.106 -33.091 1.00 94.06 241 PRO A O 1
ATOM 1791 N N . TYR A 1 242 ? 21.908 14.808 -33.186 1.00 92.69 242 TYR A N 1
ATOM 1792 C CA . TYR A 1 242 ? 22.129 14.846 -31.728 1.00 92.69 242 TYR A CA 1
ATOM 1793 C C . TYR A 1 242 ? 20.977 15.512 -30.958 1.00 92.69 242 TYR A C 1
ATOM 1795 O O . TYR A 1 242 ? 20.564 15.013 -29.916 1.00 92.69 242 TYR A O 1
ATOM 1803 N N . GLY A 1 243 ? 20.413 16.606 -31.485 1.00 92.06 243 GLY A N 1
ATOM 1804 C CA . GLY A 1 243 ? 19.305 17.314 -30.836 1.00 92.06 243 GLY A CA 1
ATOM 1805 C C . GLY A 1 243 ? 18.022 16.482 -30.700 1.00 92.06 243 GLY A C 1
ATOM 1806 O O . GLY A 1 243 ? 17.280 16.661 -29.735 1.00 92.06 243 GLY A O 1
ATOM 1807 N N . GLU A 1 244 ? 17.758 15.550 -31.620 1.00 92.12 244 GLU A N 1
ATOM 1808 C CA . GLU A 1 244 ? 16.608 14.639 -31.536 1.00 92.12 244 GLU A CA 1
ATOM 1809 C C . GLU A 1 244 ? 16.837 13.546 -30.490 1.00 92.12 244 GLU A C 1
ATOM 1811 O O . GLU A 1 244 ? 15.948 13.267 -29.679 1.00 92.12 244 GLU A O 1
ATOM 1816 N N . VAL A 1 245 ? 18.051 12.987 -30.457 1.00 92.00 245 VAL A N 1
ATOM 1817 C CA . VAL A 1 245 ? 18.465 11.986 -29.465 1.00 92.00 245 VAL A CA 1
ATOM 1818 C C . VAL A 1 245 ? 18.452 12.587 -28.057 1.00 92.00 245 VAL A C 1
ATOM 1820 O O . VAL A 1 245 ? 17.827 12.029 -27.157 1.00 92.00 245 VAL A O 1
ATOM 1823 N N . GLU A 1 246 ? 19.047 13.770 -27.870 1.00 95.50 246 GLU A N 1
ATOM 1824 C CA . GLU A 1 246 ? 19.059 14.495 -26.593 1.00 95.50 246 GLU A CA 1
ATOM 1825 C C . GLU A 1 246 ? 17.637 14.787 -26.098 1.00 95.50 246 GLU A C 1
ATOM 1827 O O . GLU A 1 246 ? 17.338 14.618 -24.914 1.00 95.50 246 GLU A O 1
ATOM 1832 N N . LYS A 1 247 ? 16.731 15.190 -26.997 1.00 95.06 247 LYS A N 1
ATOM 1833 C CA . LYS A 1 247 ? 15.329 15.448 -26.650 1.00 95.06 247 LYS A CA 1
ATOM 1834 C C . LYS A 1 247 ? 14.633 14.192 -26.121 1.00 95.06 247 LYS A C 1
ATOM 1836 O O . LYS A 1 247 ? 13.909 14.285 -25.130 1.00 95.06 247 LYS A O 1
ATOM 1841 N N . MET A 1 248 ? 14.823 13.039 -26.767 1.00 93.50 248 MET A N 1
ATOM 1842 C CA . MET A 1 248 ? 14.212 11.782 -26.319 1.00 93.50 248 MET A CA 1
ATOM 1843 C C . MET A 1 248 ? 14.841 11.262 -25.024 1.00 93.50 248 MET A C 1
ATOM 1845 O O . MET A 1 248 ? 14.106 10.818 -24.145 1.00 93.50 248 MET A O 1
ATOM 1849 N N . VAL A 1 249 ? 16.160 11.394 -24.848 1.00 94.44 249 VAL A N 1
ATOM 1850 C CA . VAL A 1 249 ? 16.831 11.035 -23.586 1.00 94.44 249 VAL A CA 1
ATOM 1851 C C . VAL A 1 249 ? 16.327 11.902 -22.428 1.00 94.44 249 VAL A C 1
ATOM 1853 O O . VAL A 1 249 ? 15.988 11.370 -21.377 1.00 94.44 249 VAL A O 1
ATOM 1856 N N . LYS A 1 250 ? 16.150 13.216 -22.620 1.00 94.12 250 LYS A N 1
ATOM 1857 C CA . LYS A 1 250 ? 15.548 14.087 -21.590 1.00 94.12 250 LYS A CA 1
ATOM 1858 C C . LYS A 1 250 ? 14.100 13.714 -21.266 1.00 94.12 250 LYS A C 1
ATOM 1860 O O . LYS A 1 250 ? 13.683 13.813 -20.113 1.00 94.12 250 LYS A O 1
ATOM 1865 N N . ALA A 1 251 ? 13.321 13.285 -22.261 1.00 93.12 251 ALA A N 1
ATOM 1866 C CA . ALA A 1 251 ? 11.967 12.783 -22.027 1.00 93.12 251 ALA A CA 1
ATOM 1867 C C . ALA A 1 251 ? 11.983 11.482 -21.203 1.00 93.12 251 ALA A C 1
ATOM 1869 O O . ALA A 1 251 ? 11.182 11.340 -20.278 1.00 93.12 251 ALA A O 1
ATOM 1870 N N . LEU A 1 252 ? 12.923 10.576 -21.494 1.00 93.56 252 LEU A N 1
ATOM 1871 C CA . LEU A 1 252 ? 13.156 9.354 -20.725 1.00 93.56 252 LEU A CA 1
ATOM 1872 C C . LEU A 1 252 ? 13.549 9.669 -19.273 1.00 93.56 252 LEU A C 1
ATOM 1874 O O . LEU A 1 252 ? 12.950 9.125 -18.349 1.00 93.56 252 LEU A O 1
ATOM 1878 N N . GLU A 1 253 ? 14.470 10.609 -19.051 1.00 93.00 253 GLU A N 1
ATOM 1879 C CA . GLU A 1 253 ? 14.863 11.065 -17.709 1.00 93.00 253 GLU A CA 1
ATOM 1880 C C . GLU A 1 253 ? 13.696 11.660 -16.913 1.00 93.00 253 GLU A C 1
ATOM 1882 O O . GLU A 1 253 ? 13.552 11.383 -15.720 1.00 93.00 253 GLU A O 1
ATOM 1887 N N . ALA A 1 254 ? 12.856 12.472 -17.562 1.00 91.69 254 ALA A N 1
ATOM 1888 C CA . ALA A 1 254 ? 11.690 13.078 -16.928 1.00 91.69 254 ALA A CA 1
ATOM 1889 C C . ALA A 1 254 ? 10.660 12.020 -16.508 1.00 91.69 254 ALA A C 1
ATOM 1891 O O . ALA A 1 254 ? 10.126 12.079 -15.400 1.00 91.69 254 ALA A O 1
ATOM 1892 N N . LYS A 1 255 ? 10.412 11.021 -17.363 1.00 91.31 255 LYS A N 1
ATOM 1893 C CA . LYS A 1 255 ? 9.504 9.911 -17.049 1.00 91.31 255 LYS A CA 1
ATOM 1894 C C . LYS A 1 255 ? 10.068 8.976 -15.987 1.00 91.31 255 LYS A C 1
ATOM 1896 O O . LYS A 1 255 ? 9.317 8.482 -15.148 1.00 91.31 255 LYS A O 1
ATOM 1901 N N . LEU A 1 256 ? 11.384 8.780 -15.966 1.00 90.25 256 LEU A N 1
ATOM 1902 C CA . LEU A 1 256 ? 12.048 8.020 -14.913 1.00 90.25 256 LEU A CA 1
ATOM 1903 C C . LEU A 1 256 ? 11.898 8.724 -13.558 1.00 90.25 256 LEU A C 1
ATOM 1905 O O . LEU A 1 256 ? 11.625 8.072 -12.554 1.00 90.25 256 LEU A O 1
ATOM 1909 N N . GLU A 1 257 ? 11.998 10.056 -13.527 1.00 87.12 257 GLU A N 1
ATOM 1910 C CA . GLU A 1 257 ? 11.730 10.846 -12.321 1.00 87.12 257 GLU A CA 1
ATOM 1911 C C . GLU A 1 257 ? 10.270 10.715 -11.863 1.00 87.12 257 GLU A C 1
ATOM 1913 O O . GLU A 1 257 ? 10.012 10.553 -10.671 1.00 87.12 257 GLU A O 1
ATOM 1918 N N . GLU A 1 258 ? 9.312 10.727 -12.795 1.00 85.06 258 GLU A N 1
ATOM 1919 C CA . GLU A 1 258 ? 7.896 10.479 -12.500 1.00 85.06 258 GLU A CA 1
ATOM 1920 C C . GLU A 1 258 ? 7.687 9.088 -11.878 1.00 85.06 258 GLU A C 1
ATOM 1922 O O . GLU A 1 258 ? 6.972 8.958 -10.884 1.00 85.06 258 GLU A O 1
ATOM 1927 N N . ALA A 1 259 ? 8.365 8.056 -12.391 1.00 83.62 259 ALA A N 1
ATOM 1928 C CA . ALA A 1 259 ? 8.310 6.708 -11.830 1.00 83.62 259 ALA A CA 1
ATOM 1929 C C . ALA A 1 259 ? 8.916 6.643 -10.428 1.00 83.62 259 ALA A C 1
ATOM 1931 O O . ALA A 1 259 ? 8.293 6.118 -9.510 1.00 83.62 259 ALA A O 1
ATOM 1932 N N . VAL A 1 260 ? 10.085 7.243 -10.216 1.00 79.88 260 VAL A N 1
ATOM 1933 C CA . VAL A 1 260 ? 10.713 7.334 -8.890 1.00 79.88 260 VAL A CA 1
ATOM 1934 C C . VAL A 1 260 ? 9.814 8.066 -7.901 1.00 79.88 260 VAL A C 1
ATOM 1936 O O . VAL A 1 260 ? 9.686 7.652 -6.746 1.00 79.88 260 VAL A O 1
ATOM 1939 N N . GLN A 1 261 ? 9.163 9.140 -8.345 1.00 77.06 261 GLN A N 1
ATOM 1940 C CA . GLN A 1 261 ? 8.180 9.842 -7.541 1.00 77.06 261 GLN A CA 1
ATOM 1941 C C . GLN A 1 261 ? 6.988 8.945 -7.237 1.00 77.06 261 GLN A C 1
ATOM 1943 O O . GLN A 1 261 ? 6.644 8.841 -6.072 1.00 77.06 261 GLN A O 1
ATOM 1948 N N . LEU A 1 262 ? 6.405 8.246 -8.210 1.00 72.69 262 LEU A N 1
ATOM 1949 C CA . LEU A 1 262 ? 5.292 7.317 -7.993 1.00 72.69 262 LEU A CA 1
ATOM 1950 C C . LEU A 1 262 ? 5.645 6.216 -6.979 1.00 72.69 262 LEU A C 1
ATOM 1952 O O . LEU A 1 262 ? 4.856 5.918 -6.081 1.00 72.69 262 LEU A O 1
ATOM 1956 N N . LEU A 1 263 ? 6.849 5.649 -7.083 1.00 68.62 263 LEU A N 1
ATOM 1957 C CA . LEU A 1 263 ? 7.359 4.643 -6.152 1.00 68.62 263 LEU A CA 1
ATOM 1958 C C . LEU A 1 263 ? 7.634 5.236 -4.757 1.00 68.62 263 LEU A C 1
ATOM 1960 O O . LEU A 1 263 ? 7.400 4.576 -3.748 1.00 68.62 263 LEU A O 1
ATOM 1964 N N . GLY A 1 264 ? 8.063 6.500 -4.680 1.00 57.69 264 GLY A N 1
ATOM 1965 C CA . GLY A 1 264 ? 8.264 7.245 -3.431 1.00 57.69 264 GLY A CA 1
ATOM 1966 C C . GLY A 1 264 ? 6.997 7.890 -2.840 1.00 57.69 264 GLY A C 1
ATOM 1967 O O . GLY A 1 264 ? 6.989 8.263 -1.662 1.00 57.69 264 GLY A O 1
ATOM 1968 N N . GLN A 1 265 ? 5.927 8.017 -3.630 1.00 47.91 265 GLN A N 1
ATOM 1969 C CA . GLN A 1 265 ? 4.641 8.655 -3.316 1.00 47.91 265 GLN A CA 1
ATOM 1970 C C . GLN A 1 265 ? 3.614 7.675 -2.726 1.00 47.91 265 GLN A C 1
ATOM 1972 O O . GLN A 1 265 ? 2.425 7.977 -2.659 1.00 47.91 265 GLN A O 1
ATOM 1977 N N . GLY A 1 266 ? 4.063 6.561 -2.140 1.00 49.03 266 GLY A N 1
ATOM 1978 C CA . GLY A 1 266 ? 3.275 5.862 -1.111 1.00 49.03 266 GLY A CA 1
ATOM 1979 C C . GLY A 1 266 ? 2.963 6.734 0.123 1.00 49.03 266 GLY A C 1
ATOM 1980 O O . GLY A 1 266 ? 2.209 6.320 1.002 1.00 49.03 266 GLY A O 1
ATOM 1981 N N . LYS A 1 267 ? 3.524 7.949 0.191 1.00 52.59 267 LYS A N 1
ATOM 1982 C CA . LYS A 1 267 ? 3.331 8.927 1.261 1.00 52.59 267 LYS A CA 1
ATOM 1983 C C . LYS A 1 267 ? 2.003 9.657 1.082 1.00 52.59 267 LYS A C 1
ATOM 1985 O O . LYS A 1 267 ? 1.907 10.620 0.323 1.00 52.59 267 LYS A O 1
ATOM 1990 N N . GLU A 1 268 ? 0.992 9.210 1.823 1.00 56.62 268 GLU A N 1
ATOM 1991 C CA . GLU A 1 268 ? -0.206 9.998 2.137 1.00 56.62 268 GLU A CA 1
ATOM 1992 C C . GLU A 1 268 ? 0.169 11.475 2.377 1.00 56.62 268 GLU A C 1
ATOM 1994 O O . GLU A 1 268 ? 1.173 11.771 3.034 1.00 56.62 268 GLU A O 1
ATOM 1999 N N . SER A 1 269 ? -0.627 12.416 1.852 1.00 70.00 269 SER A N 1
ATOM 2000 C CA . SER A 1 269 ? -0.401 13.852 2.076 1.00 70.00 269 SER A CA 1
ATOM 2001 C C . SER A 1 269 ? -0.176 14.131 3.567 1.00 70.00 269 SER A C 1
ATOM 2003 O O . SER A 1 269 ? -0.865 13.564 4.411 1.00 70.00 269 SER A O 1
ATOM 2005 N N . LYS A 1 270 ? 0.753 15.032 3.916 1.00 81.25 270 LYS A N 1
ATOM 2006 C CA . LYS A 1 270 ? 1.032 15.424 5.316 1.00 81.25 270 LYS A CA 1
ATOM 2007 C C . LYS A 1 270 ? -0.252 15.758 6.087 1.00 81.25 270 LYS A C 1
ATOM 2009 O O . LYS A 1 270 ? -0.396 15.380 7.247 1.00 81.25 270 LYS A O 1
ATOM 2014 N N . THR A 1 271 ? -1.195 16.418 5.418 1.00 79.62 271 THR A N 1
ATOM 2015 C CA . THR A 1 271 ? -2.519 16.729 5.964 1.00 79.62 271 THR A CA 1
ATOM 2016 C C . THR A 1 271 ? -3.365 15.470 6.164 1.00 79.62 271 THR A C 1
ATOM 2018 O O . THR A 1 271 ? -3.989 15.332 7.209 1.00 79.62 271 THR A O 1
ATOM 2021 N N . SER A 1 272 ? -3.344 14.530 5.213 1.00 75.19 272 SER A N 1
ATOM 2022 C CA . SER A 1 272 ? -4.018 13.225 5.333 1.00 75.19 272 SER A CA 1
ATOM 2023 C C . SER A 1 272 ? -3.475 12.432 6.523 1.00 75.19 272 SER A C 1
ATOM 2025 O O . SER A 1 272 ? -4.244 11.994 7.367 1.00 75.19 272 SER A O 1
ATOM 2027 N N . LEU A 1 273 ? -2.150 12.333 6.674 1.00 82.50 273 LEU A N 1
ATOM 2028 C CA . LEU A 1 273 ? -1.513 11.644 7.804 1.00 82.50 273 LEU A CA 1
ATOM 2029 C C . LEU A 1 273 ? -1.904 12.244 9.158 1.00 82.50 273 LEU A C 1
ATOM 2031 O O . LEU A 1 273 ? -2.201 11.509 10.101 1.00 82.50 273 LEU A O 1
ATOM 2035 N N . PHE A 1 274 ? -1.919 13.575 9.245 1.00 89.12 274 PHE A N 1
ATOM 2036 C CA . PHE A 1 274 ? -2.373 14.285 10.436 1.00 89.12 274 PHE A CA 1
ATOM 2037 C C . PHE A 1 274 ? -3.843 13.978 10.750 1.00 89.12 274 PHE A C 1
ATOM 2039 O O . PHE A 1 274 ? -4.155 13.585 11.874 1.00 89.12 274 PHE A O 1
ATOM 2046 N N . LEU A 1 275 ? -4.734 14.123 9.762 1.00 82.50 275 LEU A N 1
ATOM 2047 C CA . LEU A 1 275 ? -6.170 13.893 9.927 1.00 82.50 275 LEU A CA 1
ATOM 2048 C C . LEU A 1 275 ? -6.477 12.430 10.257 1.00 82.50 275 LEU A C 1
ATOM 2050 O O . LEU A 1 275 ? -7.256 12.173 11.166 1.00 82.50 275 LEU A O 1
ATOM 2054 N N . ASN A 1 276 ? -5.829 11.479 9.586 1.00 80.50 276 ASN A N 1
ATOM 2055 C CA . ASN A 1 276 ? -5.985 10.053 9.855 1.00 80.50 276 ASN A CA 1
ATOM 2056 C C . ASN A 1 276 ? -5.539 9.722 11.280 1.00 80.50 276 ASN A C 1
ATOM 2058 O O . ASN A 1 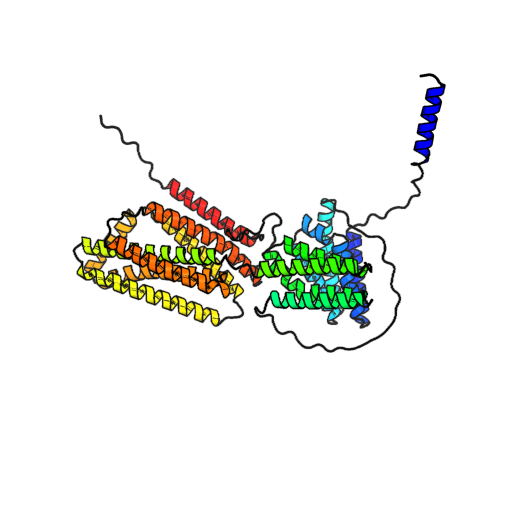276 ? -6.287 9.078 12.006 1.00 80.50 276 ASN A O 1
ATOM 2062 N N . SER A 1 277 ? -4.374 10.217 11.714 1.00 90.50 277 SER A N 1
ATOM 2063 C CA . SER A 1 277 ? -3.910 10.047 13.096 1.00 90.50 277 SER A CA 1
ATOM 2064 C C . SER A 1 277 ? -4.915 10.616 14.099 1.00 90.50 277 SER A C 1
ATOM 2066 O O . SER A 1 277 ? -5.335 9.916 15.017 1.00 90.50 277 SER A O 1
ATOM 2068 N N . LEU A 1 278 ? -5.357 11.859 13.884 1.00 91.12 278 LEU A N 1
ATOM 2069 C CA . LEU A 1 278 ? -6.334 12.533 14.736 1.00 91.12 278 LEU A CA 1
ATOM 2070 C C . LEU A 1 278 ? -7.637 11.727 14.849 1.00 91.12 278 LEU A C 1
ATOM 2072 O O . LEU A 1 278 ? -8.126 11.484 15.949 1.00 91.12 278 LEU A O 1
ATOM 2076 N N . ILE A 1 279 ? -8.178 11.285 13.714 1.00 84.31 279 ILE A N 1
ATOM 2077 C CA . ILE A 1 279 ? -9.425 10.524 13.653 1.00 84.31 279 ILE A CA 1
ATOM 2078 C C . ILE A 1 279 ? -9.273 9.164 14.343 1.00 84.31 279 ILE A C 1
ATOM 2080 O O . ILE A 1 279 ? -10.166 8.791 15.101 1.00 84.31 279 ILE A O 1
ATOM 2084 N N . ILE A 1 280 ? -8.157 8.453 14.131 1.00 85.69 280 ILE A N 1
ATOM 2085 C CA . ILE A 1 280 ? -7.895 7.148 14.758 1.00 85.69 280 ILE A CA 1
ATOM 2086 C C . ILE A 1 280 ? -7.918 7.287 16.280 1.00 85.69 280 ILE A C 1
ATOM 2088 O O . ILE A 1 280 ? -8.754 6.665 16.931 1.00 85.69 280 ILE A O 1
ATOM 2092 N N . ILE A 1 281 ? -7.055 8.129 16.865 1.00 92.31 281 ILE A N 1
ATOM 2093 C CA . ILE A 1 281 ? -6.985 8.221 18.331 1.00 92.31 281 ILE A CA 1
ATOM 2094 C C . ILE A 1 281 ? -8.302 8.722 18.922 1.00 92.31 281 ILE A C 1
ATOM 2096 O O . ILE A 1 281 ? -8.767 8.180 19.923 1.00 92.31 281 ILE A O 1
ATOM 2100 N N . THR A 1 282 ? -8.937 9.724 18.302 1.00 87.75 282 THR A N 1
ATOM 2101 C CA . THR A 1 282 ? -10.204 10.262 18.802 1.00 87.75 282 THR A CA 1
ATOM 2102 C C . THR A 1 282 ? -11.318 9.223 18.724 1.00 87.75 282 THR A C 1
ATOM 2104 O O . THR A 1 282 ? -12.164 9.198 19.611 1.00 87.75 282 THR A O 1
ATOM 2107 N N . ARG A 1 283 ? -11.314 8.333 17.728 1.00 84.12 283 ARG A N 1
ATOM 2108 C CA . ARG A 1 283 ? -12.272 7.232 17.631 1.00 84.12 283 ARG A CA 1
ATOM 2109 C C . ARG A 1 283 ? -12.029 6.177 18.709 1.00 84.12 283 ARG A C 1
ATOM 2111 O O . ARG A 1 283 ? -12.905 5.985 19.552 1.00 84.12 283 ARG A O 1
ATOM 2118 N N . GLU A 1 284 ? -10.862 5.533 18.703 1.00 86.44 284 GLU A N 1
ATOM 2119 C CA . GLU A 1 284 ? -10.597 4.389 19.592 1.00 86.44 284 GLU A CA 1
ATOM 2120 C C . GLU A 1 284 ? -10.633 4.816 21.063 1.00 86.44 284 GLU A C 1
ATOM 2122 O O . GLU A 1 284 ? -11.242 4.173 21.921 1.00 86.44 284 GLU A O 1
ATOM 2127 N N . GLY A 1 285 ? -10.045 5.976 21.362 1.00 89.19 285 GLY A N 1
ATOM 2128 C CA . GLY A 1 285 ? -10.056 6.519 22.711 1.00 89.19 285 GLY A CA 1
ATOM 2129 C C . GLY A 1 285 ? -11.455 6.914 23.178 1.00 89.19 285 GLY A C 1
ATOM 2130 O O . GLY A 1 285 ? -11.760 6.786 24.364 1.00 89.19 285 GLY A O 1
ATOM 2131 N N . PHE A 1 286 ? -12.337 7.352 22.276 1.00 85.94 286 PHE A N 1
ATOM 2132 C CA . PHE A 1 286 ? -13.712 7.672 22.640 1.00 85.94 286 PHE A CA 1
ATOM 2133 C C . PHE A 1 286 ? -14.541 6.411 22.895 1.00 85.94 286 PHE A C 1
ATOM 2135 O O . PHE A 1 286 ? -15.327 6.393 23.843 1.00 85.94 286 PHE A O 1
ATOM 2142 N N . GLU A 1 287 ? -14.340 5.338 22.125 1.00 81.56 287 GLU A N 1
ATOM 2143 C CA . GLU A 1 287 ? -14.952 4.033 22.404 1.00 81.56 287 GLU A CA 1
ATOM 2144 C C . GLU A 1 287 ? -14.512 3.502 23.780 1.00 81.56 287 GLU A C 1
ATOM 2146 O O . GLU A 1 287 ? -15.358 3.126 24.602 1.00 81.56 287 GLU A O 1
ATOM 2151 N N . ALA A 1 288 ? -13.218 3.604 24.101 1.00 88.12 288 ALA A N 1
ATOM 2152 C CA . ALA A 1 288 ? -12.697 3.274 25.426 1.00 88.12 288 ALA A CA 1
ATOM 2153 C C . ALA A 1 288 ? -13.332 4.136 26.537 1.00 88.12 288 ALA A C 1
ATOM 2155 O O . ALA A 1 288 ? -13.765 3.602 27.565 1.00 88.12 288 ALA A O 1
ATOM 2156 N N . ILE A 1 289 ? -13.455 5.454 26.327 1.00 88.38 289 ILE A N 1
ATOM 2157 C CA . ILE A 1 289 ? -14.129 6.367 27.265 1.00 88.38 289 ILE A CA 1
ATOM 2158 C C . ILE A 1 289 ? -15.590 5.964 27.465 1.00 88.38 289 ILE A C 1
ATOM 2160 O O . ILE A 1 289 ? -16.038 5.897 28.606 1.00 88.38 289 ILE A O 1
ATOM 2164 N N . LEU A 1 290 ? -16.338 5.657 26.403 1.00 82.25 290 LEU A N 1
ATOM 2165 C CA . LEU A 1 290 ? -17.740 5.248 26.515 1.00 82.25 290 LEU A CA 1
ATOM 2166 C C . LEU A 1 290 ? -17.897 3.980 27.354 1.00 82.25 290 LEU A C 1
ATOM 2168 O O . LEU A 1 290 ? -18.805 3.910 28.185 1.00 82.25 290 LEU A O 1
ATOM 2172 N N . ILE A 1 291 ? -17.016 2.996 27.172 1.00 81.56 291 ILE A N 1
ATOM 2173 C CA . ILE A 1 291 ? -17.033 1.757 27.955 1.00 81.56 291 ILE A CA 1
ATOM 2174 C C . ILE A 1 291 ? -16.740 2.058 29.427 1.00 81.56 291 ILE A C 1
ATOM 2176 O O . ILE A 1 291 ? -17.511 1.664 30.306 1.00 81.56 291 ILE A O 1
ATOM 2180 N N . VAL A 1 292 ? -15.663 2.798 29.703 1.00 86.75 292 VAL A N 1
ATOM 2181 C CA . VAL A 1 292 ? -15.259 3.177 31.065 1.00 86.75 292 VAL A CA 1
ATOM 2182 C C . VAL A 1 292 ? -16.357 3.989 31.755 1.00 86.75 292 VAL A C 1
ATOM 2184 O O . VAL A 1 292 ? -16.731 3.682 32.888 1.00 86.75 292 VAL A O 1
ATOM 2187 N N . SER A 1 293 ? -16.932 4.977 31.069 1.00 84.94 293 SER A N 1
ATOM 2188 C CA . SER A 1 293 ? -18.019 5.814 31.576 1.00 84.94 293 SER A CA 1
ATOM 2189 C C . SER A 1 293 ? -19.311 5.029 31.783 1.00 84.94 293 SER A C 1
ATOM 2191 O O . SER A 1 293 ? -19.988 5.258 32.782 1.00 84.94 293 SER A O 1
ATOM 2193 N N . ALA A 1 294 ? -19.651 4.076 30.911 1.00 80.25 294 ALA A N 1
ATOM 2194 C CA . ALA A 1 294 ? -20.826 3.222 31.081 1.00 80.25 294 ALA A CA 1
ATOM 2195 C C . ALA A 1 294 ? -20.685 2.294 32.294 1.00 80.25 294 ALA A C 1
ATOM 2197 O O . ALA A 1 294 ? -21.615 2.184 33.097 1.00 80.25 294 ALA A O 1
ATOM 2198 N N . LEU A 1 295 ? -19.518 1.666 32.468 1.00 80.31 295 LEU A N 1
ATOM 2199 C CA . LEU A 1 295 ? -19.224 0.827 33.631 1.00 80.31 295 LEU A CA 1
ATOM 2200 C C . LEU A 1 295 ? -19.218 1.658 34.924 1.00 80.31 295 LEU A C 1
ATOM 2202 O O . LEU A 1 295 ? -19.827 1.259 35.918 1.00 80.31 295 LEU A O 1
ATOM 2206 N N . ALA A 1 296 ? -18.600 2.842 34.902 1.00 85.44 296 ALA A N 1
ATOM 2207 C CA . ALA A 1 296 ? -18.586 3.759 36.038 1.00 85.44 296 ALA A CA 1
ATOM 2208 C C . ALA A 1 296 ? -20.001 4.243 36.392 1.00 85.44 296 ALA A C 1
ATOM 2210 O O . ALA A 1 296 ? -20.392 4.205 37.558 1.00 85.44 296 ALA A O 1
ATOM 2211 N N . ALA A 1 297 ? -20.801 4.641 35.400 1.00 82.19 297 ALA A N 1
ATOM 2212 C CA . ALA A 1 297 ? -22.189 5.053 35.595 1.00 82.19 297 ALA A CA 1
ATOM 2213 C C . ALA A 1 297 ? -23.054 3.906 36.135 1.00 82.19 297 ALA A C 1
ATOM 2215 O O . ALA A 1 297 ? -23.894 4.131 37.007 1.00 82.19 297 ALA A O 1
ATOM 2216 N N . TYR A 1 298 ? -22.827 2.674 35.670 1.00 74.88 298 TYR A N 1
ATOM 2217 C CA . TYR A 1 298 ? -23.514 1.493 36.183 1.00 74.88 298 TYR A CA 1
ATOM 2218 C C . TYR A 1 298 ? -23.189 1.240 37.661 1.00 74.88 298 TYR A C 1
ATOM 2220 O O . TYR A 1 298 ? -24.113 1.070 38.453 1.00 74.88 298 TYR A O 1
ATOM 2228 N N . LEU A 1 299 ? -21.910 1.299 38.058 1.00 80.94 299 LEU A N 1
ATOM 2229 C CA . LEU A 1 299 ? -21.500 1.170 39.464 1.00 80.94 299 LEU A CA 1
ATOM 2230 C C . LEU A 1 299 ? -22.098 2.259 40.354 1.00 80.94 299 LEU A C 1
ATOM 2232 O O . LEU A 1 299 ? -22.580 1.972 41.448 1.00 80.94 299 LEU A O 1
ATOM 2236 N N . VAL A 1 300 ? -22.108 3.501 39.866 1.00 84.00 300 VAL A N 1
ATOM 2237 C CA . VAL A 1 300 ? -22.741 4.628 40.559 1.00 84.00 300 VAL A CA 1
ATOM 2238 C C . VAL A 1 300 ? -24.241 4.378 40.737 1.00 84.00 300 VAL A C 1
ATOM 2240 O O . VAL A 1 300 ? -24.771 4.650 41.812 1.00 84.00 300 VAL A O 1
ATOM 2243 N N . LYS A 1 301 ? -24.918 3.838 39.714 1.00 78.06 301 LYS A N 1
ATOM 2244 C CA . LYS A 1 301 ? -26.358 3.544 39.734 1.00 78.06 301 LYS A CA 1
ATOM 2245 C C . LYS A 1 301 ? -26.730 2.459 40.746 1.00 78.06 301 LYS A C 1
ATOM 2247 O O . LYS A 1 301 ? -27.795 2.549 41.344 1.00 78.06 301 LYS A O 1
ATOM 2252 N N . ILE A 1 302 ? -25.871 1.461 40.949 1.00 79.75 302 ILE A N 1
ATOM 2253 C CA . ILE A 1 302 ? -26.092 0.378 41.924 1.00 79.75 302 ILE A CA 1
ATOM 2254 C C . ILE A 1 302 ? -25.520 0.689 43.322 1.00 79.75 302 ILE A C 1
ATOM 2256 O O . ILE A 1 302 ? -25.423 -0.208 44.150 1.00 79.75 302 ILE A O 1
ATOM 2260 N N . GLY A 1 303 ? -25.120 1.939 43.589 1.00 81.19 303 GLY A N 1
ATOM 2261 C CA . GLY A 1 303 ? -24.664 2.395 44.911 1.00 81.19 303 GLY A CA 1
ATOM 2262 C C . GLY A 1 303 ? -23.182 2.153 45.232 1.00 81.19 303 GLY A C 1
ATOM 2263 O O . GLY A 1 303 ? -22.712 2.592 46.276 1.00 81.19 303 GLY A O 1
ATOM 2264 N N . HIS A 1 304 ? -22.409 1.541 44.334 1.00 83.69 304 HIS A N 1
ATOM 2265 C CA . HIS A 1 304 ? -20.993 1.204 44.541 1.00 83.69 304 HIS A CA 1
ATOM 2266 C C . HIS A 1 304 ? -20.036 2.255 43.960 1.00 83.69 304 HIS A C 1
ATOM 2268 O O . HIS A 1 304 ? -19.168 1.957 43.133 1.00 83.69 304 HIS A O 1
ATOM 2274 N N . ARG A 1 305 ? -20.196 3.521 44.370 1.00 84.38 305 ARG A N 1
ATOM 2275 C CA . ARG A 1 305 ? -19.336 4.630 43.902 1.00 84.38 305 ARG A CA 1
ATOM 2276 C C . ARG A 1 305 ? -17.860 4.438 44.267 1.00 84.38 305 ARG A C 1
ATOM 2278 O O . ARG A 1 305 ? -16.987 4.844 43.505 1.00 84.38 305 ARG A O 1
ATOM 2285 N N . ASP A 1 306 ? -17.596 3.805 45.403 1.00 83.19 306 ASP A N 1
ATOM 2286 C CA . ASP A 1 306 ? -16.270 3.457 45.922 1.00 83.19 306 ASP A CA 1
ATOM 2287 C C . ASP A 1 306 ? -15.458 2.596 44.939 1.00 83.19 306 ASP A C 1
ATOM 2289 O O . ASP A 1 306 ? -14.247 2.770 44.793 1.00 83.19 306 ASP A O 1
ATOM 2293 N N . LYS A 1 307 ? -16.135 1.728 44.178 1.00 83.38 307 LYS A N 1
ATOM 2294 C CA . LYS A 1 307 ? -15.499 0.787 43.245 1.00 83.38 307 LYS A CA 1
ATOM 2295 C C . LYS A 1 307 ? -15.187 1.384 41.873 1.00 83.38 307 LYS A C 1
ATOM 2297 O O . LYS A 1 307 ? -14.512 0.741 41.075 1.00 83.38 307 LYS A O 1
ATOM 2302 N N . VAL A 1 308 ? -15.600 2.621 41.586 1.00 87.44 308 VAL A N 1
ATOM 2303 C CA . VAL A 1 308 ? -15.300 3.291 40.303 1.00 87.44 308 VAL A CA 1
ATOM 2304 C C . VAL A 1 308 ? -13.791 3.437 40.082 1.00 87.44 308 VAL A C 1
ATOM 2306 O O . VAL A 1 308 ? -13.317 3.320 38.952 1.00 87.44 308 VAL A O 1
ATOM 2309 N N . ARG A 1 309 ? -13.011 3.609 41.158 1.00 89.88 309 ARG A N 1
ATOM 2310 C CA . ARG A 1 309 ? -11.545 3.720 41.079 1.00 89.88 309 ARG A CA 1
ATOM 2311 C C . ARG A 1 309 ? -10.890 2.484 40.456 1.00 89.88 309 ARG A C 1
ATOM 2313 O O . ARG A 1 309 ? -9.883 2.621 39.771 1.00 89.88 309 ARG A O 1
ATOM 2320 N N . VAL A 1 310 ? -11.490 1.309 40.642 1.00 88.62 310 VAL A N 1
ATOM 2321 C CA . VAL A 1 310 ? -11.013 0.024 40.102 1.00 88.62 310 VAL A CA 1
ATOM 2322 C C . VAL A 1 310 ? -11.093 0.021 38.575 1.00 88.62 310 VAL A C 1
ATOM 2324 O O . VAL A 1 310 ? -10.169 -0.447 37.914 1.00 88.62 310 VAL A O 1
ATOM 2327 N N . ILE A 1 311 ? -12.153 0.608 38.007 1.00 89.44 311 ILE A N 1
ATOM 2328 C CA . ILE A 1 311 ? -12.300 0.761 36.553 1.00 89.44 311 ILE A CA 1
ATOM 2329 C C . ILE A 1 311 ? -11.200 1.684 36.019 1.00 89.44 311 ILE A C 1
ATOM 2331 O O . ILE A 1 311 ? -10.515 1.325 35.066 1.00 89.44 311 ILE A O 1
ATOM 2335 N N . TYR A 1 312 ? -10.969 2.839 36.648 1.00 92.12 312 TYR A N 1
ATOM 2336 C CA . TYR A 1 312 ? -9.913 3.755 36.198 1.00 92.12 312 TYR A CA 1
ATOM 2337 C C . TYR A 1 312 ? -8.515 3.144 36.306 1.00 92.12 312 TYR A C 1
ATOM 2339 O O . TYR A 1 312 ? -7.717 3.291 35.385 1.00 92.12 312 TYR A O 1
ATOM 2347 N N . GLN A 1 313 ? -8.232 2.400 37.378 1.00 94.44 313 GLN A N 1
ATOM 2348 C CA . GLN A 1 313 ? -6.979 1.655 37.503 1.00 94.44 313 GLN A CA 1
ATOM 2349 C C . GLN A 1 313 ? -6.822 0.629 36.377 1.00 94.44 313 GLN A C 1
ATOM 2351 O O . GLN A 1 313 ? -5.772 0.587 35.744 1.00 94.44 313 GLN A O 1
ATOM 2356 N N . SER A 1 314 ? -7.864 -0.154 36.084 1.00 92.50 314 SER A N 1
ATOM 2357 C CA . SER A 1 314 ? -7.826 -1.127 34.985 1.00 92.50 314 SER A CA 1
ATOM 2358 C C . SER A 1 314 ? -7.596 -0.469 33.620 1.00 92.50 314 SER A C 1
ATOM 2360 O O . SER A 1 314 ? -6.824 -0.990 32.821 1.00 92.50 314 SER A O 1
ATOM 2362 N N . ALA A 1 315 ? -8.187 0.707 33.381 1.00 93.81 315 ALA A N 1
ATOM 2363 C CA . ALA A 1 315 ? -8.024 1.454 32.139 1.00 93.81 315 ALA A CA 1
ATOM 2364 C C . ALA A 1 315 ? -6.590 1.981 31.972 1.00 93.81 315 ALA A C 1
ATOM 2366 O O . ALA A 1 315 ? -6.003 1.822 30.907 1.00 93.81 315 ALA A O 1
ATOM 2367 N N . ILE A 1 316 ? -5.993 2.546 33.029 1.00 94.75 316 ILE A N 1
ATOM 2368 C CA . ILE A 1 316 ? -4.594 3.007 33.000 1.00 94.75 316 ILE A CA 1
ATOM 2369 C C . ILE A 1 316 ? -3.653 1.832 32.713 1.00 94.75 316 ILE A C 1
ATOM 2371 O O . ILE A 1 316 ? -2.786 1.934 31.847 1.00 94.75 316 ILE A O 1
ATOM 2375 N N . VAL A 1 317 ? -3.846 0.698 33.395 1.00 96.81 317 VAL A N 1
ATOM 2376 C CA . VAL A 1 317 ? -3.027 -0.506 33.177 1.00 96.81 317 VAL A CA 1
ATOM 2377 C C . VAL A 1 317 ? -3.201 -1.046 31.754 1.00 96.81 317 VAL A C 1
ATOM 2379 O O . VAL A 1 317 ? -2.217 -1.427 31.129 1.00 96.81 317 VAL A O 1
ATOM 2382 N N . ALA A 1 318 ? -4.417 -1.026 31.204 1.00 92.94 318 ALA A N 1
ATOM 2383 C CA . ALA A 1 318 ? -4.686 -1.428 29.824 1.00 92.94 318 ALA A CA 1
ATOM 2384 C C . ALA A 1 318 ? -3.984 -0.533 28.790 1.00 92.94 318 ALA A C 1
ATOM 2386 O O . ALA A 1 318 ? -3.413 -1.044 27.825 1.00 92.94 318 ALA A O 1
ATOM 2387 N N . VAL A 1 319 ? -3.971 0.787 29.002 1.00 93.88 319 VAL A N 1
ATOM 2388 C CA . VAL A 1 319 ? -3.240 1.730 28.139 1.00 93.88 319 VAL A CA 1
ATOM 2389 C C . VAL A 1 319 ? -1.738 1.446 28.184 1.00 93.88 319 VAL A C 1
ATOM 2391 O O . VAL A 1 319 ? -1.112 1.314 27.135 1.00 93.88 319 VAL A O 1
ATOM 2394 N N . LEU A 1 320 ? -1.163 1.271 29.379 1.00 95.44 320 LEU A N 1
ATOM 2395 C CA . LEU A 1 320 ? 0.256 0.929 29.529 1.00 95.44 320 LEU A CA 1
ATOM 2396 C C . LEU A 1 320 ? 0.602 -0.411 28.862 1.00 95.44 320 LEU A C 1
ATOM 2398 O O . LEU A 1 320 ? 1.611 -0.504 28.166 1.00 95.44 320 LEU A O 1
ATOM 2402 N N . ALA A 1 321 ? -0.251 -1.427 29.016 1.00 92.81 321 ALA A N 1
ATOM 2403 C CA . ALA A 1 321 ? -0.081 -2.719 28.354 1.00 92.81 321 ALA A CA 1
ATOM 2404 C C . ALA A 1 321 ? -0.135 -2.594 26.821 1.00 92.81 321 ALA A C 1
ATOM 2406 O O . ALA A 1 321 ? 0.653 -3.226 26.120 1.00 92.81 321 ALA A O 1
ATOM 2407 N N . SER A 1 322 ? -1.012 -1.735 26.296 1.00 91.12 322 SER A N 1
ATOM 2408 C CA . SER A 1 322 ? -1.110 -1.466 24.855 1.00 91.12 322 SER A CA 1
ATOM 2409 C C . SER A 1 322 ? 0.158 -0.784 24.326 1.00 91.12 322 SER A C 1
ATOM 2411 O O . SER A 1 322 ? 0.691 -1.182 23.293 1.00 91.12 322 SER A O 1
ATOM 2413 N N . LEU A 1 323 ? 0.707 0.187 25.066 1.00 90.56 323 LEU A N 1
ATOM 2414 C CA . LEU A 1 323 ? 1.983 0.830 24.723 1.00 90.56 323 LEU A CA 1
ATOM 2415 C C . LEU A 1 323 ? 3.162 -0.155 24.766 1.00 90.56 323 LEU A C 1
ATOM 2417 O O . LEU A 1 323 ? 4.026 -0.112 23.890 1.00 90.56 323 LEU A O 1
ATOM 2421 N N . ALA A 1 324 ? 3.185 -1.069 25.740 1.00 90.19 324 ALA A N 1
ATOM 2422 C CA . ALA A 1 324 ? 4.203 -2.115 25.821 1.00 90.19 324 ALA A CA 1
ATOM 2423 C C . ALA A 1 324 ? 4.163 -3.039 24.593 1.00 90.19 324 ALA A C 1
ATOM 2425 O O . ALA A 1 324 ? 5.205 -3.355 24.020 1.00 90.19 324 ALA A O 1
ATOM 2426 N N . ILE A 1 325 ? 2.964 -3.409 24.134 1.00 82.06 325 ILE A N 1
ATOM 2427 C CA . ILE A 1 325 ? 2.779 -4.173 22.893 1.00 82.06 325 ILE A CA 1
ATOM 2428 C C . ILE A 1 325 ? 3.246 -3.376 21.678 1.00 82.06 325 ILE A C 1
ATOM 2430 O O . ILE A 1 325 ? 3.948 -3.927 20.835 1.00 82.06 325 ILE A O 1
ATOM 2434 N N . ALA A 1 326 ? 2.924 -2.084 21.594 1.00 83.94 326 ALA A N 1
ATOM 2435 C CA . ALA A 1 326 ? 3.393 -1.229 20.505 1.00 83.94 326 ALA A CA 1
ATOM 2436 C C . ALA A 1 326 ? 4.927 -1.205 20.408 1.00 83.94 326 ALA A C 1
ATOM 2438 O O . ALA A 1 326 ? 5.487 -1.325 19.316 1.00 83.94 326 ALA A O 1
ATOM 2439 N N . PHE A 1 327 ? 5.602 -1.088 21.555 1.00 85.25 327 PHE A N 1
ATOM 2440 C CA . PHE A 1 327 ? 7.060 -1.120 21.647 1.00 85.25 327 PHE A CA 1
ATOM 2441 C C . PHE A 1 327 ? 7.638 -2.488 21.259 1.00 85.25 327 PHE A C 1
ATOM 2443 O O . PHE A 1 327 ? 8.610 -2.559 20.500 1.00 85.25 327 PHE A O 1
ATOM 2450 N N . LEU A 1 328 ? 7.021 -3.576 21.731 1.00 81.75 328 LEU A N 1
ATOM 2451 C CA . LEU A 1 328 ? 7.418 -4.937 21.374 1.00 81.75 328 LEU A CA 1
ATOM 2452 C C . LEU A 1 328 ? 7.309 -5.164 19.861 1.00 81.75 328 LEU A C 1
ATOM 2454 O O . LEU A 1 328 ? 8.259 -5.654 19.257 1.00 81.75 328 LEU A O 1
ATOM 2458 N N . PHE A 1 329 ? 6.209 -4.727 19.239 1.00 71.94 329 PHE A N 1
ATOM 2459 C CA . PHE A 1 329 ? 6.024 -4.776 17.786 1.00 71.94 329 PHE A CA 1
ATOM 2460 C C . PHE A 1 329 ? 7.126 -4.016 17.042 1.00 71.94 329 PHE A C 1
ATOM 2462 O O . PHE A 1 329 ? 7.724 -4.563 16.121 1.00 71.94 329 PHE A O 1
ATOM 2469 N N . GLN A 1 330 ? 7.456 -2.785 17.451 1.00 74.06 330 GLN A N 1
ATOM 2470 C CA . GLN A 1 330 ? 8.537 -2.030 16.802 1.00 74.06 330 GLN A CA 1
ATOM 2471 C C . GLN A 1 330 ? 9.900 -2.714 16.931 1.00 74.06 330 GLN A C 1
ATOM 2473 O O . GLN A 1 330 ? 10.699 -2.674 15.997 1.00 74.06 330 GLN A O 1
ATOM 2478 N N . THR A 1 331 ? 10.176 -3.319 18.084 1.00 75.88 331 THR A N 1
ATOM 2479 C CA . THR A 1 331 ? 11.446 -4.008 18.338 1.00 75.88 331 THR A CA 1
ATOM 2480 C C . THR A 1 331 ? 11.551 -5.277 17.499 1.00 75.88 331 THR A C 1
ATOM 2482 O O . THR A 1 331 ? 12.575 -5.502 16.859 1.00 75.88 331 THR A O 1
ATOM 2485 N N . LEU A 1 332 ? 10.471 -6.060 17.438 1.00 70.38 332 LEU A N 1
ATOM 2486 C CA . LEU A 1 332 ? 10.397 -7.277 16.635 1.00 70.38 332 LEU A CA 1
ATOM 2487 C C . LEU A 1 332 ? 10.593 -6.973 15.141 1.00 70.38 332 LEU A C 1
ATOM 2489 O O . LEU A 1 332 ? 11.367 -7.650 14.478 1.00 70.38 332 LEU A O 1
ATOM 2493 N N . LEU A 1 333 ? 9.953 -5.919 14.621 1.00 64.62 333 LEU A N 1
ATOM 2494 C CA . LEU A 1 333 ? 10.058 -5.536 13.207 1.00 64.62 333 LEU A CA 1
ATOM 2495 C C . LEU A 1 333 ? 11.463 -5.050 12.820 1.00 64.62 333 LEU A C 1
ATOM 2497 O O . LEU A 1 333 ? 11.929 -5.335 11.722 1.00 64.62 333 LEU A O 1
ATOM 2501 N N . LYS A 1 334 ? 12.170 -4.350 13.718 1.00 66.44 334 LYS A N 1
ATOM 2502 C CA . LYS A 1 334 ? 13.561 -3.919 13.478 1.00 66.44 334 LYS A CA 1
ATOM 2503 C C . LYS A 1 334 ? 14.553 -5.083 13.422 1.00 66.44 334 LYS A C 1
ATOM 2505 O O . LYS A 1 334 ? 15.618 -4.923 12.836 1.00 66.44 334 LYS A O 1
ATOM 2510 N N . ALA A 1 335 ? 14.219 -6.225 14.021 1.00 66.12 335 ALA A N 1
ATOM 2511 C CA . ALA A 1 335 ? 15.075 -7.407 14.024 1.00 66.12 335 ALA A CA 1
ATOM 2512 C C . ALA A 1 335 ? 15.078 -8.168 12.680 1.00 66.12 335 ALA A C 1
ATOM 2514 O O . ALA A 1 335 ? 15.940 -9.019 12.485 1.00 66.12 335 ALA A O 1
ATOM 2515 N N . PHE A 1 336 ? 14.172 -7.843 11.743 1.00 61.44 336 PHE A N 1
ATOM 2516 C CA . PHE A 1 336 ? 14.060 -8.504 10.433 1.00 61.44 336 PHE A CA 1
ATOM 2517 C C . PHE A 1 336 ? 14.070 -7.494 9.260 1.00 61.44 336 PHE A C 1
ATOM 2519 O O . PHE A 1 336 ? 13.021 -7.220 8.674 1.00 61.44 336 PHE A O 1
ATOM 2526 N N . PRO A 1 337 ? 15.241 -6.931 8.883 1.00 55.41 337 PRO A N 1
ATOM 2527 C CA . PRO A 1 337 ? 15.349 -5.930 7.812 1.00 55.41 337 PRO A CA 1
ATOM 2528 C C . PRO A 1 337 ? 15.010 -6.485 6.421 1.00 55.41 337 PRO A C 1
ATOM 2530 O O . PRO A 1 337 ? 14.336 -5.814 5.645 1.00 55.41 337 PRO A O 1
ATOM 2533 N N . ALA A 1 338 ? 15.406 -7.733 6.141 1.00 51.25 338 ALA A N 1
ATOM 2534 C CA . ALA A 1 338 ? 15.274 -8.403 4.841 1.00 51.25 338 ALA A CA 1
ATOM 2535 C C . ALA A 1 338 ? 13.826 -8.774 4.448 1.00 51.25 338 ALA A C 1
ATOM 2537 O O . ALA A 1 338 ? 13.595 -9.495 3.484 1.00 51.25 338 ALA A O 1
ATOM 2538 N N . SER A 1 339 ? 12.827 -8.337 5.215 1.00 60.34 339 SER A N 1
ATOM 2539 C CA . SER A 1 339 ? 11.416 -8.669 4.983 1.00 60.34 339 SER A CA 1
ATOM 2540 C C . SER A 1 339 ? 10.509 -7.463 5.164 1.00 60.34 339 SER A C 1
ATOM 2542 O O . SER A 1 339 ? 9.333 -7.627 5.467 1.00 60.34 339 SER A O 1
ATOM 2544 N N . ARG A 1 340 ? 11.033 -6.242 5.035 1.00 63.31 340 ARG A N 1
ATOM 2545 C CA . ARG A 1 340 ? 10.287 -5.038 5.400 1.00 63.31 340 ARG A CA 1
ATOM 2546 C C . ARG A 1 340 ? 9.048 -4.827 4.527 1.00 63.31 340 ARG A C 1
ATOM 2548 O O . ARG A 1 340 ? 7.996 -4.534 5.071 1.00 63.31 340 ARG A O 1
ATOM 2555 N N . GLU A 1 341 ? 9.148 -5.017 3.220 1.00 66.19 341 GLU A N 1
ATOM 2556 C CA . GLU A 1 341 ? 8.041 -4.929 2.260 1.00 66.19 341 GLU A CA 1
ATOM 2557 C C . GLU A 1 341 ? 7.034 -6.065 2.478 1.00 66.19 341 GLU A C 1
ATOM 2559 O O . GLU A 1 341 ? 5.825 -5.841 2.483 1.00 66.19 341 GLU A O 1
ATOM 2564 N N . VAL A 1 342 ? 7.529 -7.279 2.757 1.00 74.19 342 VAL A N 1
ATOM 2565 C CA . VAL A 1 342 ? 6.691 -8.436 3.113 1.00 74.19 342 VAL A CA 1
ATOM 2566 C C . VAL A 1 342 ? 5.918 -8.167 4.402 1.00 74.19 342 VAL A C 1
ATOM 2568 O O . VAL A 1 342 ? 4.724 -8.439 4.478 1.00 74.19 342 VAL A O 1
ATOM 2571 N N . LEU A 1 343 ? 6.580 -7.607 5.413 1.00 69.06 343 LEU A N 1
ATOM 2572 C CA . LEU A 1 343 ? 5.992 -7.242 6.697 1.00 69.06 343 LEU A CA 1
ATOM 2573 C C . LEU A 1 343 ? 5.005 -6.085 6.554 1.00 69.06 343 LEU A C 1
ATOM 2575 O O . LEU A 1 343 ? 3.934 -6.142 7.154 1.00 69.06 343 LEU A O 1
ATOM 2579 N N . GLU A 1 344 ? 5.336 -5.061 5.766 1.00 70.25 344 GLU A N 1
ATOM 2580 C CA . GLU A 1 344 ? 4.460 -3.925 5.465 1.00 70.25 344 GLU A CA 1
ATOM 2581 C C . GLU A 1 344 ? 3.179 -4.428 4.775 1.00 70.25 344 GLU A C 1
ATOM 2583 O O . GLU A 1 344 ? 2.076 -4.179 5.270 1.00 70.25 344 GLU A O 1
ATOM 2588 N N . GLY A 1 345 ? 3.310 -5.250 3.730 1.00 77.00 345 GLY A N 1
ATOM 2589 C CA . GLY A 1 345 ? 2.181 -5.870 3.039 1.00 77.00 345 GLY A CA 1
ATOM 2590 C C . GLY A 1 345 ? 1.358 -6.813 3.923 1.00 77.00 345 GLY A C 1
ATOM 2591 O O . GLY A 1 345 ? 0.135 -6.677 4.011 1.00 77.00 345 GLY A O 1
ATOM 2592 N N . ALA A 1 346 ? 2.006 -7.728 4.652 1.00 79.44 346 ALA A N 1
ATOM 2593 C CA . ALA A 1 346 ? 1.335 -8.684 5.536 1.00 79.44 346 ALA A CA 1
ATOM 2594 C C . ALA A 1 346 ? 0.590 -7.991 6.686 1.00 79.44 346 ALA A C 1
ATOM 2596 O O . ALA A 1 346 ? -0.533 -8.375 7.017 1.00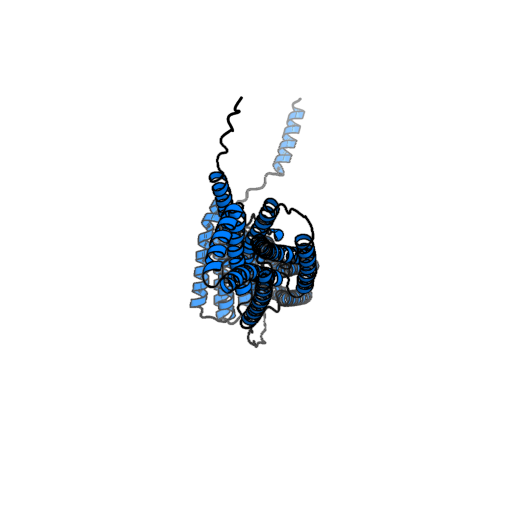 79.44 346 ALA A O 1
ATOM 2597 N N . THR A 1 347 ? 1.176 -6.939 7.264 1.00 73.12 347 THR A N 1
ATOM 2598 C CA . THR A 1 347 ? 0.538 -6.156 8.331 1.00 73.12 347 THR A CA 1
ATOM 2599 C C . THR A 1 347 ? -0.696 -5.430 7.808 1.00 73.12 347 THR A C 1
ATOM 2601 O O . THR A 1 347 ? -1.717 -5.418 8.491 1.00 73.12 347 THR A O 1
ATOM 2604 N N . MET A 1 348 ? -0.655 -4.874 6.591 1.00 80.88 348 MET A N 1
ATOM 2605 C CA . MET A 1 348 ? -1.822 -4.227 5.978 1.00 80.88 348 MET A CA 1
ATOM 2606 C C . MET A 1 348 ? -2.942 -5.222 5.654 1.00 80.88 348 MET A C 1
ATOM 2608 O O . MET A 1 348 ? -4.110 -4.928 5.914 1.00 80.88 348 MET A O 1
ATOM 2612 N N . VAL A 1 349 ? -2.611 -6.418 5.154 1.00 85.31 349 VAL A N 1
ATOM 2613 C CA . VAL A 1 349 ? -3.603 -7.482 4.913 1.00 85.31 349 VAL A CA 1
ATOM 2614 C C . VAL A 1 349 ? -4.229 -7.948 6.229 1.00 85.31 349 VAL A C 1
ATOM 2616 O O . VAL A 1 349 ? -5.454 -8.034 6.334 1.00 85.31 349 VAL A O 1
ATOM 2619 N N . LEU A 1 350 ? -3.416 -8.180 7.263 1.00 78.69 350 LEU A N 1
ATOM 2620 C CA . LEU A 1 350 ? -3.909 -8.534 8.593 1.00 78.69 350 LEU A CA 1
ATOM 2621 C C . LEU A 1 350 ? -4.805 -7.427 9.167 1.00 78.69 350 LEU A C 1
ATOM 2623 O O . LEU A 1 350 ? -5.901 -7.709 9.651 1.00 78.69 350 LEU A O 1
ATOM 2627 N N . ALA A 1 351 ? -4.372 -6.168 9.067 1.00 76.00 351 ALA A N 1
ATOM 2628 C CA . ALA A 1 351 ? -5.147 -5.015 9.504 1.00 76.00 351 ALA A CA 1
ATOM 2629 C C . ALA A 1 351 ? -6.483 -4.925 8.758 1.00 76.00 351 ALA A C 1
ATOM 2631 O O . ALA A 1 351 ? -7.497 -4.662 9.392 1.00 76.00 351 ALA A O 1
ATOM 2632 N N . SER A 1 352 ? -6.519 -5.202 7.451 1.00 84.94 352 SER A N 1
ATOM 2633 C CA . SER A 1 352 ? -7.757 -5.233 6.664 1.00 84.94 352 SER A CA 1
ATOM 2634 C C . SER A 1 352 ? -8.763 -6.268 7.186 1.00 84.94 352 SER A C 1
ATOM 2636 O O . SER A 1 352 ? -9.939 -5.947 7.370 1.00 84.94 352 SER A O 1
ATOM 2638 N N . ILE A 1 353 ? -8.304 -7.481 7.513 1.00 83.94 353 ILE A N 1
ATOM 2639 C CA . ILE A 1 353 ? -9.154 -8.541 8.084 1.00 83.94 353 ILE A CA 1
ATOM 2640 C C . ILE A 1 353 ? -9.722 -8.105 9.441 1.00 83.94 353 ILE A C 1
ATOM 2642 O O . ILE A 1 353 ? -10.926 -8.227 9.683 1.00 83.94 353 ILE A O 1
ATOM 2646 N N . VAL A 1 354 ? -8.865 -7.567 10.315 1.00 74.69 354 VAL A N 1
ATOM 2647 C CA . VAL A 1 354 ? -9.267 -7.072 11.640 1.00 74.69 354 VAL A CA 1
ATOM 2648 C C . VAL A 1 354 ? -10.267 -5.921 11.502 1.00 74.69 354 VAL A C 1
ATOM 2650 O O . VAL A 1 354 ? -11.324 -5.951 12.128 1.00 74.69 354 VAL A O 1
ATOM 2653 N N . LEU A 1 355 ? -9.988 -4.951 10.632 1.00 77.88 355 LEU A N 1
ATOM 2654 C CA . LEU A 1 355 ? -10.842 -3.795 10.359 1.00 77.88 355 LEU A CA 1
ATOM 2655 C C . LEU A 1 355 ? -12.227 -4.190 9.866 1.00 77.88 355 LEU A C 1
ATOM 2657 O O . LEU A 1 355 ? -13.231 -3.661 10.343 1.00 77.88 355 LEU A O 1
ATOM 2661 N N . PHE A 1 356 ? -12.286 -5.126 8.920 1.00 84.56 356 PHE A N 1
ATOM 2662 C CA . PHE A 1 356 ? -13.548 -5.627 8.400 1.00 84.56 356 PHE A CA 1
ATOM 2663 C C . PHE A 1 356 ? -14.365 -6.309 9.504 1.00 84.56 356 PHE A C 1
ATOM 2665 O O . PHE A 1 356 ? -15.557 -6.029 9.662 1.00 84.56 356 PHE A O 1
ATOM 2672 N N . TYR A 1 357 ? -13.717 -7.148 10.317 1.00 81.44 357 TYR A N 1
ATOM 2673 C CA . TYR A 1 357 ? -14.358 -7.817 11.447 1.00 81.44 357 TYR A CA 1
ATOM 2674 C C . TYR A 1 357 ? -14.906 -6.822 12.482 1.00 81.44 357 TYR A C 1
ATOM 2676 O O . TYR A 1 357 ? -16.065 -6.934 12.892 1.00 81.44 357 TYR A O 1
ATOM 2684 N N . VAL A 1 358 ? -14.106 -5.827 12.881 1.00 70.25 358 VAL A N 1
ATOM 2685 C CA . VAL A 1 358 ? -14.505 -4.804 13.861 1.00 70.25 358 VAL A CA 1
ATOM 2686 C C . VAL A 1 358 ? -15.621 -3.922 13.304 1.00 70.25 358 VAL A C 1
ATOM 2688 O O . VAL A 1 358 ? -16.614 -3.694 13.996 1.00 70.25 358 VAL A O 1
ATOM 2691 N N . SER A 1 359 ? -15.516 -3.485 12.045 1.00 76.56 359 SER A N 1
ATOM 2692 C CA . SER A 1 359 ? -16.562 -2.709 11.368 1.00 76.56 359 SER A CA 1
ATOM 2693 C C . SER A 1 359 ? -17.899 -3.457 11.388 1.00 76.56 359 SER A C 1
ATOM 2695 O O . SER A 1 359 ? -18.908 -2.927 11.859 1.00 76.56 359 SER A O 1
ATOM 2697 N N . TYR A 1 360 ? -17.903 -4.732 10.984 1.00 75.38 360 TYR A N 1
ATOM 2698 C CA . TYR A 1 360 ? -19.100 -5.570 11.036 1.00 75.38 360 TYR A CA 1
ATOM 2699 C C . TYR A 1 360 ? -19.646 -5.728 12.464 1.00 75.38 360 TYR A C 1
ATOM 2701 O O . TYR A 1 360 ? -20.858 -5.622 12.694 1.00 75.38 360 TYR A O 1
ATOM 2709 N N . TRP A 1 361 ? -18.765 -5.959 13.443 1.00 68.25 361 TRP A N 1
ATOM 2710 C CA . TRP A 1 361 ? -19.151 -6.090 14.846 1.00 68.25 361 TRP A CA 1
ATOM 2711 C C . TRP A 1 361 ? -19.901 -4.848 15.334 1.00 68.25 361 TRP A C 1
ATOM 2713 O O . TRP A 1 361 ? -20.980 -4.978 15.917 1.00 68.25 361 TRP A O 1
ATOM 2723 N N . LEU A 1 362 ? -19.379 -3.661 15.030 1.00 65.50 362 LEU A N 1
ATOM 2724 C CA . LEU A 1 362 ? -19.930 -2.375 15.442 1.00 65.50 362 LEU A CA 1
ATOM 2725 C C . LEU A 1 362 ? -21.329 -2.127 14.836 1.00 65.50 362 LEU A C 1
ATOM 2727 O O . LEU A 1 362 ? -22.259 -1.746 15.555 1.00 65.50 362 LEU A O 1
ATOM 2731 N N . ILE A 1 363 ? -21.521 -2.450 13.550 1.00 64.06 363 ILE A N 1
ATOM 2732 C CA . ILE A 1 363 ? -22.817 -2.328 12.855 1.00 64.06 363 ILE A CA 1
ATOM 2733 C C . ILE A 1 363 ? -23.846 -3.324 13.420 1.00 64.06 363 ILE A C 1
ATOM 2735 O O . ILE A 1 363 ? -24.993 -2.955 13.702 1.00 64.06 363 ILE A O 1
ATOM 2739 N N . SER A 1 364 ? -23.453 -4.583 13.653 1.00 54.62 364 SER A N 1
ATOM 2740 C CA . SER A 1 364 ? -24.365 -5.615 14.185 1.00 54.62 364 SER A CA 1
ATOM 2741 C C . SER A 1 364 ? -24.829 -5.338 15.628 1.00 54.62 364 SER A C 1
ATOM 2743 O O . SER A 1 364 ? -25.830 -5.892 16.094 1.00 54.62 364 SER A O 1
ATOM 2745 N N . LYS A 1 365 ? -24.127 -4.454 16.354 1.00 52.47 365 LYS A N 1
ATOM 2746 C CA . LYS A 1 365 ? -24.347 -4.135 17.776 1.00 52.47 365 LYS A CA 1
ATOM 2747 C C . LYS A 1 365 ? -25.211 -2.898 18.035 1.00 52.47 365 LYS A C 1
ATOM 2749 O O . LYS A 1 365 ? -25.352 -2.495 19.190 1.00 52.47 365 LYS A O 1
ATOM 2754 N N . THR A 1 366 ? -25.922 -2.379 17.033 1.00 50.34 366 THR A N 1
ATOM 2755 C CA . THR A 1 366 ? -26.939 -1.309 17.182 1.00 50.34 366 THR A CA 1
ATOM 2756 C C . THR A 1 366 ? -28.081 -1.620 18.179 1.00 50.34 366 THR A C 1
ATOM 2758 O O . THR A 1 366 ? -28.894 -0.747 18.494 1.00 50.34 366 THR A O 1
ATOM 2761 N N . GLN A 1 367 ? -28.115 -2.819 18.775 1.00 49.72 367 GLN A N 1
ATOM 2762 C CA . GLN A 1 367 ? -28.890 -3.144 19.975 1.00 49.72 367 GLN A CA 1
ATOM 2763 C C . GLN A 1 367 ? -28.057 -2.971 21.257 1.00 49.72 367 GLN A C 1
ATOM 2765 O O . GLN A 1 367 ? -27.667 -3.952 21.897 1.00 49.72 367 GLN A O 1
ATOM 2770 N N . ALA A 1 368 ? -27.896 -1.724 21.713 1.00 46.03 368 ALA A N 1
ATOM 2771 C CA . ALA A 1 368 ? -27.425 -1.399 23.067 1.00 46.03 368 ALA A CA 1
ATOM 2772 C C . ALA A 1 368 ? -28.113 -2.259 24.160 1.00 46.03 368 ALA A C 1
ATOM 2774 O O . ALA A 1 368 ? -27.490 -2.634 25.149 1.00 46.03 368 ALA A O 1
ATOM 2775 N N . SER A 1 369 ? -29.362 -2.685 23.924 1.00 49.97 369 SER A N 1
ATOM 2776 C CA . SER A 1 369 ? -30.154 -3.572 24.790 1.00 49.97 369 SER A CA 1
ATOM 2777 C C . SER A 1 369 ? -29.534 -4.959 25.056 1.00 49.97 369 SER A C 1
ATOM 2779 O O . SER A 1 369 ? -29.590 -5.442 26.188 1.00 49.97 369 SER A O 1
ATOM 2781 N N . LYS A 1 370 ? -28.911 -5.616 24.062 1.00 48.84 370 LYS A N 1
ATOM 2782 C CA . LYS A 1 370 ? -28.304 -6.953 24.254 1.00 48.84 370 LYS A CA 1
ATOM 2783 C C . LYS A 1 370 ? -26.987 -6.876 25.026 1.00 48.84 370 LYS A C 1
ATOM 2785 O O . LYS A 1 370 ? -26.709 -7.747 25.847 1.00 48.84 370 LYS A O 1
ATOM 2790 N N . TRP A 1 371 ? -26.205 -5.820 24.801 1.00 50.59 371 TRP A N 1
ATOM 2791 C CA . TRP A 1 371 ? -24.993 -5.556 25.577 1.00 50.59 371 TRP A CA 1
ATOM 2792 C C . TRP A 1 371 ? -25.341 -5.197 27.025 1.00 50.59 371 TRP A C 1
ATOM 2794 O O . TRP A 1 371 ? -24.797 -5.773 27.956 1.00 50.59 371 TRP A O 1
ATOM 2804 N N . GLN A 1 372 ? -26.344 -4.349 27.236 1.00 50.78 372 GLN A N 1
ATOM 2805 C CA . GLN A 1 372 ? -26.796 -3.972 28.573 1.00 50.78 372 GLN A CA 1
ATOM 2806 C C . GLN A 1 372 ? -27.260 -5.186 29.398 1.00 50.78 372 GLN A C 1
ATOM 2808 O O . GLN A 1 372 ? -26.917 -5.283 30.574 1.00 50.78 372 GLN A O 1
ATOM 2813 N N . LYS A 1 373 ? -27.930 -6.165 28.765 1.00 59.09 373 LYS A N 1
ATOM 2814 C CA . LYS A 1 373 ? -28.266 -7.462 29.384 1.00 59.09 373 LYS A CA 1
ATOM 2815 C C . LYS A 1 373 ? -27.037 -8.336 29.675 1.00 59.09 373 LYS A C 1
ATOM 2817 O O . LYS A 1 373 ? -26.989 -8.970 30.725 1.00 59.09 373 LYS A O 1
ATOM 2822 N N . PHE A 1 374 ? -26.046 -8.376 28.781 1.00 57.75 374 PHE A N 1
ATOM 2823 C CA . PHE A 1 374 ? -24.812 -9.147 28.992 1.00 57.75 374 PHE A CA 1
ATOM 2824 C C . PHE A 1 374 ? -23.918 -8.523 30.083 1.00 57.75 374 PHE A C 1
ATOM 2826 O O . PHE A 1 374 ? -23.442 -9.263 30.942 1.00 57.75 374 PHE A O 1
ATOM 2833 N N . ILE A 1 375 ? -23.795 -7.186 30.145 1.00 57.41 375 ILE A N 1
ATOM 2834 C CA . ILE A 1 375 ? -23.184 -6.461 31.278 1.00 57.41 375 ILE A CA 1
ATOM 2835 C C . ILE A 1 375 ? -23.940 -6.749 32.568 1.00 57.41 375 ILE A C 1
ATOM 2837 O O . ILE A 1 375 ? -23.308 -7.129 33.547 1.00 57.41 375 ILE A O 1
ATOM 2841 N N . GLN A 1 376 ? -25.269 -6.585 32.589 1.00 59.81 376 GLN A N 1
ATOM 2842 C CA . GLN A 1 376 ? -26.057 -6.814 33.802 1.00 59.81 376 GLN A CA 1
ATOM 2843 C C . GLN A 1 376 ? -25.826 -8.224 34.339 1.00 59.81 376 GLN A C 1
ATOM 2845 O O . GLN A 1 376 ? -25.456 -8.362 35.498 1.00 59.81 376 GLN A O 1
ATOM 2850 N N . LYS A 1 377 ? -25.923 -9.252 33.488 1.00 63.09 377 LYS A N 1
ATOM 2851 C CA . LYS A 1 377 ? -25.697 -10.643 33.896 1.00 63.09 377 LYS A CA 1
ATOM 2852 C C . LYS A 1 377 ? -24.272 -10.876 34.415 1.00 63.09 377 LYS A C 1
ATOM 2854 O O . LYS A 1 377 ? -24.108 -11.386 35.519 1.00 63.09 377 LYS A O 1
ATOM 2859 N N . LYS A 1 378 ? -23.244 -10.441 33.675 1.00 59.53 378 LYS A N 1
ATOM 2860 C CA . LYS A 1 378 ? -21.832 -10.614 34.067 1.00 59.53 378 LYS A CA 1
ATOM 2861 C C . LYS A 1 378 ? -21.481 -9.860 35.347 1.00 59.53 378 LYS A C 1
ATOM 2863 O O . LYS A 1 378 ? -20.780 -10.411 36.189 1.00 59.53 378 LYS A O 1
ATOM 2868 N N . VAL A 1 379 ? -21.951 -8.625 35.522 1.00 61.16 379 VAL A N 1
ATOM 2869 C CA . VAL A 1 379 ? -21.652 -7.826 36.722 1.00 61.16 379 VAL A CA 1
ATOM 2870 C C . VAL A 1 379 ? -22.408 -8.358 37.941 1.00 61.16 379 VAL A C 1
ATOM 2872 O O . VAL A 1 379 ? -21.849 -8.393 39.034 1.00 61.16 379 VAL A O 1
ATOM 2875 N N . GLN A 1 380 ? -23.639 -8.833 37.758 1.00 60.50 380 GLN A N 1
ATOM 2876 C CA . GLN A 1 380 ? -24.460 -9.393 38.831 1.00 60.50 380 GLN A CA 1
ATOM 2877 C C . GLN A 1 380 ? -23.933 -10.760 39.302 1.00 60.50 380 GLN A C 1
ATOM 2879 O O . GLN A 1 380 ? -23.871 -10.989 40.503 1.00 60.50 380 GLN A O 1
ATOM 2884 N N . GLU A 1 381 ? -23.429 -11.604 38.393 1.00 60.56 381 GLU A N 1
ATOM 2885 C CA . GLU A 1 381 ? -22.692 -12.838 38.731 1.00 60.56 381 GLU A CA 1
ATOM 2886 C C . GLU A 1 381 ? -21.334 -12.547 39.398 1.00 60.56 381 GLU A C 1
ATOM 2888 O O . GLU A 1 381 ? -20.920 -13.246 40.323 1.00 60.56 381 GLU A O 1
ATOM 2893 N N . SER A 1 382 ? -20.644 -11.487 38.962 1.00 55.38 382 SER A N 1
ATOM 2894 C CA . SER A 1 382 ? -19.343 -11.089 39.514 1.00 55.38 382 SER A CA 1
ATOM 2895 C C . SER A 1 382 ? -19.456 -10.636 40.970 1.00 55.38 382 SER A C 1
ATOM 2897 O O . SER A 1 382 ? -18.627 -11.008 41.800 1.00 55.38 382 SER A O 1
ATOM 2899 N N . LEU A 1 383 ? -20.495 -9.870 41.313 1.00 58.75 383 LEU A N 1
ATOM 2900 C CA . LEU A 1 383 ? -20.711 -9.344 42.665 1.00 58.75 383 LEU A CA 1
ATOM 2901 C C . LEU A 1 383 ? -20.863 -10.436 43.741 1.00 58.75 383 LEU A C 1
ATOM 2903 O O . LEU A 1 383 ? -20.589 -10.156 44.904 1.00 58.75 383 LEU A O 1
ATOM 2907 N N . SER A 1 384 ? -21.218 -11.672 43.376 1.00 59.78 384 SER A N 1
ATOM 2908 C CA . SER A 1 384 ? -21.529 -12.746 44.329 1.00 59.78 384 SER A CA 1
ATOM 2909 C C . SER A 1 384 ? -20.347 -13.644 44.735 1.00 59.78 384 SER A C 1
ATOM 2911 O O . SER A 1 384 ? -20.478 -14.359 45.724 1.00 59.78 384 SER A O 1
ATOM 2913 N N . LYS A 1 385 ? -19.209 -13.654 44.012 1.00 49.84 385 LYS A N 1
ATOM 2914 C CA . LYS A 1 385 ? -18.085 -14.594 44.287 1.00 49.84 385 LYS A CA 1
ATOM 2915 C C . LYS A 1 385 ? -16.649 -14.044 44.147 1.00 49.84 385 LYS A C 1
ATOM 2917 O O . LYS A 1 385 ? -15.703 -14.822 44.175 1.00 49.84 385 LYS A O 1
ATOM 2922 N N . GLY A 1 386 ? -16.445 -12.731 44.008 1.00 54.72 386 GLY A N 1
ATOM 2923 C CA . GLY A 1 386 ? -15.092 -12.145 43.849 1.00 54.72 386 GLY A CA 1
ATOM 2924 C C . GLY A 1 386 ? -15.046 -10.882 42.979 1.00 54.72 386 GLY A C 1
ATOM 2925 O O . GLY A 1 386 ? -14.096 -10.655 42.230 1.00 54.72 386 GLY A O 1
ATOM 2926 N N . GLY A 1 387 ? -16.104 -10.068 43.036 1.00 68.38 387 GLY A N 1
ATOM 2927 C CA . GLY A 1 387 ? -16.518 -9.157 41.961 1.00 68.38 387 GLY A CA 1
ATOM 2928 C C . GLY A 1 387 ? -15.615 -7.994 41.592 1.00 68.38 387 GLY A C 1
ATOM 2929 O O . GLY A 1 387 ? -15.896 -7.332 40.599 1.00 68.38 387 GLY A O 1
ATOM 2930 N N . LEU A 1 388 ? -14.535 -7.747 42.332 1.00 72.69 388 LEU A N 1
ATOM 2931 C CA . LEU A 1 388 ? -13.566 -6.708 41.986 1.00 72.69 388 LEU A CA 1
ATOM 2932 C C . LEU A 1 388 ? -12.621 -7.152 40.865 1.00 72.69 388 LEU A C 1
ATOM 2934 O O . LEU A 1 388 ? -12.378 -6.370 39.953 1.00 72.69 388 LEU A O 1
ATOM 2938 N N . ILE A 1 389 ? -12.156 -8.407 40.875 1.00 76.88 389 ILE A N 1
ATOM 2939 C CA . ILE A 1 389 ? -11.235 -8.929 39.849 1.00 76.88 389 ILE A CA 1
ATOM 2940 C C . ILE A 1 389 ? -11.956 -9.091 38.511 1.00 76.88 389 ILE A C 1
ATOM 2942 O O . ILE A 1 389 ? -11.418 -8.721 37.471 1.00 76.88 389 ILE A O 1
ATOM 2946 N N . ALA A 1 390 ? -13.192 -9.594 38.518 1.00 72.00 390 ALA A N 1
ATOM 2947 C CA . ALA A 1 390 ? -13.984 -9.748 37.298 1.00 72.00 390 ALA A CA 1
ATOM 2948 C C . ALA A 1 390 ? -14.370 -8.392 36.681 1.00 72.00 390 ALA A C 1
ATOM 2950 O O . ALA A 1 390 ? -14.286 -8.220 35.465 1.00 72.00 390 ALA A O 1
ATOM 2951 N N . LEU A 1 391 ? -14.728 -7.408 37.514 1.00 77.19 391 LEU A N 1
ATOM 2952 C CA . LEU A 1 391 ? -14.970 -6.028 37.090 1.00 77.19 391 LEU A CA 1
ATOM 2953 C C . LEU A 1 391 ? -13.700 -5.385 36.516 1.00 77.19 391 LEU A C 1
ATOM 2955 O O . LEU A 1 391 ? -13.750 -4.816 35.427 1.00 77.19 391 LEU A O 1
ATOM 2959 N N . TRP A 1 392 ? -12.571 -5.520 37.220 1.00 88.06 392 TRP A N 1
ATOM 2960 C CA . TRP A 1 392 ? -11.269 -5.024 36.776 1.00 88.06 392 TRP A CA 1
ATOM 2961 C C . TRP A 1 392 ? -10.864 -5.657 35.443 1.00 88.06 392 TRP A C 1
ATOM 2963 O O . TRP A 1 392 ? -10.540 -4.940 34.508 1.00 88.06 392 TRP A O 1
ATOM 2973 N N . SER A 1 393 ? -10.975 -6.981 35.315 1.00 78.38 393 SER A N 1
ATOM 2974 C CA . SER A 1 393 ? -10.601 -7.716 34.097 1.00 78.38 393 SER A CA 1
ATOM 2975 C C . SER A 1 393 ? -11.502 -7.360 32.920 1.00 78.38 393 SER A C 1
ATOM 2977 O O . SER A 1 393 ? -11.030 -7.236 31.798 1.00 78.38 393 SER A O 1
ATOM 2979 N N . THR A 1 394 ? -12.800 -7.158 33.163 1.00 77.62 394 THR A N 1
ATOM 2980 C CA . THR A 1 394 ? -13.746 -6.762 32.111 1.00 77.62 394 THR A CA 1
ATOM 2981 C C . THR A 1 394 ? -13.415 -5.373 31.574 1.00 77.62 394 THR A C 1
ATOM 2983 O O . THR A 1 394 ? -13.363 -5.181 30.362 1.00 77.62 394 THR A O 1
ATOM 2986 N N . ALA A 1 395 ? -13.170 -4.411 32.465 1.00 85.31 395 ALA A N 1
ATOM 2987 C CA . ALA A 1 395 ? -12.787 -3.060 32.078 1.00 85.31 395 ALA A CA 1
ATOM 2988 C C . ALA A 1 395 ? -11.394 -3.026 31.422 1.00 85.31 395 ALA A C 1
ATOM 2990 O O . ALA A 1 395 ? -11.236 -2.395 30.379 1.00 85.31 395 ALA A O 1
ATOM 2991 N N . PHE A 1 396 ? -10.425 -3.769 31.969 1.00 90.19 396 PHE A N 1
ATOM 2992 C CA . PHE A 1 396 ? -9.091 -3.939 31.395 1.00 90.19 396 PHE A CA 1
ATOM 2993 C C . PHE A 1 396 ? -9.166 -4.488 29.972 1.00 90.19 396 PHE A C 1
ATOM 2995 O O . PHE A 1 396 ? -8.681 -3.836 29.060 1.00 90.19 396 PHE A O 1
ATOM 3002 N N . LEU A 1 397 ? -9.799 -5.648 29.762 1.00 82.69 397 LEU A N 1
ATOM 3003 C CA . LEU A 1 397 ? -9.853 -6.302 28.450 1.00 82.69 397 LEU A CA 1
ATOM 3004 C C . LEU A 1 397 ? -10.563 -5.439 27.411 1.00 82.69 397 LEU A C 1
ATOM 3006 O O . LEU A 1 397 ? -10.162 -5.432 26.251 1.00 82.69 397 LEU A O 1
ATOM 3010 N N . ALA A 1 398 ? -11.598 -4.708 27.823 1.00 79.75 398 ALA A N 1
ATOM 3011 C CA . ALA A 1 398 ? -12.303 -3.815 26.926 1.00 79.75 398 ALA A CA 1
ATOM 3012 C C . ALA A 1 398 ? -11.408 -2.651 26.474 1.00 79.75 398 ALA A C 1
ATOM 3014 O O . ALA A 1 398 ? -11.248 -2.455 25.278 1.00 79.75 398 ALA A O 1
ATOM 3015 N N . VAL A 1 399 ? -10.758 -1.937 27.402 1.00 88.75 399 VAL A N 1
ATOM 3016 C CA . VAL A 1 399 ? -9.845 -0.826 27.060 1.00 88.75 399 VAL A CA 1
ATOM 3017 C C . VAL A 1 399 ? -8.597 -1.327 26.331 1.00 88.75 399 VAL A C 1
ATOM 3019 O O . VAL A 1 399 ? -8.120 -0.680 25.406 1.00 88.75 399 VAL A O 1
ATOM 3022 N N . PHE A 1 400 ? -8.075 -2.488 26.722 1.00 85.00 400 PHE A N 1
ATOM 3023 C CA . PHE A 1 400 ? -6.908 -3.110 26.107 1.00 85.00 400 PHE A CA 1
ATOM 3024 C C . PHE A 1 400 ? -7.184 -3.515 24.660 1.00 85.00 400 PHE A C 1
ATOM 3026 O O . PHE A 1 400 ? -6.309 -3.353 23.818 1.00 85.00 400 PHE A O 1
ATOM 3033 N N . ARG A 1 401 ? -8.397 -3.988 24.348 1.00 81.69 401 ARG A N 1
ATOM 3034 C CA . ARG A 1 401 ? -8.812 -4.250 22.966 1.00 81.69 401 ARG A CA 1
ATOM 3035 C C . ARG A 1 401 ? -8.771 -2.974 22.127 1.00 81.69 401 ARG A C 1
ATOM 3037 O O . ARG A 1 401 ? -8.106 -2.978 21.098 1.00 81.69 401 ARG A O 1
ATOM 3044 N N . GLU A 1 402 ? -9.401 -1.891 22.592 1.00 85.75 402 GLU A N 1
ATOM 3045 C CA . GLU A 1 402 ? -9.376 -0.605 21.868 1.00 85.75 402 GLU A CA 1
ATOM 3046 C C . GLU A 1 402 ? -7.934 -0.081 21.716 1.00 85.75 402 GLU A C 1
ATOM 3048 O O . GLU A 1 402 ? -7.539 0.435 20.670 1.00 85.75 402 GLU A O 1
ATOM 3053 N N . GLY A 1 403 ? -7.102 -0.269 22.745 1.00 87.12 403 GLY A N 1
ATOM 3054 C CA . GLY A 1 403 ? -5.681 0.066 22.710 1.00 87.12 403 GLY A CA 1
ATOM 3055 C C . GLY A 1 403 ? -4.881 -0.774 21.710 1.00 87.12 403 GLY A C 1
ATOM 3056 O O . GLY A 1 403 ? -4.076 -0.223 20.965 1.00 87.12 403 GLY A O 1
ATOM 3057 N N . ALA A 1 404 ? -5.117 -2.084 21.631 1.00 79.44 404 ALA A N 1
ATOM 3058 C CA . ALA A 1 404 ? -4.472 -2.966 20.660 1.00 79.44 404 ALA A CA 1
ATOM 3059 C C . ALA A 1 404 ? -4.875 -2.619 19.217 1.00 79.44 404 ALA A C 1
ATOM 3061 O O . ALA A 1 404 ? -4.015 -2.568 18.338 1.00 79.44 404 ALA A O 1
ATOM 3062 N N . GLU A 1 405 ? -6.153 -2.311 18.980 1.00 76.94 405 GLU A N 1
ATOM 3063 C CA . GLU A 1 405 ? -6.637 -1.824 17.683 1.00 76.94 405 GLU A CA 1
ATOM 3064 C C . GLU A 1 405 ? -5.979 -0.484 17.314 1.00 76.94 405 GLU A C 1
ATOM 3066 O O . GLU A 1 405 ? -5.430 -0.351 16.219 1.00 76.94 405 GLU A O 1
ATOM 3071 N N . THR A 1 406 ? -5.895 0.458 18.264 1.00 87.50 406 THR A N 1
ATOM 3072 C CA . THR A 1 406 ? -5.167 1.730 18.091 1.00 87.50 406 THR A CA 1
ATOM 3073 C C . THR A 1 406 ? -3.724 1.484 17.654 1.00 87.50 406 THR A C 1
ATOM 3075 O O . THR A 1 406 ? -3.246 2.100 16.703 1.00 87.50 406 THR A O 1
ATOM 3078 N N . VAL A 1 407 ? -3.018 0.563 18.316 1.00 85.94 407 VAL A N 1
ATOM 3079 C CA . VAL A 1 407 ? -1.626 0.227 17.986 1.00 85.94 407 VAL A CA 1
ATOM 3080 C C . VAL A 1 407 ? -1.502 -0.306 16.562 1.00 85.94 407 VAL A C 1
ATOM 3082 O O . VAL A 1 407 ? -0.609 0.134 15.838 1.00 85.94 407 VAL A O 1
ATOM 3085 N N . LEU A 1 408 ? -2.397 -1.200 16.134 1.00 74.25 408 LEU A N 1
ATOM 3086 C CA . LEU A 1 408 ? -2.397 -1.728 14.767 1.00 74.25 408 LEU A CA 1
ATOM 3087 C C . LEU A 1 408 ? -2.667 -0.628 13.728 1.00 74.25 408 LEU A C 1
ATOM 3089 O O . LEU A 1 408 ? -1.978 -0.574 12.708 1.00 74.25 408 LEU A O 1
ATOM 3093 N N . PHE A 1 409 ? -3.597 0.295 13.996 1.00 76.94 409 PHE A N 1
ATOM 3094 C CA . PHE A 1 409 ? -3.867 1.423 13.096 1.00 76.94 409 PHE A CA 1
ATOM 3095 C C . PHE A 1 409 ? -2.701 2.391 12.997 1.00 76.94 409 PHE A C 1
ATOM 3097 O O . PHE A 1 409 ? -2.341 2.812 11.897 1.00 76.94 409 PHE A O 1
ATOM 3104 N N . TYR A 1 410 ? -2.072 2.717 14.123 1.00 85.00 410 TYR A N 1
ATOM 3105 C CA . TYR A 1 410 ? -0.893 3.572 14.126 1.00 85.00 410 TYR A CA 1
ATOM 3106 C C . TYR A 1 410 ? 0.307 2.900 13.463 1.00 85.00 410 TYR A C 1
ATOM 3108 O O . TYR A 1 410 ? 1.062 3.587 12.782 1.00 85.00 410 TYR A O 1
ATOM 3116 N N . GLN A 1 411 ? 0.470 1.580 13.591 1.00 77.81 411 GLN A N 1
ATOM 3117 C CA . GLN A 1 411 ? 1.495 0.834 12.854 1.00 77.81 411 GLN A CA 1
ATOM 3118 C C . GLN A 1 411 ? 1.271 0.920 11.343 1.00 77.81 411 GLN A C 1
ATOM 3120 O O . GLN A 1 411 ? 2.179 1.314 10.610 1.00 77.81 411 GLN A O 1
ATOM 3125 N N . ALA A 1 412 ? 0.051 0.644 10.877 1.00 73.56 412 ALA A N 1
ATOM 3126 C CA . ALA A 1 412 ? -0.283 0.768 9.462 1.00 73.56 412 ALA A CA 1
ATOM 3127 C C . ALA A 1 412 ? -0.084 2.212 8.961 1.00 73.56 412 ALA A C 1
ATOM 3129 O O . ALA A 1 412 ? 0.574 2.432 7.945 1.00 73.56 412 ALA A O 1
ATOM 3130 N N . LEU A 1 413 ? -0.546 3.217 9.710 1.00 76.81 413 LEU A N 1
ATOM 3131 C CA . LEU A 1 413 ? -0.384 4.623 9.338 1.00 76.81 413 LEU A CA 1
ATOM 3132 C C . LEU A 1 413 ? 1.094 5.045 9.285 1.00 76.81 413 LEU A C 1
ATOM 3134 O O . LEU A 1 413 ? 1.519 5.671 8.314 1.00 76.81 413 LEU A O 1
ATOM 3138 N N . LEU A 1 414 ? 1.897 4.672 10.286 1.00 78.44 414 LEU A N 1
ATOM 3139 C CA . LEU A 1 414 ? 3.330 4.979 10.331 1.00 78.44 414 LEU A CA 1
ATOM 3140 C C . LEU A 1 414 ? 4.111 4.282 9.213 1.00 78.44 414 LEU A C 1
ATOM 3142 O O . LEU A 1 414 ? 5.060 4.877 8.699 1.00 78.44 414 LEU A O 1
ATOM 3146 N N . SER A 1 415 ? 3.698 3.078 8.800 1.00 70.19 415 SER A N 1
ATOM 3147 C CA . SER A 1 415 ? 4.299 2.386 7.653 1.00 70.19 415 SER A CA 1
ATOM 3148 C C . SER A 1 415 ? 4.105 3.169 6.348 1.00 70.19 415 SER A C 1
ATOM 3150 O O . SER A 1 415 ? 5.054 3.349 5.590 1.00 70.19 415 SER A O 1
ATOM 3152 N N . THR A 1 416 ? 2.921 3.760 6.143 1.00 64.19 416 THR A N 1
ATOM 3153 C CA . THR A 1 416 ? 2.624 4.587 4.957 1.00 64.19 416 THR A CA 1
ATOM 3154 C C . THR A 1 416 ? 3.222 5.998 5.015 1.00 64.19 416 THR A C 1
ATOM 3156 O O . THR A 1 416 ? 3.424 6.638 3.986 1.00 64.19 416 THR A O 1
ATOM 3159 N N . ALA A 1 417 ? 3.522 6.514 6.210 1.00 67.38 417 ALA A N 1
ATOM 3160 C CA . ALA A 1 417 ? 3.977 7.892 6.403 1.00 67.38 417 ALA A CA 1
ATOM 3161 C C . ALA A 1 417 ? 5.438 8.139 5.967 1.00 67.38 417 ALA A C 1
ATOM 3163 O O . ALA A 1 417 ? 5.796 9.257 5.573 1.00 67.38 417 ALA A O 1
ATOM 3164 N N . GLY A 1 418 ? 6.301 7.120 6.067 1.00 63.88 418 GLY A N 1
ATOM 3165 C CA . GLY A 1 418 ? 7.757 7.263 5.929 1.00 63.88 418 GLY A CA 1
ATOM 3166 C C . GLY A 1 418 ? 8.380 8.232 6.956 1.00 63.88 418 GLY A C 1
ATOM 3167 O O . GLY A 1 418 ? 7.693 8.769 7.823 1.00 63.88 418 GLY A O 1
ATOM 3168 N N . GLU A 1 419 ? 9.691 8.501 6.870 1.00 66.25 419 GLU A N 1
ATOM 3169 C CA . GLU A 1 419 ? 10.395 9.393 7.825 1.00 66.25 419 GLU A CA 1
ATOM 3170 C C . GLU A 1 419 ? 9.812 10.817 7.865 1.00 66.25 419 GLU A C 1
ATOM 3172 O O . GLU A 1 419 ? 9.613 11.393 8.932 1.00 66.25 419 GLU A O 1
ATOM 3177 N N . SER A 1 420 ? 9.460 11.371 6.703 1.00 66.38 420 SER A N 1
ATOM 3178 C CA . SER A 1 420 ? 8.954 12.743 6.563 1.00 66.38 420 SER A CA 1
ATOM 3179 C C . SER A 1 420 ? 7.531 12.967 7.096 1.00 66.38 420 SER A C 1
ATOM 3181 O O . SER A 1 420 ? 7.121 14.121 7.217 1.00 66.38 420 SER A O 1
ATOM 3183 N N . GLY A 1 421 ? 6.774 11.892 7.351 1.00 76.56 421 GLY A N 1
ATOM 3184 C CA . GLY A 1 421 ? 5.374 11.928 7.789 1.00 76.56 421 GLY A CA 1
ATOM 3185 C C . GLY A 1 421 ? 5.158 11.645 9.284 1.00 76.56 421 GLY A C 1
ATOM 3186 O O . GLY A 1 421 ? 4.068 11.881 9.809 1.00 76.56 421 GLY A O 1
ATOM 3187 N N . LYS A 1 422 ? 6.184 11.154 9.999 1.00 84.94 422 LYS A N 1
ATOM 3188 C CA . LYS A 1 422 ? 6.074 10.759 11.419 1.00 84.94 422 LYS A CA 1
ATOM 3189 C C . LYS A 1 422 ? 5.649 11.913 12.322 1.00 84.94 422 LYS A C 1
ATOM 3191 O O . LYS A 1 422 ? 4.854 11.717 13.237 1.00 84.94 422 LYS A O 1
ATOM 3196 N N . PHE A 1 423 ? 6.149 13.118 12.051 1.00 88.50 423 PHE A N 1
ATOM 3197 C CA . PHE A 1 423 ? 5.810 14.303 12.835 1.00 88.50 423 PHE A CA 1
ATOM 3198 C C . PHE A 1 423 ? 4.305 14.607 12.790 1.00 88.50 423 PHE A C 1
ATOM 3200 O O . PHE A 1 423 ? 3.702 14.874 13.823 1.00 88.50 423 PHE A O 1
ATOM 3207 N N . GLN A 1 424 ? 3.679 14.504 11.615 1.00 91.50 424 GLN A N 1
ATOM 3208 C CA . GLN A 1 424 ? 2.246 14.744 11.426 1.00 91.50 424 GLN A CA 1
ATOM 3209 C C . GLN A 1 424 ? 1.405 13.703 12.161 1.00 91.50 424 GLN A C 1
ATOM 3211 O O . GLN A 1 424 ? 0.395 14.048 12.773 1.00 91.50 424 GLN A O 1
ATOM 3216 N N . VAL A 1 425 ? 1.851 12.444 12.151 1.00 90.50 425 VAL A N 1
ATOM 3217 C CA . VAL A 1 425 ? 1.198 11.368 12.901 1.00 90.50 425 VAL A CA 1
ATOM 3218 C C . VAL A 1 425 ? 1.271 11.635 14.407 1.00 90.50 425 VAL A C 1
ATOM 3220 O O . VAL A 1 425 ? 0.241 11.578 15.075 1.00 90.50 425 VAL A O 1
ATOM 3223 N N . ILE A 1 426 ? 2.440 11.995 14.946 1.00 92.88 426 ILE A N 1
ATOM 3224 C CA . ILE A 1 426 ? 2.600 12.325 16.376 1.00 92.88 426 ILE A CA 1
ATOM 3225 C C . ILE A 1 426 ? 1.764 13.552 16.753 1.00 92.88 426 ILE A C 1
ATOM 3227 O O . ILE A 1 426 ? 1.096 13.553 17.785 1.00 92.88 426 ILE A O 1
ATOM 3231 N N . LEU A 1 427 ? 1.751 14.584 15.909 1.00 94.81 427 LEU A N 1
ATOM 3232 C CA . LEU A 1 427 ? 0.960 15.785 16.150 1.00 94.81 427 LEU A CA 1
ATOM 3233 C C . LEU A 1 427 ? -0.543 15.470 16.203 1.00 94.81 427 LEU A C 1
ATOM 3235 O O . LEU A 1 427 ? -1.230 15.930 17.114 1.00 94.81 427 LEU A O 1
ATOM 3239 N N . GLY A 1 428 ? -1.044 14.646 15.276 1.00 94.56 428 GLY A N 1
ATOM 3240 C CA . GLY A 1 428 ? -2.433 14.175 15.287 1.00 94.56 428 GLY A CA 1
ATOM 3241 C C . GLY A 1 428 ? -2.770 13.372 16.546 1.00 94.56 428 GLY A C 1
ATOM 3242 O O . GLY A 1 428 ? -3.820 13.594 17.147 1.00 94.56 428 GLY A O 1
ATOM 3243 N N . LEU A 1 429 ? -1.845 12.522 17.009 1.00 95.19 429 LEU A N 1
ATOM 3244 C CA . LEU A 1 429 ? -1.995 11.737 18.237 1.00 95.19 429 LEU A CA 1
ATOM 3245 C C . LEU A 1 429 ? -2.118 12.642 19.470 1.00 95.19 429 LEU A C 1
ATOM 3247 O O . LEU A 1 429 ? -3.002 12.437 20.303 1.00 95.19 429 LEU A O 1
ATOM 3251 N N . LEU A 1 430 ? -1.250 13.652 19.588 1.00 96.31 430 LEU A N 1
ATOM 3252 C CA . LEU A 1 430 ? -1.241 14.583 20.720 1.00 96.31 430 LEU A CA 1
ATOM 3253 C C . LEU A 1 430 ? -2.499 15.454 20.751 1.00 96.31 430 LEU A C 1
ATOM 3255 O O . LEU A 1 430 ? -3.158 15.544 21.789 1.00 96.31 430 LEU A O 1
ATOM 3259 N N . ILE A 1 431 ? -2.862 16.057 19.614 1.00 97.19 431 ILE A N 1
ATOM 3260 C CA . ILE A 1 431 ? -4.068 16.889 19.515 1.00 97.19 431 ILE A CA 1
ATOM 3261 C C . ILE A 1 431 ? -5.314 16.039 19.779 1.00 97.19 431 ILE A C 1
ATOM 3263 O O . ILE A 1 431 ? -6.167 16.434 20.572 1.00 97.19 431 ILE A O 1
ATOM 3267 N N . GLY A 1 432 ? -5.398 14.845 19.193 1.00 95.06 432 GLY A N 1
ATOM 3268 C CA . GLY A 1 432 ? -6.523 13.939 19.402 1.00 95.06 432 GLY A CA 1
ATOM 3269 C C . GLY A 1 432 ? -6.635 13.441 20.839 1.00 95.06 432 GLY A C 1
ATOM 3270 O O . GLY A 1 432 ? -7.740 13.374 21.371 1.00 95.06 432 GLY A O 1
ATOM 3271 N N . SER A 1 433 ? -5.512 13.193 21.515 1.00 95.19 433 SER A N 1
ATOM 3272 C CA . SER A 1 433 ? -5.498 12.887 22.952 1.00 95.19 433 SER A CA 1
ATOM 3273 C C . SER A 1 433 ? -6.031 14.056 23.787 1.00 95.19 433 SER A C 1
ATOM 3275 O O . SER A 1 433 ? -6.814 13.847 24.713 1.00 95.19 433 SER A O 1
ATOM 3277 N N . GLY A 1 434 ? -5.685 15.298 23.431 1.00 96.12 434 GLY A N 1
ATOM 3278 C CA . GLY A 1 434 ? -6.268 16.496 24.044 1.00 96.12 434 GLY A CA 1
ATOM 3279 C C . GLY A 1 434 ? -7.786 16.587 23.843 1.00 96.12 434 GLY A C 1
ATOM 3280 O O . GLY A 1 434 ? -8.524 16.851 24.795 1.00 96.12 434 GLY A O 1
ATOM 3281 N N . VAL A 1 435 ? -8.270 16.285 22.632 1.00 94.06 435 VAL A N 1
ATOM 3282 C CA . VAL A 1 435 ? -9.709 16.206 22.324 1.00 94.06 435 VAL A CA 1
ATOM 3283 C C . VAL A 1 435 ? -10.398 15.136 23.175 1.00 94.06 435 VAL A C 1
ATOM 3285 O O . VAL A 1 435 ? -11.462 15.398 23.730 1.00 94.06 435 VAL A O 1
ATOM 3288 N N . LEU A 1 436 ? -9.792 13.959 23.348 1.00 93.06 436 LEU A N 1
ATOM 3289 C CA . LEU A 1 436 ? -10.335 12.897 24.202 1.00 93.06 436 LEU A CA 1
ATOM 3290 C C . LEU A 1 436 ? -10.471 13.326 25.663 1.00 93.06 436 LEU A C 1
ATOM 3292 O O . LEU A 1 436 ? -11.489 13.032 26.288 1.00 93.06 436 LEU A O 1
ATOM 3296 N N . VAL A 1 437 ? -9.482 14.043 26.207 1.00 93.38 437 VAL A N 1
ATOM 3297 C CA . VAL A 1 437 ? -9.566 14.594 27.569 1.00 93.38 437 VAL A CA 1
ATOM 3298 C C . VAL A 1 437 ? -10.748 15.557 27.674 1.00 93.38 437 VAL A C 1
ATOM 3300 O O . VAL A 1 437 ? -11.556 15.432 28.594 1.00 93.38 437 VAL A O 1
ATOM 3303 N N . ALA A 1 438 ? -10.908 16.467 26.708 1.00 90.19 438 ALA A N 1
ATOM 3304 C CA . ALA A 1 438 ? -12.049 17.379 26.675 1.00 90.19 438 ALA A CA 1
ATOM 3305 C C . ALA A 1 438 ? -13.389 16.622 26.591 1.00 90.19 438 ALA A C 1
ATOM 3307 O O . ALA A 1 438 ? -14.304 16.906 27.363 1.00 90.19 438 ALA A O 1
ATOM 3308 N N . LEU A 1 439 ? -13.493 15.611 25.721 1.00 87.25 439 LEU A N 1
ATOM 3309 C CA . LEU A 1 439 ? -14.688 14.772 25.578 1.00 87.25 439 LEU A CA 1
ATOM 3310 C C . LEU A 1 439 ? -15.009 13.991 26.858 1.00 87.25 439 LEU A C 1
ATOM 3312 O O . LEU A 1 439 ? -16.171 13.932 27.257 1.00 87.25 439 LEU A O 1
ATOM 3316 N N . PHE A 1 440 ? -14.004 13.431 27.535 1.00 87.69 440 PHE A N 1
ATOM 3317 C CA . PHE A 1 440 ? -14.186 12.758 28.820 1.00 87.69 440 PHE A CA 1
ATOM 3318 C C . PHE A 1 440 ? -14.738 13.713 29.882 1.00 87.69 440 PHE A C 1
ATOM 3320 O O . PHE A 1 440 ? -15.702 13.373 30.569 1.00 87.69 440 PHE A O 1
ATOM 3327 N N . LEU A 1 441 ? -14.171 14.918 30.000 1.00 88.69 441 LEU A N 1
ATOM 3328 C CA . LEU A 1 441 ? -14.644 15.931 30.946 1.00 88.69 441 LEU A CA 1
ATOM 3329 C C . LEU A 1 441 ? -16.079 16.368 30.624 1.00 88.69 441 LEU A C 1
ATOM 3331 O O . LEU A 1 441 ? -16.914 16.446 31.526 1.00 88.69 441 LEU A O 1
ATOM 3335 N N . LEU A 1 442 ? -16.397 16.570 29.345 1.00 86.00 442 LEU A N 1
ATOM 3336 C CA . LEU A 1 442 ? -17.748 16.896 28.888 1.00 86.00 442 LEU A CA 1
ATOM 3337 C C . LEU A 1 442 ? -18.755 15.770 29.156 1.00 86.00 442 LEU A C 1
ATOM 3339 O O . LEU A 1 442 ? -19.890 16.052 29.521 1.00 86.00 442 LEU A O 1
ATOM 3343 N N . LEU A 1 443 ? -18.364 14.502 29.018 1.00 80.75 443 LEU A N 1
ATOM 3344 C CA . LEU A 1 443 ? -19.212 13.356 29.366 1.00 80.75 443 LEU A CA 1
ATOM 3345 C C . LEU A 1 443 ? -19.371 13.179 30.878 1.00 80.75 443 LEU A C 1
ATOM 3347 O O . LEU A 1 443 ? -20.417 12.740 31.351 1.00 80.75 443 LEU A O 1
ATOM 3351 N N . ARG A 1 444 ? -18.321 13.482 31.645 1.00 81.38 444 ARG A N 1
ATOM 3352 C CA . ARG A 1 444 ? -18.303 13.319 33.100 1.00 81.38 444 ARG A CA 1
ATOM 3353 C C . ARG A 1 444 ? -19.119 14.393 33.810 1.00 81.38 444 ARG A C 1
ATOM 3355 O O . ARG A 1 444 ? -19.791 14.074 34.791 1.00 81.38 444 ARG A O 1
ATOM 3362 N N . TYR A 1 445 ? -19.008 15.636 33.350 1.00 82.88 445 TYR A N 1
ATOM 3363 C CA . TYR A 1 445 ? -19.584 16.811 34.005 1.00 82.88 445 TYR A CA 1
ATOM 3364 C C . TYR A 1 445 ? -20.719 17.466 33.206 1.00 82.88 445 TYR A C 1
ATOM 3366 O O . TYR A 1 445 ? -21.499 18.223 33.778 1.00 82.88 445 TYR A O 1
ATOM 3374 N N . GLY A 1 446 ? -20.843 17.187 31.908 1.00 73.19 446 GLY A N 1
ATOM 3375 C CA . GLY A 1 446 ? -21.907 17.717 31.054 1.00 73.19 446 GLY A CA 1
ATOM 3376 C C . GLY A 1 446 ? -23.127 16.794 30.946 1.00 73.19 446 GLY A C 1
ATOM 3377 O O . GLY A 1 446 ? -23.079 15.609 31.258 1.00 73.19 446 GLY A O 1
ATOM 3378 N N . SER A 1 447 ? -24.246 17.344 30.458 1.00 62.69 447 SER A N 1
ATOM 3379 C CA . SER A 1 447 ? -25.493 16.607 30.156 1.00 62.69 447 SER A CA 1
ATOM 3380 C C . SER A 1 447 ? -25.628 16.235 28.668 1.00 62.69 447 SER A C 1
ATOM 3382 O O . SER A 1 447 ? -26.737 16.114 28.143 1.00 62.69 447 SER A O 1
ATOM 3384 N N . LEU A 1 448 ? -24.507 16.085 27.955 1.00 60.47 448 LEU A N 1
ATOM 3385 C CA . LEU A 1 448 ? -24.507 15.825 26.515 1.00 60.47 448 LEU A CA 1
ATOM 3386 C C . LEU A 1 448 ? -25.025 14.413 26.207 1.00 60.47 448 LEU A C 1
ATOM 3388 O O . LEU A 1 448 ? -24.435 13.407 26.598 1.00 60.47 448 LEU A O 1
ATOM 3392 N N . LYS A 1 449 ? -26.128 14.338 25.457 1.00 64.62 449 LYS A N 1
ATOM 3393 C CA . LYS A 1 449 ? -26.681 13.084 24.931 1.00 64.62 449 LYS A CA 1
ATOM 3394 C C . LYS A 1 449 ? -26.084 12.817 23.553 1.00 64.62 449 LYS A C 1
ATOM 3396 O O . LYS A 1 449 ? -26.571 13.339 22.555 1.00 64.62 449 LYS A O 1
ATOM 3401 N N . ILE A 1 450 ? -25.027 12.013 23.494 1.00 65.44 450 ILE A N 1
ATOM 3402 C CA . ILE A 1 450 ? -24.379 11.672 22.222 1.00 65.44 450 ILE A CA 1
ATOM 3403 C C . ILE A 1 450 ? -25.255 10.666 21.455 1.00 65.44 450 ILE A C 1
ATOM 3405 O O . ILE A 1 450 ? -25.643 9.641 22.029 1.00 65.44 450 ILE A O 1
ATOM 3409 N N . PRO A 1 451 ? -25.583 10.916 20.171 1.00 70.62 451 PRO A N 1
ATOM 3410 C CA . PRO A 1 451 ? -26.364 9.993 19.357 1.00 70.62 451 PRO A CA 1
ATOM 3411 C C . PRO A 1 451 ? -25.524 8.756 19.001 1.00 70.62 451 PRO A C 1
ATOM 3413 O O . PRO A 1 451 ? -24.956 8.661 17.915 1.00 70.62 451 PRO A O 1
ATOM 3416 N N . LEU A 1 452 ? -25.464 7.784 19.919 1.00 67.88 452 LEU A N 1
ATOM 3417 C CA . LEU A 1 452 ? -24.626 6.580 19.810 1.00 67.88 452 LEU A CA 1
ATOM 3418 C C . LEU A 1 452 ? -24.809 5.835 18.480 1.00 67.88 452 LEU A C 1
ATOM 3420 O O . LEU A 1 452 ? -23.840 5.359 17.906 1.00 67.88 452 LEU A O 1
ATOM 3424 N N . LYS A 1 453 ? -26.039 5.772 17.953 1.00 66.44 453 LYS A N 1
ATOM 3425 C CA . LYS A 1 453 ? -26.312 5.126 16.659 1.00 66.44 453 LYS A CA 1
ATOM 3426 C C . LYS A 1 453 ? -25.587 5.810 15.499 1.00 66.44 453 LYS A C 1
ATOM 3428 O O . LYS A 1 453 ? -25.005 5.118 14.671 1.00 66.44 453 LYS A O 1
ATOM 3433 N N . ALA A 1 454 ? -25.623 7.142 15.440 1.00 69.00 454 ALA A N 1
ATOM 3434 C CA . ALA A 1 454 ? -24.958 7.901 14.385 1.00 69.00 454 ALA A CA 1
ATOM 3435 C C . ALA A 1 454 ? -23.438 7.776 14.514 1.00 69.00 454 ALA A C 1
ATOM 3437 O O . ALA A 1 454 ? -22.774 7.493 13.524 1.00 69.00 454 ALA A O 1
ATOM 3438 N N . PHE A 1 455 ? -22.920 7.882 15.744 1.00 69.00 455 PHE A N 1
ATOM 3439 C CA . PHE A 1 455 ? -21.501 7.688 16.030 1.00 69.00 455 PHE A CA 1
ATOM 3440 C C . PHE A 1 455 ? -21.010 6.324 15.530 1.00 69.00 455 PHE A C 1
ATOM 3442 O O . PHE A 1 455 ? -20.157 6.287 14.651 1.00 69.00 455 PHE A O 1
ATOM 3449 N N . PHE A 1 456 ? -21.619 5.223 15.991 1.00 70.56 456 PHE A N 1
ATOM 3450 C CA . PHE A 1 456 ? -21.220 3.875 15.574 1.00 70.56 456 PHE A CA 1
ATOM 3451 C C . PHE A 1 456 ? -21.417 3.638 14.070 1.00 70.56 456 PHE A C 1
ATOM 3453 O O . PHE A 1 456 ? -20.621 2.948 13.447 1.00 70.56 456 PHE A O 1
ATOM 3460 N N . THR A 1 457 ? -22.435 4.221 13.436 1.00 74.00 457 THR A N 1
ATOM 3461 C CA . THR A 1 457 ? -22.619 4.057 11.982 1.00 74.00 457 THR A CA 1
ATOM 3462 C C . THR A 1 457 ? -21.490 4.732 11.201 1.00 74.00 457 THR A C 1
ATOM 3464 O O . THR A 1 457 ? -20.876 4.102 10.343 1.00 74.00 457 THR A O 1
ATOM 3467 N N . VAL A 1 458 ? -21.177 5.991 11.525 1.00 75.00 458 VAL A N 1
ATOM 3468 C CA . VAL A 1 458 ? -20.116 6.756 10.850 1.00 75.00 458 VAL A CA 1
ATOM 3469 C C . VAL A 1 458 ? -18.756 6.099 11.065 1.00 75.00 458 VAL A C 1
ATOM 3471 O O . VAL A 1 458 ? -18.001 5.919 10.110 1.00 75.00 458 VAL A O 1
ATOM 3474 N N . THR A 1 459 ? -18.453 5.686 12.296 1.00 69.38 459 THR A N 1
ATOM 3475 C CA . THR A 1 459 ? -17.172 5.048 12.607 1.00 69.38 459 THR A CA 1
ATOM 3476 C C . THR A 1 459 ? -17.022 3.676 11.950 1.00 69.38 459 THR A C 1
ATOM 3478 O O . THR A 1 459 ? -15.934 3.347 11.485 1.00 69.38 459 THR A O 1
ATOM 3481 N N . SER A 1 460 ? -18.107 2.909 11.807 1.00 75.88 460 SER A N 1
ATOM 3482 C CA . SER A 1 460 ? -18.079 1.634 11.075 1.00 75.88 460 SER A CA 1
ATOM 3483 C C . SER A 1 460 ? -17.788 1.811 9.588 1.00 75.88 460 SER A C 1
ATOM 3485 O O . SER A 1 460 ? -17.016 1.037 9.021 1.00 75.88 460 SER A O 1
ATOM 3487 N N . ILE A 1 461 ? -18.401 2.821 8.955 1.00 81.94 461 ILE A N 1
ATOM 3488 C CA . ILE A 1 461 ? -18.180 3.141 7.536 1.00 81.94 461 ILE A CA 1
ATOM 3489 C C . ILE A 1 461 ? -16.719 3.528 7.315 1.00 81.94 461 ILE A C 1
ATOM 3491 O O . ILE A 1 461 ? -16.087 3.035 6.383 1.00 81.94 461 ILE A O 1
ATOM 3495 N N . LEU A 1 462 ? -16.166 4.361 8.200 1.00 77.50 462 LEU A N 1
ATOM 3496 C CA . LEU A 1 462 ? -14.761 4.743 8.142 1.00 77.50 462 LEU A CA 1
ATOM 3497 C C . LEU A 1 462 ? -13.832 3.528 8.275 1.00 77.50 462 LEU A C 1
ATOM 3499 O O . LEU A 1 462 ? -12.886 3.400 7.500 1.00 77.50 462 LEU A O 1
ATOM 3503 N N . LEU A 1 463 ? -14.103 2.620 9.219 1.00 77.44 463 LEU A N 1
ATOM 3504 C CA . LEU A 1 463 ? -13.292 1.412 9.359 1.00 77.44 463 LEU A CA 1
ATOM 3505 C C . LEU A 1 463 ? -13.347 0.520 8.133 1.00 77.44 463 LEU A C 1
ATOM 3507 O O . LEU A 1 463 ? -12.326 -0.021 7.719 1.00 77.44 463 LEU A O 1
ATOM 3511 N N . TYR A 1 464 ? -14.536 0.366 7.558 1.00 86.19 464 TYR A N 1
ATOM 3512 C CA . TYR A 1 464 ? -14.694 -0.411 6.344 1.00 86.19 464 TYR A CA 1
ATOM 3513 C C . TYR A 1 464 ? -13.899 0.207 5.188 1.00 86.19 464 TYR A C 1
ATOM 3515 O O . TYR A 1 464 ? -13.197 -0.507 4.475 1.00 86.19 464 TYR A O 1
ATOM 3523 N N . TYR A 1 465 ? -13.942 1.535 5.050 1.00 85.75 465 TYR A N 1
ATOM 3524 C CA . TYR A 1 465 ? -13.115 2.264 4.090 1.00 85.75 465 TYR A CA 1
ATOM 3525 C C . TYR A 1 465 ? -11.619 1.985 4.300 1.00 85.75 465 TYR A C 1
ATOM 3527 O O . TYR A 1 465 ? -10.933 1.620 3.348 1.00 85.75 465 TYR A O 1
ATOM 3535 N N . LEU A 1 466 ? -11.109 2.069 5.534 1.00 81.50 466 LEU A N 1
ATOM 3536 C CA . LEU A 1 466 ? -9.704 1.752 5.817 1.00 81.50 466 LEU A CA 1
ATOM 3537 C C . LEU A 1 466 ? -9.375 0.283 5.516 1.00 81.50 466 LEU A C 1
ATOM 3539 O O . LEU A 1 466 ? -8.324 0.007 4.941 1.00 81.50 466 LEU A O 1
ATOM 3543 N N . ALA A 1 467 ? -10.279 -0.649 5.840 1.00 86.12 467 ALA A N 1
ATOM 3544 C CA . ALA A 1 467 ? -10.120 -2.070 5.525 1.00 86.12 467 ALA A CA 1
ATOM 3545 C C . ALA A 1 467 ? -9.937 -2.276 4.020 1.00 86.12 467 ALA A C 1
ATOM 3547 O O . ALA A 1 467 ? -9.043 -3.003 3.585 1.00 86.12 467 ALA A O 1
ATOM 3548 N N . PHE A 1 468 ? -10.782 -1.606 3.238 1.00 90.06 468 PHE A N 1
ATOM 3549 C CA . PHE A 1 468 ? -10.790 -1.655 1.786 1.00 90.06 468 PHE A CA 1
ATOM 3550 C C . PHE A 1 468 ? -9.498 -1.079 1.189 1.00 90.06 468 PHE A C 1
ATOM 3552 O O . PHE A 1 468 ? -8.877 -1.712 0.332 1.00 90.06 468 PHE A O 1
ATOM 3559 N N . VAL A 1 469 ? -9.048 0.080 1.680 1.00 85.19 469 VAL A N 1
ATOM 3560 C CA . VAL A 1 469 ? -7.797 0.719 1.240 1.00 85.19 469 VAL A CA 1
ATOM 3561 C C . VAL A 1 469 ? -6.582 -0.150 1.581 1.00 85.19 469 VAL A C 1
ATOM 3563 O O . VAL A 1 469 ? -5.716 -0.362 0.731 1.00 85.19 469 VAL A O 1
ATOM 3566 N N . PHE A 1 470 ? -6.510 -0.678 2.807 1.00 84.94 470 PHE A N 1
ATOM 3567 C CA . PHE A 1 470 ? -5.388 -1.509 3.259 1.00 84.94 470 PHE A CA 1
ATOM 3568 C C . PHE A 1 470 ? -5.332 -2.863 2.558 1.00 84.94 470 PHE A C 1
ATOM 3570 O O . PHE A 1 470 ? -4.233 -3.359 2.327 1.00 84.94 470 PHE A O 1
ATOM 3577 N N . ALA A 1 471 ? -6.471 -3.437 2.162 1.00 90.38 471 ALA A N 1
ATOM 3578 C CA . ALA A 1 471 ? -6.486 -4.662 1.365 1.00 90.38 471 ALA A CA 1
ATOM 3579 C C . ALA A 1 471 ? -5.742 -4.471 0.037 1.00 90.38 471 ALA A C 1
ATOM 3581 O O . ALA A 1 471 ? -4.858 -5.257 -0.294 1.00 90.38 471 ALA A O 1
ATOM 3582 N N . GLY A 1 472 ? -6.062 -3.402 -0.699 1.00 89.00 472 GLY A N 1
ATOM 3583 C CA . GLY A 1 472 ? -5.427 -3.115 -1.983 1.00 89.00 472 GLY A CA 1
ATOM 3584 C C . GLY A 1 472 ? -3.943 -2.770 -1.841 1.00 89.00 472 GLY A C 1
ATOM 3585 O O . GLY A 1 472 ? -3.107 -3.382 -2.505 1.00 89.00 472 GLY A O 1
ATOM 3586 N N . LYS A 1 473 ? -3.602 -1.856 -0.916 1.00 82.94 473 LYS A N 1
ATOM 3587 C CA . LYS A 1 473 ? -2.202 -1.483 -0.628 1.00 82.94 473 LYS A CA 1
ATOM 3588 C C . LYS A 1 473 ? -1.374 -2.685 -0.167 1.00 82.94 473 LYS A C 1
ATOM 3590 O O . LYS A 1 473 ? -0.287 -2.903 -0.686 1.00 82.94 473 LYS A O 1
ATOM 3595 N N . GLY A 1 474 ? -1.907 -3.496 0.747 1.00 85.81 474 GLY A N 1
ATOM 3596 C CA . GLY A 1 474 ? -1.216 -4.663 1.291 1.00 85.81 474 GLY A CA 1
ATOM 3597 C C . GLY A 1 474 ? -0.849 -5.691 0.222 1.00 85.81 474 GLY A C 1
ATOM 3598 O O . GLY A 1 474 ? 0.279 -6.173 0.207 1.00 85.81 474 GLY A O 1
ATOM 3599 N N . ILE A 1 475 ? -1.755 -5.972 -0.722 1.00 89.75 475 ILE A N 1
ATOM 3600 C CA . ILE A 1 475 ? -1.454 -6.865 -1.851 1.00 89.75 475 ILE A CA 1
ATOM 3601 C C . ILE A 1 475 ? -0.363 -6.284 -2.754 1.00 89.75 475 ILE A C 1
ATOM 3603 O O . ILE A 1 475 ? 0.537 -7.020 -3.146 1.00 89.75 475 ILE A O 1
ATOM 3607 N N . VAL A 1 476 ? -0.395 -4.984 -3.057 1.00 82.75 476 VAL A N 1
ATOM 3608 C CA . VAL A 1 476 ? 0.628 -4.351 -3.907 1.00 82.75 476 VAL A CA 1
ATOM 3609 C C . VAL A 1 476 ? 2.002 -4.310 -3.242 1.00 82.75 476 VAL A C 1
ATOM 3611 O O . VAL A 1 476 ? 3.008 -4.500 -3.922 1.00 82.75 476 VAL A O 1
ATOM 3614 N N . GLU A 1 477 ? 2.079 -4.115 -1.926 1.00 77.38 477 GLU A N 1
ATOM 3615 C CA . GLU A 1 477 ? 3.354 -4.201 -1.201 1.00 77.38 477 GLU A CA 1
ATOM 3616 C C . GLU A 1 477 ? 3.897 -5.641 -1.193 1.00 77.38 477 GLU A C 1
ATOM 3618 O O . GLU A 1 477 ? 5.082 -5.851 -1.438 1.00 77.38 477 GLU A O 1
ATOM 3623 N N . LEU A 1 478 ? 3.032 -6.656 -1.056 1.00 80.25 478 LEU A N 1
ATOM 3624 C CA . LEU A 1 478 ? 3.431 -8.062 -1.229 1.00 80.25 478 LEU A CA 1
ATOM 3625 C C . LEU A 1 478 ? 3.871 -8.386 -2.667 1.00 80.25 478 LEU A C 1
ATOM 3627 O O . LEU A 1 478 ? 4.759 -9.216 -2.861 1.00 80.25 478 LEU A O 1
ATOM 3631 N N . GLN A 1 479 ? 3.272 -7.738 -3.671 1.00 78.31 479 GLN A N 1
ATOM 3632 C CA . GLN A 1 479 ? 3.694 -7.850 -5.071 1.00 78.31 479 GLN A CA 1
ATOM 3633 C C . GLN A 1 479 ? 5.054 -7.192 -5.306 1.00 78.31 479 GLN A C 1
ATOM 3635 O O . GLN A 1 479 ? 5.921 -7.765 -5.957 1.00 78.31 479 GLN A O 1
ATOM 3640 N N . THR A 1 480 ? 5.264 -6.017 -4.715 1.00 69.69 480 THR A N 1
ATOM 3641 C CA . THR A 1 480 ? 6.538 -5.288 -4.767 1.00 69.69 480 THR A CA 1
ATOM 3642 C C . THR A 1 480 ? 7.656 -6.074 -4.080 1.00 69.69 480 THR A C 1
ATOM 3644 O O . THR A 1 480 ? 8.793 -6.056 -4.536 1.00 69.69 480 THR A O 1
ATOM 3647 N N . ALA A 1 481 ? 7.322 -6.822 -3.027 1.00 66.69 481 ALA A N 1
ATOM 3648 C CA . ALA A 1 481 ? 8.242 -7.717 -2.334 1.00 66.69 481 ALA A CA 1
ATOM 3649 C C . ALA A 1 481 ? 8.531 -9.035 -3.083 1.00 66.69 481 ALA A C 1
ATOM 3651 O O . ALA A 1 481 ? 9.247 -9.884 -2.556 1.00 66.69 481 ALA A O 1
ATOM 3652 N N . GLY A 1 482 ? 7.925 -9.265 -4.255 1.00 67.38 482 GLY A N 1
ATOM 3653 C CA . GLY A 1 482 ? 8.070 -10.508 -5.020 1.00 67.38 482 GLY A CA 1
ATOM 3654 C C . GLY A 1 482 ? 7.381 -11.734 -4.403 1.00 67.38 482 GLY A C 1
ATOM 3655 O O . GLY A 1 482 ? 7.564 -12.845 -4.891 1.00 67.38 482 GLY A O 1
ATOM 3656 N N . VAL A 1 483 ? 6.579 -11.562 -3.344 1.00 76.12 483 VAL A N 1
ATOM 3657 C CA . VAL A 1 483 ? 5.840 -12.662 -2.688 1.00 76.12 483 VAL A CA 1
ATOM 3658 C C . VAL A 1 483 ? 4.620 -13.068 -3.506 1.00 76.12 483 VAL A C 1
ATOM 3660 O O . VAL A 1 483 ? 4.247 -14.240 -3.544 1.00 76.12 483 VAL A O 1
ATOM 3663 N N . LEU A 1 484 ? 3.976 -12.090 -4.142 1.00 76.25 484 LEU A N 1
ATOM 3664 C CA . LEU A 1 484 ? 2.817 -12.298 -5.000 1.00 76.25 484 LEU A CA 1
ATOM 3665 C C . LEU A 1 484 ? 3.125 -11.834 -6.419 1.00 76.25 484 LEU A C 1
ATOM 3667 O O . LEU A 1 484 ? 3.704 -10.774 -6.627 1.00 76.25 484 LEU A O 1
ATOM 3671 N N . ASN A 1 485 ? 2.645 -12.580 -7.407 1.00 73.94 485 ASN A N 1
ATOM 3672 C CA . ASN A 1 485 ? 2.701 -12.123 -8.790 1.00 73.94 485 ASN A CA 1
ATOM 3673 C C . ASN A 1 485 ? 1.691 -10.983 -9.010 1.00 73.94 485 ASN A C 1
ATOM 3675 O O . ASN A 1 485 ? 0.584 -10.989 -8.452 1.00 73.94 485 ASN A O 1
ATOM 3679 N N . ALA A 1 486 ? 2.063 -10.007 -9.834 1.00 73.50 486 ALA A N 1
ATOM 3680 C CA . ALA A 1 486 ? 1.183 -8.927 -10.259 1.00 73.50 486 ALA A CA 1
ATOM 3681 C C . ALA A 1 486 ? 0.664 -9.210 -11.664 1.00 73.50 486 ALA A C 1
ATOM 3683 O O . ALA A 1 486 ? 1.444 -9.266 -12.605 1.00 73.50 486 ALA A O 1
ATOM 3684 N N . THR A 1 487 ? -0.654 -9.369 -11.812 1.00 78.50 487 THR A N 1
ATOM 3685 C CA . THR A 1 487 ? -1.293 -9.481 -13.131 1.00 78.50 487 THR A CA 1
ATOM 3686 C C . THR A 1 487 ? -1.934 -8.137 -13.484 1.00 78.50 487 THR A C 1
ATOM 3688 O O . THR A 1 487 ? -2.972 -7.816 -12.894 1.00 78.50 487 THR A O 1
ATOM 3691 N N . PRO A 1 488 ? -1.341 -7.334 -14.392 1.00 71.50 488 PRO A N 1
ATOM 3692 C CA . PRO A 1 488 ? -1.820 -5.985 -14.681 1.00 71.50 488 PRO A CA 1
ATOM 3693 C C . PRO A 1 488 ? -3.199 -5.969 -15.358 1.00 71.50 488 PRO A C 1
ATOM 3695 O O . PRO A 1 488 ? -3.516 -6.842 -16.166 1.00 71.50 488 PRO A O 1
ATOM 3698 N N . VAL A 1 489 ? -4.004 -4.942 -15.074 1.00 76.00 489 VAL A N 1
ATOM 3699 C CA . VAL A 1 489 ? -5.329 -4.702 -15.669 1.00 76.00 489 VAL A CA 1
ATOM 3700 C C . VAL A 1 489 ? -5.358 -3.324 -16.340 1.00 76.00 489 VAL A C 1
ATOM 3702 O O . VAL A 1 489 ? -5.275 -2.297 -15.674 1.00 76.00 489 VAL A O 1
ATOM 3705 N N . LYS A 1 490 ? -5.508 -3.298 -17.672 1.00 59.47 490 LYS A N 1
ATOM 3706 C CA . LYS A 1 490 ? -5.299 -2.109 -18.526 1.00 59.47 490 LYS A CA 1
ATOM 3707 C C . LYS A 1 490 ? -6.273 -0.945 -18.282 1.00 59.47 490 LYS A C 1
ATOM 3709 O O . LYS A 1 490 ? -5.891 0.208 -18.435 1.00 59.47 490 LYS A O 1
ATOM 3714 N N . TYR A 1 491 ? -7.525 -1.226 -17.919 1.00 75.56 491 TYR A N 1
ATOM 3715 C CA . TYR A 1 491 ? -8.589 -0.207 -17.862 1.00 75.56 491 TYR A CA 1
ATOM 3716 C C . TYR A 1 491 ? -8.832 0.384 -16.470 1.00 75.56 491 TYR A C 1
ATOM 3718 O O . TYR A 1 491 ? -9.742 1.195 -16.303 1.00 75.56 491 TYR A O 1
ATOM 3726 N N . ILE A 1 492 ? -8.054 -0.024 -15.468 1.00 74.31 492 ILE A N 1
ATOM 3727 C CA . ILE A 1 492 ? -8.223 0.445 -14.095 1.00 74.31 492 ILE A CA 1
ATOM 3728 C C . ILE A 1 492 ? -7.088 1.417 -13.765 1.00 74.31 492 ILE A C 1
ATOM 3730 O O . ILE A 1 492 ? -5.932 1.004 -13.770 1.00 74.31 492 ILE A O 1
ATOM 3734 N N . PRO A 1 493 ? -7.375 2.699 -13.485 1.00 75.19 493 PRO A N 1
ATOM 3735 C CA . PRO A 1 493 ? -6.351 3.629 -13.039 1.00 75.19 493 PRO A CA 1
ATOM 3736 C C . PRO A 1 493 ? -5.971 3.363 -11.578 1.00 75.19 493 PRO A C 1
ATOM 3738 O O . PRO A 1 493 ? -6.763 2.838 -10.793 1.00 75.19 493 PRO A O 1
ATOM 3741 N N . THR A 1 494 ? -4.776 3.802 -11.189 1.00 73.94 494 THR A N 1
ATOM 3742 C CA . THR A 1 494 ? -4.374 3.836 -9.780 1.00 73.94 494 THR A CA 1
ATOM 3743 C C . THR A 1 494 ? -5.115 4.957 -9.061 1.00 73.94 494 THR A C 1
ATOM 3745 O O . THR A 1 494 ? -4.979 6.128 -9.417 1.00 73.94 494 THR A O 1
ATOM 3748 N N . ILE A 1 495 ? -5.882 4.616 -8.024 1.00 79.06 495 ILE A N 1
ATOM 3749 C CA . ILE A 1 495 ? -6.604 5.582 -7.192 1.00 79.06 495 ILE A CA 1
ATOM 3750 C C . ILE A 1 495 ? -6.155 5.415 -5.740 1.00 79.06 495 ILE A C 1
ATOM 3752 O O . ILE A 1 495 ? -6.748 4.664 -4.964 1.00 79.06 495 ILE A O 1
ATOM 3756 N N . ASN A 1 496 ? -5.107 6.156 -5.368 1.00 69.94 496 ASN A N 1
ATOM 3757 C CA . ASN A 1 496 ? -4.433 6.046 -4.066 1.00 69.94 496 ASN A CA 1
ATOM 3758 C C . ASN A 1 496 ? -5.374 6.218 -2.865 1.00 69.94 496 ASN A C 1
ATOM 3760 O O . ASN A 1 496 ? -5.222 5.511 -1.871 1.00 69.94 496 ASN A O 1
ATOM 3764 N N . VAL A 1 497 ? -6.365 7.112 -2.974 1.00 71.69 497 VAL A N 1
ATOM 3765 C CA . VAL A 1 497 ? -7.348 7.375 -1.907 1.00 71.69 497 VAL A CA 1
ATOM 3766 C C . VAL A 1 497 ? -8.156 6.120 -1.577 1.00 71.69 497 VAL A C 1
ATOM 3768 O O . VAL A 1 497 ? -8.394 5.835 -0.414 1.00 71.69 497 VAL A O 1
ATOM 3771 N N . PHE A 1 498 ? -8.522 5.327 -2.582 1.00 81.31 498 PHE A N 1
ATOM 3772 C CA . PHE A 1 498 ? -9.270 4.085 -2.378 1.00 81.31 498 PHE A CA 1
ATOM 3773 C C . PHE A 1 498 ? -8.365 2.849 -2.301 1.00 81.31 498 PHE A C 1
ATOM 3775 O O . PHE A 1 498 ? -8.863 1.737 -2.157 1.00 81.31 498 PHE A O 1
ATOM 3782 N N . GLY A 1 499 ? -7.041 3.023 -2.390 1.00 80.12 499 GLY A N 1
ATOM 3783 C CA . GLY A 1 499 ? -6.095 1.912 -2.489 1.00 80.12 499 GLY A CA 1
ATOM 3784 C C . GLY A 1 499 ? -6.369 1.015 -3.697 1.00 80.12 499 GLY A C 1
ATOM 3785 O O . GLY A 1 499 ? -6.159 -0.188 -3.606 1.00 80.12 499 GLY A O 1
ATOM 3786 N N . ILE A 1 500 ? -6.909 1.568 -4.787 1.00 86.44 500 ILE A N 1
ATOM 3787 C CA . ILE A 1 500 ? -7.199 0.821 -6.016 1.00 86.44 500 ILE A CA 1
ATOM 3788 C C . ILE A 1 500 ? -5.948 0.847 -6.885 1.00 86.44 500 ILE A C 1
ATOM 3790 O O . ILE A 1 500 ? -5.436 1.924 -7.196 1.00 86.44 500 ILE A O 1
ATOM 3794 N N . TYR A 1 501 ? -5.484 -0.333 -7.284 1.00 83.25 501 TYR A N 1
ATOM 3795 C CA . TYR A 1 501 ? -4.295 -0.518 -8.109 1.00 83.25 501 TYR A CA 1
ATOM 3796 C C . TYR A 1 501 ? -4.623 -1.374 -9.339 1.00 83.25 501 TYR A C 1
ATOM 3798 O O . TYR A 1 501 ? -5.562 -2.174 -9.293 1.00 83.25 501 TYR A O 1
ATOM 3806 N N . PRO A 1 502 ? -3.875 -1.229 -10.448 1.00 84.56 502 PRO A N 1
ATOM 3807 C CA . PRO A 1 502 ? -4.159 -1.896 -11.715 1.00 84.56 502 PRO A CA 1
ATOM 3808 C C . PRO A 1 502 ? -3.732 -3.372 -11.699 1.00 84.56 502 PRO A C 1
ATOM 3810 O O . PRO A 1 502 ? -3.129 -3.836 -12.659 1.00 84.56 502 PRO A O 1
ATOM 3813 N N . THR A 1 503 ? -4.005 -4.124 -10.627 1.00 84.44 503 THR A N 1
ATOM 3814 C CA . THR A 1 503 ? -3.632 -5.544 -10.512 1.00 84.44 503 THR A CA 1
ATOM 3815 C C . THR A 1 503 ? -4.834 -6.410 -10.152 1.00 84.44 503 THR A C 1
ATOM 3817 O O . THR A 1 503 ? -5.620 -6.073 -9.269 1.00 84.44 503 THR A O 1
ATOM 3820 N N . LEU A 1 504 ? -4.989 -7.559 -10.817 1.00 86.94 504 LEU A N 1
ATOM 3821 C CA . LEU A 1 504 ? -6.143 -8.441 -10.614 1.00 86.94 504 LEU A CA 1
ATOM 3822 C C . LEU A 1 504 ? -6.274 -8.889 -9.151 1.00 86.94 504 LEU A C 1
ATOM 3824 O O . LEU A 1 504 ? -7.369 -8.895 -8.600 1.00 86.94 504 LEU A O 1
ATOM 3828 N N . GLN A 1 505 ? -5.159 -9.234 -8.507 1.00 89.56 505 GLN A N 1
ATOM 3829 C CA . GLN A 1 505 ? -5.123 -9.730 -7.131 1.00 89.56 505 GLN A CA 1
ATOM 3830 C C . GLN A 1 505 ? -5.608 -8.674 -6.124 1.00 89.56 505 GLN A C 1
ATOM 3832 O O . GLN A 1 505 ? -6.370 -9.007 -5.213 1.00 89.56 505 GLN A O 1
ATOM 3837 N N . SER A 1 506 ? -5.208 -7.406 -6.295 1.00 89.81 506 SER A N 1
ATOM 3838 C CA . SER A 1 506 ? -5.645 -6.314 -5.411 1.00 89.81 506 SER A CA 1
ATOM 3839 C C . SER A 1 506 ? -7.134 -5.999 -5.603 1.00 89.81 506 SER A C 1
ATOM 3841 O O . SER A 1 506 ? -7.869 -5.831 -4.628 1.00 89.81 506 SER A O 1
ATOM 3843 N N . LEU A 1 507 ? -7.614 -6.035 -6.848 1.00 91.81 507 LEU A N 1
ATOM 3844 C CA . LEU A 1 507 ? -9.029 -5.846 -7.169 1.00 91.81 507 LEU A CA 1
ATOM 3845 C C . LEU A 1 507 ? -9.902 -6.997 -6.661 1.00 91.81 507 LEU A C 1
ATOM 3847 O O . LEU A 1 507 ? -11.012 -6.762 -6.187 1.00 91.81 507 LEU A O 1
ATOM 3851 N N . LEU A 1 508 ? -9.410 -8.238 -6.717 1.00 93.25 508 LEU A N 1
ATOM 3852 C CA . LEU A 1 508 ? -10.133 -9.408 -6.218 1.00 93.25 508 LEU A CA 1
ATOM 3853 C C . LEU A 1 508 ? -10.354 -9.333 -4.706 1.00 93.25 508 LEU A C 1
ATOM 3855 O O . LEU A 1 508 ? -11.485 -9.531 -4.260 1.00 93.25 508 LEU A O 1
ATOM 3859 N N . ILE A 1 509 ? -9.322 -9.014 -3.913 1.00 93.62 509 ILE A N 1
ATOM 3860 C CA . ILE A 1 509 ? -9.484 -8.929 -2.452 1.00 93.62 509 ILE A CA 1
ATOM 3861 C C . ILE A 1 509 ? -10.452 -7.803 -2.061 1.00 93.62 509 ILE A C 1
ATOM 3863 O O . ILE A 1 509 ? -11.308 -7.980 -1.192 1.00 93.62 509 ILE A O 1
ATOM 3867 N N . GLN A 1 510 ? -10.387 -6.670 -2.761 1.00 94.25 510 GLN A N 1
ATOM 3868 C CA . GLN A 1 510 ? -11.314 -5.555 -2.588 1.00 94.25 510 GLN A CA 1
ATOM 3869 C C . GLN A 1 510 ? -12.744 -5.927 -3.014 1.00 94.25 510 GLN A C 1
ATOM 3871 O O . GLN A 1 510 ? -13.703 -5.591 -2.319 1.00 94.25 510 GLN A O 1
ATOM 3876 N N . GLY A 1 511 ? -12.901 -6.690 -4.098 1.00 93.69 511 GLY A N 1
ATOM 3877 C CA . GLY A 1 511 ? -14.183 -7.234 -4.546 1.00 93.69 511 GLY A CA 1
ATOM 3878 C C . GLY A 1 511 ? -14.816 -8.183 -3.525 1.00 93.69 511 GLY A C 1
ATOM 3879 O O . GLY A 1 511 ? -16.007 -8.071 -3.237 1.00 93.69 511 GLY A O 1
ATOM 3880 N N . VAL A 1 512 ? -14.019 -9.061 -2.906 1.00 94.25 512 VAL A N 1
ATOM 3881 C CA . VAL A 1 512 ? -14.478 -9.936 -1.813 1.00 94.25 512 VAL A CA 1
ATOM 3882 C C . VAL A 1 512 ? -14.986 -9.111 -0.630 1.00 94.25 512 VAL A C 1
ATOM 3884 O O . VAL A 1 512 ? -16.067 -9.395 -0.110 1.00 94.25 512 VAL A O 1
ATOM 3887 N N . LEU A 1 513 ? -14.266 -8.057 -0.231 1.00 91.94 513 LEU A N 1
ATOM 3888 C CA . LEU A 1 513 ? -14.711 -7.164 0.842 1.00 91.94 513 LEU A CA 1
ATOM 3889 C C . LEU A 1 513 ? -16.019 -6.440 0.499 1.00 91.94 513 LEU A C 1
ATOM 3891 O O . LEU A 1 513 ? -16.859 -6.264 1.386 1.00 91.94 513 LEU A O 1
ATOM 3895 N N . LEU A 1 514 ? -16.221 -6.024 -0.756 1.00 92.44 514 LEU A N 1
ATOM 3896 C CA . LEU A 1 514 ? -17.471 -5.395 -1.213 1.00 92.44 514 LEU A CA 1
ATOM 3897 C C . LEU A 1 514 ? -18.651 -6.361 -1.135 1.00 92.44 514 LEU A C 1
ATOM 3899 O O . LEU A 1 514 ? -19.705 -6.006 -0.604 1.00 92.44 514 LEU A O 1
ATOM 3903 N N . LEU A 1 515 ? -18.466 -7.597 -1.600 1.00 91.88 515 LEU A N 1
ATOM 3904 C CA . LEU A 1 515 ? -19.490 -8.637 -1.510 1.00 91.88 515 LEU A CA 1
ATOM 3905 C C . LEU A 1 515 ? -19.826 -8.972 -0.053 1.00 91.88 515 LEU A C 1
ATOM 3907 O O . LEU A 1 515 ? -21.000 -9.094 0.297 1.00 91.88 515 LEU A O 1
ATOM 3911 N N . ALA A 1 516 ? -18.814 -9.063 0.810 1.00 87.94 516 ALA A N 1
ATOM 3912 C CA . ALA A 1 516 ? -19.004 -9.331 2.229 1.00 87.94 516 ALA A CA 1
ATOM 3913 C C . ALA A 1 516 ? -19.765 -8.193 2.937 1.00 87.94 516 ALA A C 1
ATOM 3915 O O . ALA A 1 516 ? -20.651 -8.456 3.753 1.00 87.94 516 ALA A O 1
ATOM 3916 N N . ALA A 1 517 ? -19.489 -6.931 2.588 1.00 85.19 517 ALA A N 1
ATOM 3917 C CA . ALA A 1 517 ? -20.240 -5.783 3.097 1.00 85.19 517 ALA A CA 1
ATOM 3918 C C . ALA A 1 517 ? -21.689 -5.762 2.602 1.00 85.19 517 ALA A C 1
ATOM 3920 O O . ALA A 1 517 ? -22.605 -5.549 3.398 1.00 85.19 517 ALA A O 1
ATOM 3921 N N . LEU A 1 518 ? -21.916 -6.031 1.313 1.00 86.81 518 LEU A N 1
ATOM 3922 C CA . LEU A 1 518 ? -23.260 -6.113 0.744 1.00 86.81 518 LEU A CA 1
ATOM 3923 C C . LEU A 1 518 ? -24.080 -7.207 1.438 1.00 86.81 518 LEU A C 1
ATOM 3925 O O . LEU A 1 518 ? -25.215 -6.965 1.850 1.00 86.81 518 LEU A O 1
ATOM 3929 N N . PHE A 1 519 ? -23.483 -8.384 1.633 1.00 86.62 519 PHE A N 1
ATOM 3930 C CA . PHE A 1 519 ? -24.100 -9.479 2.373 1.00 86.62 519 PHE A CA 1
ATOM 3931 C C . PHE A 1 519 ? -24.449 -9.072 3.809 1.00 86.62 519 PHE A C 1
ATOM 3933 O O . PHE A 1 519 ? -25.577 -9.294 4.247 1.00 86.62 519 PHE A O 1
ATOM 3940 N N . ALA A 1 520 ? -23.521 -8.432 4.528 1.00 80.69 520 ALA A N 1
ATOM 3941 C CA . ALA A 1 520 ? -23.762 -7.958 5.888 1.00 80.69 520 ALA A CA 1
ATOM 3942 C C . ALA A 1 520 ? -24.937 -6.969 5.956 1.00 80.69 520 ALA A C 1
ATOM 3944 O O . ALA A 1 520 ? -25.797 -7.097 6.828 1.00 80.69 520 ALA A O 1
ATOM 3945 N N . ILE A 1 521 ? -25.015 -6.021 5.017 1.00 81.06 521 ILE A N 1
ATOM 3946 C CA . ILE A 1 521 ? -26.112 -5.048 4.934 1.00 81.06 521 ILE A CA 1
ATOM 3947 C C . ILE A 1 521 ? -27.445 -5.760 4.667 1.00 81.06 521 ILE A C 1
ATOM 3949 O O . ILE A 1 521 ? -28.410 -5.535 5.398 1.00 81.06 521 ILE A O 1
ATOM 3953 N N . ILE A 1 522 ? -27.503 -6.653 3.672 1.00 84.56 522 ILE A N 1
ATOM 3954 C CA . ILE A 1 522 ? -28.718 -7.417 3.340 1.00 84.56 522 ILE A CA 1
ATOM 3955 C C . ILE A 1 522 ? -29.179 -8.243 4.544 1.00 84.56 522 ILE A C 1
ATOM 3957 O O . ILE A 1 522 ? -30.350 -8.199 4.919 1.00 84.56 522 ILE A O 1
ATOM 3961 N N . TYR A 1 523 ? -28.258 -8.959 5.188 1.00 82.19 523 TYR A N 1
ATOM 3962 C CA . TYR A 1 523 ? -28.549 -9.770 6.365 1.00 82.19 523 TYR A CA 1
ATOM 3963 C C . TYR A 1 523 ? -29.122 -8.933 7.517 1.00 82.19 523 TYR A C 1
ATOM 3965 O O . TYR A 1 523 ? -30.101 -9.334 8.149 1.00 82.19 523 TYR A O 1
ATOM 3973 N N . LEU A 1 524 ? -28.575 -7.737 7.757 1.00 74.81 524 LEU A N 1
ATOM 3974 C CA . LEU A 1 524 ? -29.094 -6.808 8.763 1.00 74.81 524 LEU A CA 1
ATOM 3975 C C . LEU A 1 524 ? -30.501 -6.299 8.421 1.00 74.81 524 LEU A C 1
ATOM 3977 O O . LEU A 1 524 ? -31.349 -6.234 9.312 1.00 74.81 524 LEU A O 1
ATOM 3981 N N . PHE A 1 525 ? -30.774 -5.983 7.151 1.00 76.06 525 PHE A N 1
ATOM 3982 C CA . PHE A 1 525 ? -32.112 -5.582 6.700 1.00 76.06 525 PHE A CA 1
ATOM 3983 C C . PHE A 1 525 ? -33.143 -6.708 6.859 1.00 76.06 525 PHE A C 1
ATOM 3985 O O . PHE A 1 525 ? -34.263 -6.450 7.298 1.00 76.06 525 PHE A O 1
ATOM 3992 N N . LEU A 1 526 ? -32.767 -7.959 6.575 1.00 78.88 526 LEU A N 1
ATOM 3993 C CA . LEU A 1 526 ? -33.643 -9.126 6.745 1.00 78.88 526 LEU A CA 1
ATOM 3994 C C . LEU A 1 526 ? -33.978 -9.420 8.219 1.00 78.88 526 LEU A C 1
ATOM 3996 O O . LEU A 1 526 ? -35.031 -9.987 8.506 1.00 78.88 526 LEU A O 1
ATOM 4000 N N . GLN A 1 527 ? -33.115 -9.022 9.159 1.00 69.06 527 GLN A N 1
ATOM 4001 C CA . GLN A 1 527 ? -33.332 -9.193 10.601 1.00 69.06 527 GLN A CA 1
ATOM 4002 C C . GLN A 1 527 ? -34.058 -8.025 11.282 1.00 69.06 527 GLN A C 1
ATOM 4004 O O . GLN A 1 527 ? -34.350 -8.107 12.481 1.00 69.06 527 GLN A O 1
ATOM 4009 N N . ALA A 1 528 ? -34.360 -6.940 10.564 1.00 59.31 528 ALA A N 1
ATOM 4010 C CA . ALA A 1 528 ? -35.126 -5.834 11.122 1.00 59.31 528 ALA A CA 1
ATOM 4011 C C . ALA A 1 528 ? -36.547 -6.320 11.495 1.00 59.31 528 ALA A C 1
ATOM 4013 O O . ALA A 1 528 ? -37.253 -6.860 10.639 1.00 59.31 528 ALA A O 1
ATOM 4014 N N . PRO A 1 529 ? -37.006 -6.157 12.754 1.00 53.91 529 PRO A N 1
ATOM 4015 C CA . PRO A 1 529 ? -38.347 -6.582 13.141 1.00 53.91 529 PRO A CA 1
ATOM 4016 C C . PRO A 1 529 ? -39.388 -5.851 12.287 1.00 53.91 529 PRO A C 1
ATOM 4018 O O . PRO A 1 529 ? -39.407 -4.619 12.272 1.00 53.91 529 PRO A O 1
ATOM 4021 N N . ARG A 1 530 ? -40.277 -6.588 11.605 1.00 48.47 530 ARG A N 1
ATOM 4022 C CA . ARG A 1 530 ? -41.469 -5.994 10.981 1.00 48.47 530 ARG A CA 1
ATOM 4023 C C . ARG A 1 530 ? -42.280 -5.317 12.083 1.00 48.47 530 ARG A C 1
ATOM 4025 O O . ARG A 1 530 ? -42.865 -5.995 12.927 1.00 48.47 530 ARG A O 1
ATOM 4032 N N . VAL A 1 531 ? -42.288 -3.987 12.095 1.00 48.91 531 VAL A N 1
ATOM 4033 C CA . VAL A 1 531 ? -43.149 -3.202 12.980 1.00 48.91 531 VAL A CA 1
ATOM 4034 C C . VAL A 1 531 ? -44.588 -3.528 12.585 1.00 48.91 531 VAL A C 1
ATOM 4036 O O . VAL A 1 531 ? -45.032 -3.151 11.502 1.00 48.91 531 VAL A O 1
ATOM 4039 N N . LYS A 1 532 ? -45.301 -4.295 13.420 1.00 43.44 532 LYS A N 1
ATOM 4040 C CA . LYS A 1 532 ? -46.744 -4.490 13.241 1.00 43.44 532 LYS A CA 1
ATOM 4041 C C . LYS A 1 532 ? -47.411 -3.115 13.393 1.00 43.44 532 LYS A C 1
ATOM 4043 O O . LYS A 1 532 ? -47.111 -2.442 14.383 1.00 43.44 532 LYS A O 1
ATOM 4048 N N . PRO A 1 533 ? -48.268 -2.679 12.452 1.00 46.62 533 PRO A N 1
ATOM 4049 C CA . PRO A 1 533 ? -49.013 -1.437 12.610 1.00 46.62 533 PRO A CA 1
ATOM 4050 C C . PRO A 1 533 ? -49.817 -1.519 13.909 1.00 46.62 533 PRO A C 1
ATOM 4052 O O . PRO A 1 533 ? -50.528 -2.499 14.122 1.00 46.62 533 PRO A O 1
ATOM 4055 N N . GLN A 1 534 ? -49.662 -0.534 14.796 1.00 47.72 534 GLN A N 1
ATOM 4056 C CA . GLN A 1 534 ? -50.529 -0.415 15.963 1.00 47.72 534 GLN A CA 1
ATOM 4057 C C . GLN A 1 534 ? -51.962 -0.218 15.463 1.00 47.72 534 GLN A C 1
ATOM 4059 O O . GLN A 1 534 ? -52.258 0.789 14.816 1.00 47.72 534 GLN A O 1
ATOM 4064 N N . GLU A 1 535 ? -52.836 -1.183 15.751 1.00 50.41 535 GLU A N 1
ATOM 4065 C CA . GLU A 1 535 ? -54.279 -0.978 15.693 1.00 50.41 535 GLU A CA 1
ATOM 4066 C C . GLU A 1 535 ? -54.610 0.234 16.561 1.00 50.41 535 GLU A C 1
ATOM 4068 O O . GLU A 1 535 ? -54.321 0.267 17.760 1.00 50.41 535 GLU A O 1
ATOM 4073 N N . LYS A 1 536 ? -55.169 1.263 15.922 1.00 45.91 536 LYS A N 1
ATOM 4074 C CA . LYS A 1 536 ? -55.789 2.383 16.617 1.00 45.91 536 LYS A CA 1
ATOM 4075 C C . LYS A 1 536 ? -56.942 1.808 17.437 1.00 45.91 536 LYS A C 1
ATOM 4077 O O . LYS A 1 536 ? -57.975 1.469 16.870 1.00 45.91 536 LYS A O 1
ATOM 4082 N N . MET A 1 537 ? -56.749 1.674 18.746 1.00 45.34 537 MET A N 1
ATOM 4083 C CA . MET A 1 537 ? -57.871 1.527 19.665 1.00 45.34 537 MET A CA 1
ATOM 4084 C C . MET A 1 537 ? -58.596 2.874 19.696 1.00 45.34 537 MET A C 1
ATOM 4086 O O . MET A 1 537 ? -58.005 3.887 20.077 1.00 45.34 537 MET A O 1
ATOM 4090 N N . VAL A 1 538 ? -59.813 2.855 19.150 1.00 52.16 538 VAL A N 1
ATOM 4091 C CA . VAL A 1 538 ? -60.820 3.924 19.186 1.00 52.16 538 VAL A CA 1
ATOM 4092 C C . VAL A 1 538 ? -61.376 4.048 20.594 1.00 52.16 538 VAL A C 1
ATOM 4094 O O . VAL A 1 538 ? -61.566 2.984 21.228 1.00 52.16 538 VAL A O 1
#

Nearest PDB structures (foldseek):
  7zka-assembly1_A  TM=1.696E-01  e=4.920E+00  Mus musculus
  7zk6-assembly1_A  TM=1.205E-01  e=2.165E+00  Mus musculus
  6bpp-assembly1_B  TM=1.522E-01  e=4.532E+00  Escherichia coli CFT073
  8avy-assembly1_A  TM=1.748E-01  e=6.557E+00  Mus musculus
  7sqc-assembly1_1W  TM=1.557E-01  e=6.831E+00  Chlamydomonas reinhardtii

Sol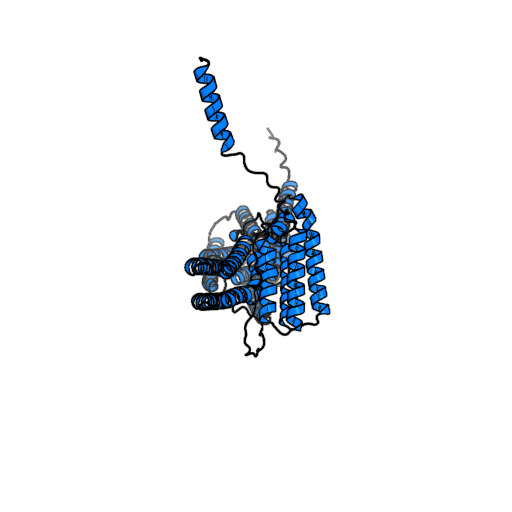vent-accessible surface area (backbone atoms only — not comparable to full-atom values): 29056 Å² total; per-residue (Å²): 134,57,76,71,58,55,54,52,52,52,49,54,53,51,57,58,51,67,77,75,65,89,85,81,79,89,71,82,74,79,78,70,46,68,66,55,55,51,51,51,32,50,50,34,48,52,51,21,52,56,34,36,77,70,69,37,58,70,62,23,51,52,29,48,48,37,28,44,50,64,41,40,48,52,22,41,49,49,62,45,38,38,76,55,74,30,59,64,59,43,53,55,48,53,54,46,52,50,53,41,50,50,34,53,70,73,67,48,59,65,74,62,42,49,50,47,50,51,53,47,49,53,55,57,59,68,48,44,67,43,34,57,75,67,67,61,75,56,50,77,79,91,82,85,83,86,88,85,91,81,90,88,88,88,88,85,86,89,83,83,91,76,82,86,59,91,81,29,69,62,53,54,50,49,50,46,50,53,45,50,52,52,20,52,54,34,36,74,70,68,41,32,67,60,17,30,48,40,53,52,47,43,39,74,76,58,41,56,80,46,40,64,50,38,27,53,62,34,53,67,60,35,52,54,50,52,55,34,52,49,48,39,42,49,36,36,72,65,70,51,59,65,72,60,45,52,50,42,48,52,51,40,52,52,52,51,50,50,49,41,46,59,72,64,54,62,42,59,52,62,67,52,38,20,51,52,28,21,52,48,45,37,48,38,52,44,53,36,46,50,53,52,52,50,53,38,51,50,34,45,73,75,70,41,56,81,57,41,58,47,42,55,52,21,38,55,52,16,49,54,52,25,51,52,49,46,51,51,51,56,54,58,55,68,75,45,71,97,40,49,45,44,48,53,8,51,50,23,39,52,49,16,56,50,28,42,53,50,20,52,52,49,58,75,48,77,50,62,66,61,54,52,50,50,50,50,53,53,52,59,60,26,64,75,79,60,32,64,58,54,49,25,50,53,39,17,54,53,30,26,49,36,32,46,52,47,43,54,51,51,51,52,51,52,67,39,27,47,85,90,25,48,64,34,32,52,49,15,40,54,54,17,50,51,50,42,52,53,50,50,51,42,62,73,75,44,90,73,82,74,61,60,69,60,52,42,51,55,53,22,53,53,32,38,50,50,16,41,20,26,33,14,45,11,45,48,32,22,29,62,54,67,78,36,87,73,50,73,41,93,89,47,71,63,36,76,91,59,21,40,45,22,26,52,68,27,47,48,56,35,49,52,52,50,53,52,50,52,49,52,53,52,54,52,61,73,64,52,78,83,78,72,79,78,77,80,82,126

pLDDT: mean 74.99, std 18.1, range [20.95, 97.19]

Foldseek 3Di:
DDPVVVVVVVVVVVVVCVVVPPDDPDDPPPFDALLNLLVLLLVLLVVLLVVLVVVCLLSSLVSLCCSPLVRCVQQCVLVLCCVQPHPVLSLVLVVLSLVLNCCSNVSHDSVVSNVSSVVSSVSSVVSRVRSVVVVHGTNDDPDDDDDDDDDDDDDDDDDDDDDDAPCDLVVLLVVLLVLLVVLLVCLVVVNLSVSLSSLSCNCSVRVSLLLLLLLFFPVPLSVVLVVLSSVLSVCSVVSHDSVVNVVSSVVNSVSSVVSRCSSVPLADPLVRLLVLLLCLLLLLLVQLLVLLLVLCVVCVVVVNNVLSVLLVVLLVVLLVVLVVVLVVVVVVQVVCSLCNLVCLLVLLLVLLVVLLVVLLVLLVVPPPVVVVVVCVVQQVVLVPPPNSVSSSVVSNVSSNVSSNNSSSSLVNSDSSNPPVNVVSSVNSNVVSVVVSVVVSCCSVPHPDDDPSNVSSNVVSVVSLQSSQLSLLVSVSSCSSSVNDPFRFADPWHCDNSSSDTRGPNSVVSSVVSVVVVVVSVVVVVVPPDDDDPPDPPD

Radius of gyration: 34.41 Å; Cα contacts (8 Å, |Δi|>4): 547; chains: 1; bounding box: 102×47×126 Å

Mean predicted aligned error: 17.51 Å

Secondary structure (DSSP, 8-state):
--HHHHHHHHHHHHHHHTSS----------PPPHHHHHHHHHHHHHHHHHHHHTT-HHHHHHHHHIIIIIIIITTTHHHHHHHHT-HHHHHHHHHHHHHHHHHHHTT--HHHHHHHHHHHHHHHHHHHHHHHHTT---------PPP------------------SS-HHHHHHHHHHHHHHHHHHHHTT-HHHHHHHHHHHIIIIIHHHHHHHHHH-HHHHHHHHHHHHHHHHHHHTT--HHHHHHHHHHHHHHHHHHHHHHHTTS--HHHHHHHHHHHHHHHHHHHHHHHHHHHHHHHHTT-GGGHHHHHHHHHHHHHHHHHHHHHHHHHHHT-GGGHHHHHHHHHHHHHHHHHHHHHHHHHT--HHHHHHHHHHHHHHHTTTTHHHHHHHHHHHHHHHHHHHHHHHHHHHHHHHHHHHHHHHHHHHHHHHHHHHHHHHHHHHS-----HHHHHHHHHHHHHHHHHHHHHHHHHHHHHTTSS---B-TT---BGGGTB-SBHHHHHHHHHHHHHHHHHHHHHHHTS----------